Protein AF-A0A367KIV9-F1 (afdb_monomer_lite)

Sequence (724 aa):
RERSDQLKEYTTITPDWLNYALVDAVTDSFAPVILQVEMEAISIDELSLMLRKSERADMLRRISRCRKKSTQLSRLLASKLDLIKSLMKRYEDKSREFLLLEQQQTAKIIPQQKQAQASETLVIPLPTSINKLIEEKKALNDVLLYLGDIQDHVVTMLQNINHYDRILHRAHTNYLAQVNLELTQTYNMTNSVMNRLTFLATVFIPLSLVGGLWGMNVKVPGQDNKDLAFFFWILGGMALYCTGCIFFVRILHLVRPFMGILPEIATPDRKIPFNQKVMWTAVTLFIFLVMSQVPLYGIMSSDSADPLFWMRVILASNRGTLMELGITPIITSGMIMQLLSGANIIEVDYSLQEDRALFSGAQKLFAMIIAFGHATVSVLTGLYGDPNHIGAGVCLILIIQLVVASLITMLLDELLQKGYGLGSGINLFIATNICETIFWKALSPTTMDSGRGDEFEGALIALVHLLMTRNDKTRALKEAFYRANLPNVMSLLSTAAIFLVVIYLQGFRVELPVKSNRLRGQRGSYPIKLFYTSNMPIMLQSTLTSNIFMISQMLFKRFSDNFLVRVLGTWEATDGSSQLNAVGGIAYYLSAPRSLSAALLDPLHFVAYVAIMLTTCALLSKTWIEISGASPRDVARQLKDQQMVIAGYRDTSMYKELKRVIPVAASFGGACLGAVSVVADMVGAIGSGTGILLCVTIIFQYFEMFAKEQMEDGGLGLEAMMAH

Organism: Rhizopus stolonifer (NCBI:txid4846)

Secondary structure (DSSP, 8-state):
-HHHHHHTTTS---HHHHHHHHHHHHHHTTHHHHHHHHHHHHHHHHHHHH--GGGHHHHHHHHHHHHHHHHHHHHHHHHHHHHHHHHHHHHHHHHHHHHHHHHHHHHHHHHHHHHHTTS-----PPPHHHHHHHHHHHHHHHHHHHHHHHHHHHHHHHHHHHHHHHHHHHHHHHHHHHHHHHHHHHHHHHHHHHHHHHHHHHHHHHHHHHHHHHHTT---TTTT-S-THHHHHHHHHHHHHHHHHHHHHTTTGGGTTTTTTS--PPPPSSPPPHHHHHHHHHHHHHHHHHHTTSBPTT---S-S--TTHHHHTTTT--TTBTTSSTTHHHHHHHHHHHHHHHTTSS---TTSHHHHHHHHHHHHHHHHHHHHHHHHHHHHTTTTS-HHHH-HHHHHHHHHHHHHHHHHHHHHHHHIIIIISSS-HHHHHHHHHHHHHHHHHHH---EEE-SSSEEESSHHHHHHHHHHH-S-HHHHHHHHHS-SSS--HHHHHHHHHHHHHHHHHHT-EEEEEEEESSSTT-EEEEEEESSTTTTHHHHHHHHHHHHHHHHHHHHHHH-TT-HHHHHH-EEEE-TTSS-EEEEESHHHHHSPPSSHHHHHH-HHHHHHHHHHHHHHHHHHHHHHHHHTT-SHHHHHHHHHHTTEEETT--HHHHHHHHHHHHHHHHHHHHHHHHHHHHHHHHHT-TT-HHHHHHHHHHHHHHHHHHHHHHHHHSS--TTGGG--

pLDDT: mean 80.24, std 11.43, range [30.44, 94.12]

Radius of gyration: 44.18 Å; chains: 1; bounding box: 144×73×123 Å

Foldseek 3Di:
DVVVVVCVVPDDDDPLVVVLVVLVVVLVVCVVLLVVLVVLLVVLLVCLVVDDPPCQVVSVVSLVVSLVSLVVLLVVLVVVLVVLVVVLVVLVVVLVVLVVVLVVVVVVVVVVVVVVVVDPDDPDPDPPVNVVSVVVSVSSVVSSVSSVVSSVSSVVSSVSSVVSSVSSVVSVVSSVVVVVVVVVVVCVVVVVVVVVVVLVVVLVVVVVVVVVCVVPVDDDVQPVPPDCPSVVVVVVVSVVSVVVSVCLVCPLVVLVVVLVVQDADDQDPDADAQVQQAVLLVVLVVVLVVQQPAFFPQQDDPAAADLQVLVCLLQLAHPRGLCNRRCVLLVVLVVVLLVCCLVVSDPQPPVDPVSVSSSVSSSVVSSLVVQLVVLLCCLPVQVRHHCVVSDPVSSVVSSVSNSVSSSSLVNSQNCCVSNSHFDGSSLVSSLSSLVVQLCCQQDPQDWDCPVPDTAGQHLPVNLVCLCVPDPPNVVSQVCQADPDPGDHVLLNVLLVVLLVVLLVLQPDWDWFWKDFPVDPPDIDTDTQTLLNVFLVLLSVLSVVLSVLSSVLVVCCVVPVPDPVSVQSFDWDADVPGSYIDTPDHPNQLCDAQQELVSCVVCVVSVVSNLVCLLVSLLVSLLSSCSSVLVQLVSVLVVCVVSNMDGPPDDSVCSSVVSNVPNSCSRNSSSNVLSVQQNVSSHSNHRSHSSSSSSNSSSVVVSVVSSVVSCVVSDVPCPVVVVVD

Structure (mmCIF, N/CA/C/O backbone):
data_AF-A0A367KIV9-F1
#
_entry.id   AF-A0A367KIV9-F1
#
loop_
_atom_site.group_PDB
_atom_site.id
_atom_site.type_symbol
_atom_site.label_atom_id
_atom_site.label_alt_id
_atom_site.label_comp_id
_atom_site.label_asym_id
_atom_site.label_entity_id
_atom_site.label_seq_id
_atom_site.pdbx_PDB_ins_code
_atom_site.Cartn_x
_atom_site.Cartn_y
_atom_site.Cartn_z
_atom_site.occupancy
_atom_site.B_iso_or_equiv
_atom_site.auth_seq_id
_atom_site.auth_comp_id
_atom_site.auth_asym_id
_atom_site.auth_atom_id
_atom_site.pdbx_PDB_model_num
ATOM 1 N N . ARG A 1 1 ? -41.979 25.940 66.444 1.00 56.53 1 ARG A N 1
ATOM 2 C CA . ARG A 1 1 ? -42.304 26.732 67.655 1.00 56.53 1 ARG A CA 1
ATOM 3 C C . ARG A 1 1 ? -41.756 28.151 67.515 1.00 56.53 1 ARG A C 1
ATOM 5 O O . ARG A 1 1 ? -42.554 29.062 67.425 1.00 56.53 1 ARG A O 1
ATOM 12 N N . GLU A 1 2 ? -40.451 28.336 67.300 1.00 62.69 2 GLU A N 1
ATOM 13 C CA . GLU A 1 2 ? -39.885 29.668 66.990 1.00 62.69 2 GLU A CA 1
ATOM 14 C C . GLU A 1 2 ? -40.475 30.299 65.710 1.00 62.69 2 GLU A C 1
ATOM 16 O O . GLU A 1 2 ? -40.995 31.408 65.759 1.00 62.69 2 GLU A O 1
ATOM 21 N N . ARG A 1 3 ? -40.532 29.550 64.593 1.00 60.38 3 ARG A N 1
ATOM 22 C CA . ARG A 1 3 ? -41.135 30.004 63.315 1.00 60.38 3 ARG A CA 1
ATOM 23 C C . ARG A 1 3 ? -42.633 30.350 63.438 1.00 60.38 3 ARG A C 1
ATOM 25 O O . ARG A 1 3 ? -43.117 31.237 62.753 1.00 60.38 3 ARG A O 1
ATOM 32 N N . SER A 1 4 ? -43.369 29.687 64.339 1.00 60.47 4 SER A N 1
ATOM 33 C CA . SER A 1 4 ? -44.787 29.991 64.604 1.00 60.47 4 SER A CA 1
ATOM 34 C C . SER A 1 4 ? -44.973 31.203 65.512 1.00 60.47 4 SER A C 1
ATOM 36 O O . SER A 1 4 ? -45.961 31.907 65.367 1.00 60.47 4 SER A O 1
ATOM 38 N N . ASP A 1 5 ? -44.052 31.452 66.445 1.00 66.19 5 ASP A N 1
ATOM 39 C CA . ASP A 1 5 ? -44.133 32.605 67.346 1.00 66.19 5 ASP A CA 1
ATOM 40 C C . ASP A 1 5 ? -43.796 33.921 66.623 1.00 66.19 5 ASP A C 1
ATOM 42 O O . ASP A 1 5 ? -44.402 34.941 66.930 1.00 66.19 5 ASP A O 1
ATOM 46 N N . GLN A 1 6 ? -42.937 33.882 65.596 1.00 66.12 6 GLN A N 1
ATOM 47 C CA . GLN A 1 6 ? -42.614 35.034 64.736 1.00 66.12 6 GLN A CA 1
ATOM 48 C C . GLN A 1 6 ? -43.744 35.431 63.763 1.00 66.12 6 GLN A C 1
ATOM 50 O O . GLN A 1 6 ? -43.858 36.593 63.391 1.00 66.12 6 GLN A O 1
ATOM 55 N N . LEU A 1 7 ? -44.586 34.480 63.337 1.00 64.25 7 LEU A N 1
ATOM 56 C CA . LEU A 1 7 ? -45.622 34.699 62.310 1.00 64.25 7 LEU A CA 1
ATOM 57 C C . LEU A 1 7 ? -47.022 34.988 62.878 1.00 64.25 7 LEU A C 1
ATOM 59 O O . LEU A 1 7 ? -47.929 35.335 62.116 1.00 64.25 7 LEU A O 1
ATOM 63 N N . LYS A 1 8 ? -47.191 34.891 64.205 1.00 60.91 8 LYS A N 1
ATOM 64 C CA . LYS A 1 8 ? -48.446 35.195 64.920 1.00 60.91 8 LYS A CA 1
ATOM 65 C C . LYS A 1 8 ? -48.929 36.633 64.731 1.00 60.91 8 LYS A C 1
ATOM 67 O O . LYS A 1 8 ? -50.130 36.864 64.809 1.00 60.91 8 LYS A O 1
ATOM 72 N N . GLU A 1 9 ? -48.020 37.578 64.494 1.00 61.22 9 GLU A N 1
ATOM 73 C CA . GLU A 1 9 ? -48.361 38.995 64.294 1.00 61.22 9 GLU A CA 1
ATOM 74 C C . GLU A 1 9 ? -48.893 39.294 62.883 1.00 61.22 9 GLU A C 1
ATOM 76 O O . GLU A 1 9 ? -49.601 40.280 62.696 1.00 61.22 9 GLU A O 1
ATOM 81 N N . TYR A 1 10 ? -48.605 38.434 61.899 1.00 58.19 10 TYR A N 1
ATOM 82 C CA . TYR A 1 10 ? -48.863 38.706 60.478 1.00 58.19 10 TYR A CA 1
ATOM 83 C C . TYR A 1 10 ? -49.876 37.752 59.829 1.00 58.19 10 TYR A C 1
ATOM 85 O O . TYR A 1 10 ? -50.408 38.057 58.762 1.00 58.19 10 TYR A O 1
ATOM 93 N N . THR A 1 11 ? -50.178 36.611 60.458 1.00 64.44 11 THR A N 1
ATOM 94 C CA . THR A 1 11 ? -51.037 35.567 59.872 1.00 64.44 11 THR A CA 1
ATOM 95 C C . THR A 1 11 ? -51.858 34.847 60.936 1.00 64.44 11 THR A C 1
ATOM 97 O O . THR A 1 11 ? -51.361 34.526 62.015 1.00 64.44 11 THR A O 1
ATOM 100 N N . THR A 1 12 ? -53.122 34.542 60.627 1.00 67.12 12 THR A N 1
ATOM 101 C CA . THR A 1 12 ? -53.954 33.691 61.486 1.00 67.12 12 THR A CA 1
ATOM 102 C C . THR A 1 12 ? -53.524 32.233 61.324 1.00 67.12 12 THR A C 1
ATOM 104 O O . THR A 1 12 ? -53.531 31.683 60.227 1.00 67.12 12 THR A O 1
ATOM 107 N N . ILE A 1 13 ? -53.101 31.604 62.423 1.00 72.44 13 ILE A N 1
ATOM 108 C CA . ILE A 1 13 ? -52.617 30.219 62.413 1.00 72.44 13 ILE A CA 1
ATOM 109 C C . ILE A 1 13 ? -53.821 29.277 62.347 1.00 72.44 13 ILE A C 1
ATOM 111 O O . ILE A 1 13 ? -54.521 29.083 63.342 1.00 72.44 13 ILE A O 1
ATOM 115 N N . THR A 1 14 ? -54.051 28.679 61.180 1.00 76.06 14 THR A N 1
ATOM 116 C CA . THR A 1 14 ? -55.040 27.613 60.986 1.00 76.06 14 THR A CA 1
ATOM 117 C C . THR A 1 14 ? -54.407 26.229 61.210 1.00 76.06 14 THR A C 1
ATOM 119 O O . THR A 1 14 ? -53.186 26.076 61.080 1.00 76.06 14 THR A O 1
ATOM 122 N N . PRO A 1 15 ? -55.200 25.188 61.540 1.00 79.44 15 PRO A N 1
ATOM 123 C CA . PRO A 1 15 ? -54.699 23.812 61.625 1.00 79.44 15 PRO A CA 1
ATOM 124 C C . PRO A 1 15 ? -54.016 23.336 60.332 1.00 79.44 15 PRO A C 1
ATOM 126 O O . PRO A 1 15 ? -53.001 22.642 60.391 1.00 79.44 15 PRO A O 1
ATOM 129 N N . ASP A 1 16 ? -54.529 23.761 59.174 1.00 78.31 16 ASP A N 1
ATOM 130 C CA . ASP A 1 16 ? -53.975 23.436 57.856 1.00 78.31 16 ASP A CA 1
ATOM 131 C C . ASP A 1 16 ? -52.601 24.077 57.634 1.00 78.31 16 ASP A C 1
ATOM 133 O O . ASP A 1 16 ? -51.671 23.413 57.172 1.00 78.31 16 ASP A O 1
ATOM 137 N N . TRP A 1 17 ? -52.438 25.336 58.050 1.00 81.75 17 TRP A N 1
ATOM 138 C CA . TRP A 1 17 ? -51.149 26.024 58.001 1.00 81.75 17 TRP A CA 1
ATOM 139 C C . TRP A 1 17 ? -50.109 25.360 58.913 1.00 81.75 17 TRP A C 1
ATOM 141 O O . TRP A 1 17 ? -48.941 25.236 58.544 1.00 81.75 17 TRP A O 1
ATOM 151 N N . LEU A 1 18 ? -50.519 24.876 60.092 1.00 81.12 18 LEU A N 1
ATOM 152 C CA . LEU A 1 18 ? -49.620 24.150 60.993 1.00 81.12 18 LEU A CA 1
ATOM 153 C C . LEU A 1 18 ? -49.140 22.829 60.372 1.00 81.12 18 LEU A C 1
ATOM 155 O O . LEU A 1 18 ? -47.972 22.470 60.522 1.00 81.12 18 LEU A O 1
ATOM 159 N N . ASN A 1 19 ? -50.024 22.121 59.664 1.00 82.56 19 ASN A N 1
ATOM 160 C CA . ASN A 1 19 ? -49.672 20.897 58.947 1.00 82.56 19 ASN A CA 1
ATOM 161 C C . ASN A 1 19 ? -48.704 21.187 57.789 1.00 82.56 19 ASN A C 1
ATOM 163 O O . ASN A 1 19 ? -47.676 20.523 57.671 1.00 82.56 19 ASN A O 1
ATOM 167 N N . TYR A 1 20 ? -48.974 22.233 57.002 1.00 84.50 20 TYR A N 1
ATOM 168 C CA . TYR A 1 20 ? -48.042 22.735 55.990 1.00 84.50 20 TYR A CA 1
ATOM 169 C C . TYR A 1 20 ? -46.660 23.027 56.588 1.00 84.50 20 TYR A C 1
ATOM 171 O O . TYR A 1 20 ? -45.672 22.462 56.131 1.00 84.50 20 TYR A O 1
ATOM 179 N N . ALA A 1 21 ? -46.588 23.815 57.664 1.00 81.00 21 ALA A N 1
ATOM 180 C CA . ALA A 1 21 ? -45.324 24.196 58.291 1.00 81.00 21 ALA A CA 1
ATOM 181 C C . ALA A 1 21 ? -44.528 22.991 58.829 1.00 81.00 21 ALA A C 1
ATOM 183 O O . ALA A 1 21 ? -43.297 23.023 58.856 1.00 81.00 21 ALA A O 1
ATOM 184 N N . LEU A 1 22 ? -45.207 21.921 59.258 1.00 84.44 22 LEU A N 1
ATOM 185 C CA . LEU A 1 22 ? -44.555 20.669 59.648 1.00 84.44 22 LEU A CA 1
ATOM 186 C C . LEU A 1 22 ? -43.966 19.936 58.438 1.00 84.44 22 LEU A C 1
ATOM 188 O O . LEU A 1 22 ? -42.830 19.469 58.509 1.00 84.44 22 LEU A O 1
ATOM 192 N N . VAL A 1 23 ? -44.716 19.833 57.339 1.00 85.31 23 VAL A N 1
ATOM 193 C CA . VAL A 1 23 ? -44.248 19.162 56.116 1.00 85.31 23 VAL A CA 1
ATOM 194 C C . VAL A 1 23 ? -43.132 19.963 55.436 1.00 85.31 23 VAL A C 1
ATOM 196 O O . VAL A 1 23 ? -42.153 19.364 54.989 1.00 85.31 23 VAL A O 1
ATOM 199 N N . ASP A 1 24 ? -43.227 21.291 55.424 1.00 86.62 24 ASP A N 1
ATOM 200 C CA . ASP A 1 24 ? -42.178 22.193 54.939 1.00 86.62 24 ASP A CA 1
ATOM 201 C C . ASP A 1 24 ? -40.897 22.033 55.771 1.00 86.62 24 ASP A C 1
ATOM 203 O O . ASP A 1 24 ? -39.843 21.731 55.226 1.00 86.62 24 ASP A O 1
ATOM 207 N N . ALA A 1 25 ? -40.987 22.041 57.107 1.00 84.69 25 ALA A N 1
ATOM 208 C CA . ALA A 1 25 ? -39.822 21.818 57.972 1.00 84.69 25 ALA A CA 1
ATOM 209 C C . ALA A 1 25 ? -39.164 20.434 57.778 1.00 84.69 25 ALA A C 1
ATOM 211 O O . ALA A 1 25 ? -37.941 20.298 57.871 1.00 84.69 25 ALA A O 1
ATOM 212 N N . VAL A 1 26 ? -39.956 19.390 57.504 1.00 85.69 26 VAL A N 1
ATOM 213 C CA . VAL A 1 26 ? -39.422 18.064 57.142 1.00 85.69 26 VAL A CA 1
ATOM 214 C C . VAL A 1 26 ? -38.741 18.110 55.773 1.00 85.69 26 VAL A C 1
ATOM 216 O O . VAL A 1 26 ? -37.699 17.481 55.595 1.00 85.69 26 VAL A O 1
ATOM 219 N N . THR A 1 27 ? -39.284 18.863 54.820 1.00 86.81 27 THR A N 1
ATOM 220 C CA . THR A 1 27 ? -38.696 19.048 53.485 1.00 86.81 27 THR A CA 1
ATOM 221 C C . THR A 1 27 ? -37.379 19.828 53.566 1.00 86.81 27 THR A C 1
ATOM 223 O O . THR A 1 27 ? -36.365 19.380 53.028 1.00 86.81 27 THR A O 1
ATOM 226 N N . ASP A 1 28 ? -37.340 20.899 54.356 1.00 87.56 28 ASP A N 1
ATOM 227 C CA . ASP A 1 28 ? -36.148 21.706 54.640 1.00 87.56 28 ASP A CA 1
ATOM 228 C C . ASP A 1 28 ? -35.024 20.892 55.304 1.00 87.56 28 ASP A C 1
ATOM 230 O O . ASP A 1 28 ? -33.840 21.174 55.103 1.00 87.56 28 ASP A O 1
ATOM 234 N N . SER A 1 29 ? -35.353 19.823 56.040 1.00 88.69 29 SER A N 1
ATOM 235 C CA . SER A 1 29 ? -34.345 18.956 56.671 1.00 88.69 29 SER A CA 1
ATOM 236 C C . SER A 1 29 ? -33.423 18.236 55.671 1.00 88.69 29 SER A C 1
ATOM 238 O O . SER A 1 29 ? -32.327 17.806 56.044 1.00 88.69 29 SER A O 1
ATOM 240 N N . PHE A 1 30 ? -33.817 18.134 54.393 1.00 89.38 30 PHE A N 1
ATOM 241 C CA . PHE A 1 30 ? -32.986 17.554 53.333 1.00 89.38 30 PHE A CA 1
ATOM 242 C C . PHE A 1 30 ? -31.943 18.535 52.777 1.00 89.38 30 PHE A C 1
ATOM 244 O O . PHE A 1 30 ? -30.898 18.089 52.292 1.00 89.38 30 PHE A O 1
ATOM 251 N N . ALA A 1 31 ? -32.175 19.847 52.884 1.00 88.25 31 ALA A N 1
ATOM 252 C CA . ALA A 1 31 ? -31.278 20.886 52.378 1.00 88.25 31 ALA A CA 1
ATOM 253 C C . ALA A 1 31 ? -29.808 20.750 52.845 1.00 88.25 31 ALA A C 1
ATOM 255 O O . ALA A 1 31 ? -28.924 20.760 51.984 1.00 88.25 31 ALA A O 1
ATOM 256 N N . PRO A 1 32 ? -29.488 20.540 54.144 1.00 92.00 32 PRO A N 1
ATOM 257 C CA . PRO A 1 32 ? -28.093 20.413 54.584 1.00 92.00 32 PRO A CA 1
ATOM 258 C C . PRO A 1 32 ? -27.379 19.193 53.985 1.00 92.00 32 PRO A C 1
ATOM 260 O O . PRO A 1 32 ? -26.176 19.240 53.726 1.00 92.00 32 PRO A O 1
ATOM 263 N N . VAL A 1 33 ? -28.104 18.101 53.723 1.00 90.19 33 VAL A N 1
ATOM 264 C CA . VAL A 1 33 ? -27.520 16.895 53.115 1.00 90.19 33 VAL A CA 1
ATOM 265 C C . VAL A 1 33 ? -27.247 17.117 51.626 1.00 90.19 33 VAL A C 1
ATOM 267 O O . VAL A 1 33 ? -26.225 16.660 51.114 1.00 90.19 33 VAL A O 1
ATOM 270 N N . ILE A 1 34 ? -28.127 17.848 50.934 1.00 91.50 34 ILE A N 1
ATOM 271 C CA . ILE A 1 34 ? -27.933 18.230 49.528 1.00 91.50 34 ILE A CA 1
ATOM 272 C C . ILE A 1 34 ? -26.719 19.150 49.389 1.00 91.50 34 ILE A C 1
ATOM 274 O O . ILE A 1 34 ? -25.877 18.897 48.532 1.00 91.50 34 ILE A O 1
ATOM 278 N N . LEU A 1 35 ? -26.569 20.137 50.277 1.00 92.62 35 LEU A N 1
ATOM 279 C CA . LEU A 1 35 ? -25.414 21.040 50.291 1.00 92.62 35 LEU A CA 1
ATOM 280 C C . LEU A 1 35 ? -24.096 20.289 50.554 1.00 92.62 35 LEU A C 1
ATOM 282 O O . LEU A 1 35 ? -23.055 20.598 49.979 1.00 92.62 35 LEU A O 1
ATOM 286 N N . GLN A 1 36 ? -24.125 19.238 51.378 1.00 92.56 36 GLN A N 1
ATOM 287 C CA . GLN A 1 36 ? -22.956 18.376 51.553 1.00 92.56 36 GLN A CA 1
ATOM 288 C C . GLN A 1 36 ? -22.585 17.641 50.253 1.00 92.56 36 GLN A C 1
ATOM 290 O O . GLN A 1 36 ? -21.401 17.519 49.935 1.00 92.56 36 GLN A O 1
ATOM 295 N N . VAL A 1 37 ? -23.580 17.147 49.509 1.00 92.44 37 VAL A N 1
ATOM 296 C CA . VAL A 1 37 ? -23.366 16.492 48.207 1.00 92.44 37 VAL A CA 1
ATOM 297 C C . VAL A 1 37 ? -22.855 17.488 47.168 1.00 92.44 37 VAL A C 1
ATOM 299 O O . VAL A 1 37 ? -21.966 17.133 46.401 1.00 92.44 37 VAL A O 1
ATOM 302 N N . GLU A 1 38 ? -23.358 18.721 47.172 1.00 93.50 38 GLU A N 1
ATOM 303 C CA . GLU A 1 38 ? -22.879 19.818 46.327 1.00 93.50 38 GLU A CA 1
ATOM 304 C C . GLU A 1 38 ? -21.388 20.090 46.544 1.00 93.50 38 GLU A C 1
ATOM 306 O O . GLU A 1 38 ? -20.595 19.973 45.609 1.00 93.50 38 GLU A O 1
ATOM 311 N N . MET A 1 39 ? -20.995 20.378 47.788 1.00 92.94 39 MET A N 1
ATOM 312 C CA . MET A 1 39 ? -19.602 20.675 48.134 1.00 92.94 39 MET A CA 1
ATOM 313 C C . MET A 1 39 ? -18.673 19.506 47.775 1.00 92.94 39 MET A C 1
ATOM 315 O O . MET A 1 39 ? -17.585 19.704 47.231 1.00 92.94 39 MET A O 1
ATOM 319 N N . GLU A 1 40 ? -19.111 18.270 48.038 1.00 91.19 40 GLU A N 1
ATOM 320 C CA . GLU A 1 40 ? -18.348 17.065 47.705 1.00 91.19 40 GLU A CA 1
ATOM 321 C C . GLU A 1 40 ? -18.235 16.885 46.175 1.00 91.19 40 GLU A C 1
ATOM 323 O O . GLU A 1 40 ? -17.142 16.617 45.678 1.00 91.19 40 GLU A O 1
ATOM 328 N N . ALA A 1 41 ? -19.310 17.101 45.408 1.00 91.44 41 ALA A N 1
ATOM 329 C CA . ALA A 1 41 ? -19.311 16.990 43.947 1.00 91.44 41 ALA A CA 1
ATOM 330 C C . ALA A 1 41 ? -18.435 18.051 43.260 1.00 91.44 41 ALA A C 1
ATOM 332 O O . ALA A 1 41 ? -17.673 17.702 42.358 1.00 91.44 41 ALA A O 1
ATOM 333 N N . ILE A 1 42 ? -18.497 19.309 43.706 1.00 89.94 42 ILE A N 1
ATOM 334 C CA . ILE A 1 42 ? -17.670 20.402 43.168 1.00 89.94 42 ILE A CA 1
ATOM 335 C C . ILE A 1 42 ? -16.189 20.133 43.452 1.00 89.94 42 ILE A C 1
ATOM 337 O O . ILE A 1 42 ? -15.368 20.188 42.538 1.00 89.94 42 ILE A O 1
ATOM 341 N N . SER A 1 43 ? -15.848 19.737 44.685 1.00 88.44 43 SER A N 1
ATOM 342 C CA . SER A 1 43 ? -14.458 19.405 45.030 1.00 88.44 43 SER A CA 1
ATOM 343 C C . SER A 1 43 ? -13.899 18.251 44.188 1.00 88.44 43 SER A C 1
ATOM 345 O O . SER A 1 43 ? -12.729 18.255 43.813 1.00 88.44 43 SER A O 1
ATOM 347 N N . ILE A 1 44 ? -14.734 17.260 43.857 1.00 88.44 44 ILE A N 1
ATOM 348 C CA . ILE A 1 44 ? -14.359 16.141 42.990 1.00 88.44 44 ILE A CA 1
ATOM 349 C C . ILE A 1 44 ? -14.076 16.621 41.562 1.00 88.44 44 ILE A C 1
ATOM 351 O O . ILE A 1 44 ? -13.121 16.138 40.951 1.00 88.44 44 ILE A O 1
ATOM 355 N N . ASP A 1 45 ? -14.886 17.536 41.030 1.00 86.00 45 ASP A N 1
ATOM 356 C CA . ASP A 1 45 ? -14.732 18.049 39.665 1.00 86.00 45 ASP A CA 1
ATOM 357 C C . ASP A 1 45 ? -13.435 18.860 39.522 1.00 86.00 45 ASP A C 1
ATOM 359 O O . ASP A 1 45 ? -12.632 18.582 38.628 1.00 86.00 45 ASP A O 1
ATOM 363 N N . GLU A 1 46 ? -13.152 19.759 40.469 1.00 84.06 46 GLU A N 1
ATOM 364 C CA . GLU A 1 46 ? -11.904 20.535 40.495 1.00 84.06 46 GLU A CA 1
ATOM 365 C C . GLU A 1 46 ? -10.665 19.643 40.643 1.00 84.06 46 GLU A C 1
ATOM 367 O O . GLU A 1 46 ? -9.695 19.778 39.889 1.00 84.06 46 GLU A O 1
ATOM 372 N N . LEU A 1 47 ? -10.699 18.680 41.572 1.00 79.56 47 LEU A N 1
ATOM 373 C CA . LEU A 1 47 ? -9.589 17.746 41.763 1.00 79.56 47 LEU A CA 1
ATOM 374 C C . LEU A 1 47 ? -9.360 16.891 40.515 1.00 79.56 47 LEU A C 1
ATOM 376 O O . LEU A 1 47 ? -8.208 16.632 40.166 1.00 79.56 47 LEU A O 1
ATOM 380 N N . SER A 1 48 ? -10.422 16.501 39.800 1.00 72.25 48 SER A N 1
ATOM 381 C CA . SER A 1 48 ? -10.303 15.716 38.563 1.00 72.25 48 SER A CA 1
ATOM 382 C C . SER A 1 48 ? -9.432 16.394 37.494 1.00 72.25 48 SER A C 1
ATOM 384 O O . SER A 1 48 ? -8.796 15.699 36.704 1.00 72.25 48 SER A O 1
ATOM 386 N N . LEU A 1 49 ? -9.334 17.729 37.514 1.00 67.56 49 LEU A N 1
ATOM 387 C CA . LEU A 1 49 ? -8.542 18.521 36.569 1.00 67.56 49 LEU A CA 1
ATOM 388 C C . LEU A 1 49 ? -7.075 18.708 36.997 1.00 67.56 49 LEU A C 1
ATOM 390 O O . LEU A 1 49 ? -6.218 18.906 36.137 1.00 67.56 49 LEU A O 1
ATOM 394 N N . MET A 1 50 ? -6.762 18.640 38.298 1.00 65.94 50 MET A N 1
ATOM 395 C CA . MET A 1 50 ? -5.445 19.031 38.842 1.00 65.94 50 MET A CA 1
ATOM 396 C C . MET A 1 50 ? -4.605 17.883 39.437 1.00 65.94 50 MET A C 1
ATOM 398 O O . MET A 1 50 ? -3.508 18.117 39.952 1.00 65.94 50 MET A O 1
ATOM 402 N N . LEU A 1 51 ? -5.079 16.637 39.387 1.00 60.88 51 LEU A N 1
ATOM 403 C CA . LEU A 1 51 ? -4.486 15.525 40.143 1.00 60.88 51 LEU A CA 1
ATOM 404 C C . LEU A 1 51 ? -3.017 15.197 39.808 1.00 60.88 51 LEU A C 1
ATOM 406 O O . LEU A 1 51 ? -2.686 14.695 38.728 1.00 60.88 51 LEU A O 1
ATOM 410 N N . ARG A 1 52 ? -2.156 15.318 40.830 1.00 60.44 52 ARG A N 1
ATOM 411 C CA . ARG A 1 52 ? -0.849 14.639 40.917 1.00 60.44 52 ARG A CA 1
ATOM 412 C C . ARG A 1 52 ? -1.020 13.166 41.333 1.00 60.44 52 ARG A C 1
ATOM 414 O O . ARG A 1 52 ? -2.024 12.769 41.920 1.00 60.44 52 ARG A O 1
ATOM 421 N N . LYS A 1 53 ? -0.015 12.335 41.020 1.00 58.69 53 LYS A N 1
ATOM 422 C CA . LYS A 1 53 ? -0.048 10.855 41.091 1.00 58.69 53 LYS A CA 1
ATOM 423 C C . LYS A 1 53 ? -0.439 10.240 42.451 1.00 58.69 53 LYS A C 1
ATOM 425 O O . LYS A 1 53 ? -0.911 9.108 42.465 1.00 58.69 53 LYS A O 1
ATOM 430 N N . SER A 1 54 ? -0.263 10.940 43.573 1.00 58.16 54 SER A N 1
ATOM 431 C CA . SER A 1 54 ? -0.393 10.381 44.931 1.00 58.16 54 SER A CA 1
ATOM 432 C C . SER A 1 54 ? -1.827 10.261 45.471 1.00 58.16 54 SER A C 1
ATOM 434 O O . SER A 1 54 ? -2.050 9.486 46.394 1.00 58.16 54 SER A O 1
ATOM 436 N N . GLU A 1 55 ? -2.813 10.963 44.905 1.00 61.47 55 GLU A N 1
ATOM 437 C CA . GLU A 1 55 ? -4.162 11.095 45.507 1.00 61.47 55 GLU A CA 1
ATOM 438 C C . GLU A 1 55 ? -5.251 10.263 44.799 1.00 61.47 55 GLU A C 1
ATOM 440 O O . GLU A 1 55 ? -6.439 10.306 45.124 1.00 61.47 55 GLU A O 1
ATOM 445 N N . ARG A 1 56 ? -4.863 9.459 43.807 1.00 63.22 56 ARG A N 1
ATOM 446 C CA . ARG A 1 56 ? -5.804 8.890 42.833 1.00 63.22 56 ARG A CA 1
ATOM 447 C C . ARG A 1 56 ? -6.669 7.749 43.354 1.00 63.22 56 ARG A C 1
ATOM 449 O O . ARG A 1 56 ? -7.823 7.662 42.949 1.00 63.22 56 ARG A O 1
ATOM 456 N N . ALA A 1 57 ? -6.165 6.889 44.238 1.00 65.88 57 ALA A N 1
ATOM 457 C CA . ALA A 1 57 ? -6.949 5.758 44.751 1.00 65.88 57 ALA A CA 1
ATOM 458 C C . ALA A 1 57 ? -8.135 6.208 45.628 1.00 65.88 57 ALA A C 1
ATOM 460 O O . ALA A 1 57 ? -9.155 5.517 45.695 1.00 65.88 57 ALA A O 1
ATOM 461 N N . ASP A 1 58 ? -8.018 7.373 46.272 1.00 77.44 58 ASP A N 1
ATOM 462 C CA . ASP A 1 58 ? -9.085 7.920 47.109 1.00 77.44 58 ASP A CA 1
ATOM 463 C C . ASP A 1 58 ? -10.196 8.581 46.272 1.00 77.44 58 ASP A C 1
ATOM 465 O O . ASP A 1 58 ? -11.371 8.506 46.631 1.00 77.44 58 ASP A O 1
ATOM 469 N N . MET A 1 59 ? -9.868 9.114 45.088 1.00 80.38 59 MET A N 1
ATOM 470 C CA . MET A 1 59 ? -10.831 9.773 44.192 1.00 80.38 59 MET A CA 1
ATOM 471 C C . MET A 1 59 ? -11.978 8.861 43.742 1.00 80.38 59 MET A C 1
ATOM 473 O O . MET A 1 59 ? -13.141 9.241 43.864 1.00 80.38 59 MET A O 1
ATOM 477 N N . LEU A 1 60 ? -11.700 7.633 43.284 1.00 81.19 60 LEU A N 1
ATOM 478 C CA . LEU A 1 60 ? -12.765 6.694 42.889 1.00 81.19 60 LEU A CA 1
ATOM 479 C C . LEU A 1 60 ? -13.687 6.338 44.064 1.00 81.19 60 LEU A C 1
ATOM 481 O O . LEU A 1 60 ? -14.902 6.206 43.893 1.00 81.19 60 LEU A O 1
ATOM 485 N N . ARG A 1 61 ? -13.123 6.206 45.271 1.00 84.81 61 ARG A N 1
ATOM 486 C CA . ARG A 1 61 ? -13.895 5.930 46.490 1.00 84.81 61 ARG A CA 1
ATOM 487 C C . ARG A 1 61 ? -14.769 7.121 46.874 1.00 84.81 61 ARG A C 1
ATOM 489 O O . ARG A 1 61 ? -15.937 6.914 47.207 1.00 84.81 61 ARG A O 1
ATOM 496 N N . ARG A 1 62 ? -14.236 8.343 46.790 1.00 87.06 62 ARG A N 1
ATOM 497 C CA . ARG A 1 62 ? -14.972 9.598 47.010 1.00 87.06 62 ARG A CA 1
ATOM 498 C C . ARG A 1 62 ? -16.122 9.762 46.014 1.00 87.06 62 ARG A C 1
ATOM 500 O O . ARG A 1 62 ? -17.265 9.915 46.440 1.00 87.06 62 ARG A O 1
ATOM 507 N N . ILE A 1 63 ? -15.861 9.583 44.715 1.00 88.88 63 ILE A N 1
ATOM 508 C CA . ILE A 1 63 ? -16.890 9.600 43.658 1.00 88.88 63 ILE A CA 1
ATOM 509 C C . ILE A 1 63 ? -17.993 8.579 43.953 1.00 88.88 63 ILE A C 1
ATOM 511 O O . ILE A 1 63 ? -19.177 8.912 43.909 1.00 88.88 63 ILE A O 1
ATOM 515 N N . SER A 1 64 ? -17.629 7.340 44.301 1.00 88.75 64 SER A N 1
ATOM 516 C CA . SER A 1 64 ? -18.607 6.287 44.596 1.00 88.75 64 SER A CA 1
ATOM 517 C C . SER A 1 64 ? -19.468 6.608 45.825 1.00 88.75 64 SER A C 1
ATOM 519 O O . SER A 1 64 ? -20.690 6.434 45.777 1.00 88.75 64 SER A O 1
ATOM 521 N N . ARG A 1 65 ? -18.866 7.113 46.912 1.00 90.38 65 ARG A N 1
ATOM 522 C CA . ARG A 1 65 ? -19.599 7.513 48.126 1.00 90.38 65 ARG A CA 1
ATOM 523 C C . ARG A 1 65 ? -20.558 8.669 47.851 1.00 90.38 65 ARG A C 1
ATOM 525 O O . ARG A 1 65 ? -21.729 8.561 48.215 1.00 90.38 65 ARG A O 1
ATOM 532 N N . CYS A 1 66 ? -20.092 9.720 47.179 1.00 91.56 66 CYS A N 1
ATOM 533 C CA . CYS A 1 66 ? -20.912 10.882 46.843 1.00 91.56 66 CYS A CA 1
ATOM 534 C C . CYS A 1 66 ? -22.076 10.495 45.914 1.00 91.56 66 CYS A C 1
ATOM 536 O O . CYS A 1 66 ? -23.234 10.812 46.189 1.00 91.56 66 CYS A O 1
ATOM 538 N N . ARG A 1 67 ? -21.815 9.666 44.895 1.00 92.00 67 ARG A N 1
ATOM 539 C CA . ARG A 1 67 ? -22.855 9.157 43.989 1.00 92.00 67 ARG A CA 1
ATOM 540 C C . ARG A 1 67 ? -23.890 8.286 44.699 1.00 92.00 67 ARG A C 1
ATOM 542 O O . ARG A 1 67 ? -25.080 8.387 44.405 1.00 92.00 67 ARG A O 1
ATOM 549 N N . LYS A 1 68 ? -23.468 7.456 45.663 1.00 92.12 68 LYS A N 1
ATOM 550 C CA . LYS A 1 68 ? -24.390 6.658 46.487 1.00 92.12 68 LYS A CA 1
ATOM 551 C C . LYS A 1 68 ? -25.316 7.558 47.311 1.00 92.12 68 LYS A C 1
ATOM 553 O O . LYS A 1 68 ? -26.519 7.304 47.320 1.00 92.12 68 LYS A O 1
ATOM 558 N N . LYS A 1 69 ? -24.782 8.615 47.940 1.00 91.19 69 LYS A N 1
ATOM 559 C CA . LYS A 1 69 ? -25.580 9.623 48.665 1.00 91.19 69 LYS A CA 1
ATOM 560 C C . LYS A 1 69 ? -26.558 10.345 47.731 1.00 91.19 69 LYS A C 1
ATOM 562 O O . LYS A 1 69 ? -27.749 10.371 48.020 1.00 91.19 69 LYS A O 1
ATOM 567 N N . SER A 1 70 ? -26.078 10.846 46.589 1.00 92.88 70 SER A N 1
ATOM 568 C CA . SER A 1 70 ? -26.896 11.532 45.575 1.00 92.88 70 SER A CA 1
ATOM 569 C C . SER A 1 70 ? -28.044 10.648 45.065 1.00 92.88 70 SER A C 1
ATOM 571 O O . SER A 1 70 ? -29.212 11.031 45.118 1.00 92.88 70 SER A O 1
ATOM 573 N N . THR A 1 71 ? -27.744 9.400 44.688 1.00 91.31 71 THR A N 1
ATOM 574 C CA . THR A 1 71 ? -28.752 8.436 44.214 1.00 91.31 71 THR A CA 1
ATOM 575 C C . THR A 1 71 ? -29.787 8.122 45.297 1.00 91.31 71 THR A C 1
ATOM 577 O O . THR A 1 71 ? -30.975 7.982 45.004 1.00 91.31 71 THR A O 1
ATOM 580 N N . GLN A 1 72 ? -29.355 7.994 46.555 1.00 91.88 72 GLN A N 1
ATOM 581 C CA . GLN A 1 72 ? -30.256 7.735 47.675 1.00 91.88 72 GLN A CA 1
ATOM 582 C C . GLN A 1 72 ? -31.187 8.927 47.936 1.00 91.88 72 GLN A C 1
ATOM 584 O O . GLN A 1 72 ? -32.390 8.717 48.085 1.00 91.88 72 GLN A O 1
ATOM 589 N N . LEU A 1 73 ? -30.665 10.159 47.926 1.00 90.81 73 LEU A N 1
ATOM 590 C CA . LEU A 1 73 ? -31.466 11.380 48.073 1.00 90.81 73 LEU A CA 1
ATOM 591 C C . LEU A 1 73 ? -32.468 11.545 46.929 1.00 90.81 73 LEU A C 1
ATOM 593 O O . LEU A 1 73 ? -33.645 11.780 47.187 1.00 90.81 73 LEU A O 1
ATOM 597 N N . SER A 1 74 ? -32.029 11.340 45.684 1.00 92.00 74 SER A N 1
ATOM 598 C CA . SER A 1 74 ? -32.895 11.412 44.502 1.00 92.00 74 SER A CA 1
ATOM 599 C C . SER A 1 74 ? -34.071 10.433 44.604 1.00 92.00 74 SER A C 1
ATOM 601 O O . SER A 1 74 ? -35.221 10.826 44.418 1.00 92.00 74 SER A O 1
ATOM 603 N N . ARG A 1 75 ? -33.824 9.176 45.011 1.00 89.69 75 ARG A N 1
ATOM 604 C CA . ARG A 1 75 ? -34.897 8.183 45.221 1.00 89.69 75 ARG A CA 1
ATOM 605 C C . ARG A 1 75 ? -35.860 8.576 46.342 1.00 89.69 75 ARG A C 1
ATOM 607 O O . ARG A 1 75 ? -37.068 8.399 46.189 1.00 89.69 75 ARG A O 1
ATOM 614 N N . LEU A 1 76 ? -35.340 9.081 47.463 1.00 90.31 76 LEU A N 1
ATOM 615 C CA . LEU A 1 76 ? -36.168 9.499 48.597 1.00 90.31 76 LEU A CA 1
ATOM 616 C C . LEU A 1 76 ? -37.075 10.673 48.210 1.00 90.31 76 LEU A C 1
ATOM 618 O O . LEU A 1 76 ? -38.285 10.586 48.421 1.00 90.31 76 LEU A O 1
ATOM 622 N N . LEU A 1 77 ? -36.521 11.710 47.581 1.00 89.88 77 LEU A N 1
ATOM 623 C CA . LEU A 1 77 ? -37.268 12.897 47.159 1.00 89.88 77 LEU A CA 1
ATOM 624 C C . LEU A 1 77 ? -38.254 12.592 46.031 1.00 89.88 77 LEU A C 1
ATOM 626 O O . LEU A 1 77 ? -39.394 13.038 46.107 1.00 89.88 77 LEU A O 1
ATOM 630 N N . ALA A 1 78 ? -37.881 11.770 45.045 1.00 90.06 78 ALA A N 1
ATOM 631 C CA . ALA A 1 78 ? -38.791 11.361 43.972 1.00 90.06 78 ALA A CA 1
ATOM 632 C C . ALA A 1 78 ? -40.038 10.651 44.524 1.00 90.06 78 ALA A C 1
ATOM 634 O O . ALA A 1 78 ? -41.162 11.029 44.204 1.00 90.06 78 ALA A O 1
ATOM 635 N N . SER A 1 79 ? -39.853 9.695 45.445 1.00 87.81 79 SER A N 1
ATOM 636 C CA . SER A 1 79 ? -40.983 8.987 46.063 1.00 87.81 79 SER A CA 1
ATOM 637 C C . SER A 1 79 ? -41.912 9.910 46.863 1.00 87.81 79 SER A C 1
ATOM 639 O O . SER A 1 79 ? -43.116 9.675 46.932 1.00 87.81 79 SER A O 1
ATOM 641 N N . LYS A 1 80 ? -41.365 10.965 47.481 1.00 87.75 80 LYS A N 1
ATOM 642 C CA . LYS A 1 80 ? -42.134 11.953 48.249 1.00 87.75 80 LYS A CA 1
ATOM 643 C C . LYS A 1 80 ? -42.861 12.930 47.328 1.00 87.75 80 LYS A C 1
ATOM 645 O O . LYS A 1 80 ? -44.025 13.229 47.577 1.00 87.75 80 LYS A O 1
ATOM 650 N N . LEU A 1 81 ? -42.221 13.341 46.236 1.00 90.44 81 LEU A N 1
ATOM 651 C CA . LEU A 1 81 ? -42.821 14.171 45.197 1.00 90.44 81 LEU A CA 1
ATOM 652 C C . LEU A 1 81 ? -44.045 13.497 44.569 1.00 90.44 81 LEU A C 1
ATOM 654 O O . LEU A 1 81 ? -45.076 14.142 44.395 1.00 90.44 81 LEU A O 1
ATOM 658 N N . ASP A 1 82 ? -43.952 12.202 44.262 1.00 89.50 82 ASP A N 1
ATOM 659 C CA . ASP A 1 82 ? -45.067 11.446 43.681 1.00 89.50 82 ASP A CA 1
ATOM 660 C C . ASP A 1 82 ? -46.269 11.371 44.638 1.00 89.50 82 ASP A C 1
ATOM 662 O O . ASP A 1 82 ? -47.420 11.489 44.209 1.00 89.50 82 ASP A O 1
ATOM 666 N N . LEU A 1 83 ? -46.013 11.245 45.947 1.00 88.44 83 LEU A N 1
ATOM 667 C CA . LEU A 1 83 ? -47.058 11.294 46.973 1.00 88.44 83 LEU A CA 1
ATOM 668 C C . LEU A 1 83 ? -47.709 12.677 47.060 1.00 88.44 83 LEU A C 1
ATOM 670 O O . LEU A 1 83 ? -48.936 12.753 47.096 1.00 88.44 83 LEU A O 1
ATOM 674 N N . ILE A 1 84 ? -46.918 13.754 47.053 1.00 88.62 84 ILE A N 1
ATOM 675 C CA . ILE A 1 84 ? -47.430 15.134 47.079 1.00 88.62 84 ILE A CA 1
ATOM 676 C C . ILE A 1 84 ? -48.289 15.399 45.841 1.00 88.62 84 ILE A C 1
ATOM 678 O O . ILE A 1 84 ? -49.430 15.830 45.980 1.00 88.62 84 ILE A O 1
ATOM 682 N N . LYS A 1 85 ? -47.814 15.029 44.645 1.00 89.25 85 LYS A N 1
ATOM 683 C CA . LYS A 1 85 ? -48.589 15.137 43.398 1.00 89.25 85 LYS A CA 1
ATOM 684 C C . LYS A 1 85 ? -49.890 14.341 43.456 1.00 89.25 85 LYS A C 1
ATOM 686 O O . LYS A 1 85 ? -50.935 14.823 43.023 1.00 89.25 85 LYS A O 1
ATOM 691 N N . SER A 1 86 ? -49.850 13.122 44.001 1.00 89.38 86 SER A N 1
ATOM 692 C CA . SER A 1 86 ? -51.060 12.315 44.164 1.00 89.38 86 SER A CA 1
ATOM 693 C C . SER A 1 86 ? -52.034 12.922 45.175 1.00 89.38 86 SER A C 1
ATOM 695 O O . SER A 1 86 ? -53.241 12.771 44.983 1.00 89.38 86 SER A O 1
ATOM 697 N N . LEU A 1 87 ? -51.546 13.549 46.248 1.00 87.31 87 LEU A N 1
ATOM 698 C CA . LEU A 1 87 ? -52.382 14.244 47.226 1.00 87.31 87 LEU A CA 1
ATOM 699 C C . LEU A 1 87 ? -52.997 15.493 46.604 1.00 87.31 87 LEU A C 1
ATOM 701 O O . LEU A 1 87 ? -54.218 15.615 46.626 1.00 87.31 87 LEU A O 1
ATOM 705 N N . MET A 1 88 ? -52.192 16.350 45.974 1.00 87.75 88 MET A N 1
ATOM 706 C CA . MET A 1 88 ? -52.668 17.536 45.257 1.00 87.75 88 MET A CA 1
ATOM 707 C C . MET A 1 88 ? -53.767 17.182 44.267 1.00 87.75 88 MET A C 1
ATOM 709 O O . MET A 1 88 ? -54.837 17.769 44.336 1.00 87.75 88 MET A O 1
ATOM 713 N N . LYS A 1 89 ? -53.576 16.141 43.449 1.00 90.25 89 LYS A N 1
ATOM 714 C CA . LYS A 1 89 ? -54.606 15.678 42.511 1.00 90.25 89 LYS A CA 1
ATOM 715 C C . LYS A 1 89 ? -55.924 15.304 43.205 1.00 90.25 89 LYS A C 1
ATOM 717 O O . LYS A 1 89 ? -56.988 15.671 42.725 1.00 90.25 89 LYS A O 1
ATOM 722 N N . ARG A 1 90 ? -55.875 14.615 44.353 1.00 88.38 90 ARG A N 1
ATOM 723 C CA . ARG A 1 90 ? -57.087 14.277 45.128 1.00 88.38 90 ARG A CA 1
ATOM 724 C C . ARG A 1 90 ? -57.784 15.522 45.677 1.00 88.38 90 ARG A C 1
ATOM 726 O O . ARG A 1 90 ? -59.012 15.563 45.695 1.00 88.38 90 ARG A O 1
ATOM 733 N N . TYR A 1 91 ? -57.021 16.514 46.135 1.00 85.81 91 TYR A N 1
ATOM 734 C CA . TYR A 1 91 ? -57.573 17.791 46.588 1.00 85.81 91 TYR A CA 1
ATOM 735 C C . TYR A 1 91 ? -58.137 18.605 45.411 1.00 85.81 91 TYR A C 1
ATOM 737 O O . TYR A 1 91 ? -59.233 19.138 45.528 1.00 85.81 91 TYR A O 1
ATOM 745 N N . GLU A 1 92 ? -57.482 18.628 44.250 1.00 85.56 92 GLU A N 1
ATOM 746 C CA . GLU A 1 92 ? -58.015 19.251 43.029 1.00 85.56 92 GLU A CA 1
ATOM 747 C C . GLU A 1 92 ? -59.336 18.615 42.590 1.00 85.56 92 GLU A C 1
ATOM 749 O O . GLU A 1 92 ? -60.297 19.334 42.313 1.00 85.56 92 GLU A O 1
ATOM 754 N N . ASP A 1 93 ? -59.407 17.282 42.561 1.00 87.25 93 ASP A N 1
ATOM 755 C CA . ASP A 1 93 ? -60.619 16.547 42.191 1.00 87.25 93 ASP A CA 1
ATOM 756 C C . ASP A 1 93 ? -61.765 16.864 43.166 1.00 87.25 93 ASP A C 1
ATOM 758 O O . ASP A 1 93 ? -62.876 17.185 42.739 1.00 87.25 93 ASP A O 1
ATOM 762 N N . LYS A 1 94 ? -61.479 16.900 44.475 1.00 85.19 94 LYS A N 1
ATOM 763 C CA . LYS A 1 94 ? -62.464 17.278 45.500 1.00 85.19 94 LYS A CA 1
ATOM 764 C C . LYS A 1 94 ? -62.887 18.750 45.389 1.00 85.19 94 LYS A C 1
ATOM 766 O O . LYS A 1 94 ? -64.070 19.054 45.513 1.00 85.19 94 LYS A O 1
ATOM 771 N N . SER A 1 95 ? -61.956 19.667 45.104 1.00 80.94 95 SER A N 1
ATOM 772 C CA . SER A 1 95 ? -62.254 21.089 44.848 1.00 80.94 95 SER A CA 1
ATOM 773 C C . SER A 1 95 ? -63.203 21.250 43.655 1.00 80.94 95 SER A C 1
ATOM 775 O O . SER A 1 95 ? -64.170 22.015 43.713 1.00 80.94 95 SER A O 1
ATOM 777 N N . ARG A 1 96 ? -62.979 20.473 42.585 1.00 82.50 96 ARG A N 1
ATOM 778 C CA . ARG A 1 96 ? -63.849 20.442 41.399 1.00 82.50 96 ARG A CA 1
ATOM 779 C C . ARG A 1 96 ? -65.242 19.910 41.721 1.00 82.50 96 ARG A C 1
ATOM 781 O O . ARG A 1 96 ? -66.214 20.506 41.267 1.00 82.50 96 ARG A O 1
ATOM 788 N N . GLU A 1 97 ? -65.358 18.846 42.516 1.00 83.88 97 GLU A N 1
ATOM 789 C CA . GLU A 1 97 ? -66.660 18.340 42.978 1.00 83.88 97 GLU A CA 1
ATOM 790 C C . GLU A 1 97 ? -67.443 19.412 43.747 1.00 83.88 97 GLU A C 1
ATOM 792 O O . GLU A 1 97 ? -68.615 19.650 43.450 1.00 83.88 97 GLU A O 1
ATOM 797 N N . PHE A 1 98 ? -66.792 20.122 44.673 1.00 78.56 98 PHE A N 1
ATOM 798 C CA . PHE A 1 98 ? -67.421 21.228 45.400 1.00 78.56 98 PHE A CA 1
ATOM 799 C C . PHE A 1 98 ? -67.845 22.376 44.482 1.00 78.56 98 PHE A C 1
ATOM 801 O O . PHE A 1 98 ? -68.926 22.930 44.665 1.00 78.56 98 PHE A O 1
ATOM 808 N N . LEU A 1 99 ? -67.043 22.704 43.466 1.00 77.50 99 LEU A N 1
ATOM 809 C CA . LEU A 1 99 ? -67.382 23.729 42.478 1.00 77.50 99 LEU A CA 1
ATOM 810 C C . LEU A 1 99 ? -68.616 23.341 41.646 1.00 77.50 99 LEU A C 1
ATOM 812 O O . LEU A 1 99 ? -69.470 24.187 41.381 1.00 77.50 99 LEU A O 1
ATOM 816 N N . LEU A 1 100 ? -68.752 22.062 41.284 1.00 81.06 100 LEU A N 1
ATOM 817 C CA . LEU A 1 100 ? -69.943 21.540 40.605 1.00 81.06 100 LEU A CA 1
ATOM 818 C C . LEU A 1 100 ? -71.178 21.564 41.521 1.00 81.06 100 LEU A C 1
ATOM 820 O O . LEU A 1 100 ? -72.265 21.940 41.076 1.00 81.06 100 LEU A O 1
ATOM 824 N N . LEU A 1 101 ? -71.025 21.207 42.801 1.00 78.25 101 LEU A N 1
ATOM 825 C CA . LEU A 1 101 ? -72.103 21.266 43.797 1.00 78.25 101 LEU A CA 1
ATOM 826 C C . LEU A 1 101 ? -72.563 22.708 44.060 1.00 78.25 101 LEU A C 1
ATOM 828 O O . LEU A 1 101 ? -73.767 22.965 44.124 1.00 78.25 101 LEU A O 1
ATOM 832 N N . GLU A 1 102 ? -71.626 23.651 44.154 1.00 71.00 102 GLU A N 1
ATOM 833 C CA . GLU A 1 102 ? -71.898 25.085 44.281 1.00 71.00 102 GLU A CA 1
ATOM 834 C C . GLU A 1 102 ? -72.688 25.605 43.071 1.00 71.00 102 GLU A C 1
ATOM 836 O O . GLU A 1 102 ? -73.719 26.258 43.248 1.00 71.00 102 GLU A O 1
ATOM 841 N N . GLN A 1 103 ? -72.276 25.251 41.845 1.00 74.12 103 GLN A N 1
ATOM 842 C CA . GLN A 1 103 ? -72.986 25.602 40.606 1.00 74.12 103 GLN A CA 1
ATOM 843 C C . GLN A 1 103 ? -74.399 25.001 40.545 1.00 74.12 103 GLN A C 1
ATOM 845 O O . GLN A 1 103 ? -75.345 25.677 40.143 1.00 74.12 103 GLN A O 1
ATOM 850 N N . GLN A 1 104 ? -74.580 23.750 40.976 1.00 73.44 104 GLN A N 1
ATOM 851 C CA . GLN A 1 104 ? -75.899 23.110 41.016 1.00 73.44 104 GLN A CA 1
ATOM 852 C C . GLN A 1 104 ? -76.833 23.741 42.058 1.00 73.44 104 GLN A C 1
ATOM 854 O O . GLN A 1 104 ? -78.026 23.906 41.792 1.00 73.44 104 GLN A O 1
ATOM 859 N N . GLN A 1 105 ? -76.327 24.083 43.245 1.00 68.56 105 GLN A N 1
ATOM 860 C CA . GLN A 1 105 ? -77.134 24.711 44.295 1.00 68.56 105 GLN A CA 1
ATOM 861 C C . GLN A 1 105 ? -77.497 26.157 43.947 1.00 68.56 105 GLN A C 1
ATOM 863 O O . GLN A 1 105 ? -78.657 26.541 44.096 1.00 68.56 105 GLN A O 1
ATOM 868 N N . THR A 1 106 ? -76.558 26.934 43.404 1.00 64.88 106 THR A N 1
ATOM 869 C CA . THR A 1 106 ? -76.845 28.286 42.896 1.00 64.88 106 THR A CA 1
ATOM 870 C C . THR A 1 106 ? -77.838 28.250 41.730 1.00 64.88 106 THR A C 1
ATOM 872 O O . THR A 1 106 ? -78.807 29.009 41.744 1.00 64.88 106 THR A O 1
ATOM 875 N N . ALA A 1 107 ? -77.712 27.303 40.792 1.00 65.50 107 ALA A N 1
ATOM 876 C CA . ALA A 1 107 ? -78.676 27.118 39.700 1.00 65.50 107 ALA A CA 1
ATOM 877 C C . ALA A 1 107 ? -80.098 26.753 40.174 1.00 65.50 107 ALA A C 1
ATOM 879 O O . ALA A 1 107 ? -81.068 27.155 39.532 1.00 65.50 107 ALA A O 1
ATOM 880 N N . LYS A 1 108 ? -80.250 26.035 41.299 1.00 63.66 108 LYS A N 1
ATOM 881 C CA . LYS A 1 108 ? -81.563 25.719 41.904 1.00 63.66 108 LYS A CA 1
ATOM 882 C C . LYS A 1 108 ? -82.219 26.918 42.600 1.00 63.66 108 LYS A C 1
ATOM 884 O O . LYS A 1 108 ? -83.444 26.988 42.651 1.00 63.66 108 LYS A O 1
ATOM 889 N N . ILE A 1 109 ? -81.427 27.859 43.114 1.00 60.44 109 ILE A N 1
ATOM 890 C CA . ILE A 1 109 ? -81.918 29.024 43.872 1.00 60.44 109 ILE A CA 1
ATOM 891 C C . ILE A 1 109 ? -82.356 30.166 42.949 1.00 60.44 109 ILE A C 1
ATOM 893 O O . ILE A 1 109 ? -83.335 30.849 43.243 1.00 60.44 109 ILE A O 1
ATOM 897 N N . ILE A 1 110 ? -81.700 30.339 41.799 1.00 59.69 110 ILE A N 1
ATOM 898 C CA . ILE A 1 110 ? -82.014 31.396 40.821 1.00 59.69 110 ILE A CA 1
ATOM 899 C C . ILE A 1 110 ? -83.491 31.382 40.344 1.00 59.69 110 ILE A C 1
ATOM 901 O O . ILE A 1 110 ? -84.096 32.457 40.292 1.00 59.69 110 ILE A O 1
ATOM 905 N N . PRO A 1 111 ? -84.137 30.236 40.032 1.00 54.78 111 PRO A N 1
ATOM 906 C CA . PRO A 1 111 ? -85.564 30.219 39.696 1.00 54.78 111 PRO A CA 1
ATOM 907 C C . PRO A 1 111 ? -86.495 30.462 40.901 1.00 54.78 111 PRO A C 1
ATOM 909 O O . PRO A 1 111 ? -87.536 31.092 40.721 1.00 54.78 111 PRO A O 1
ATOM 912 N N . GLN A 1 112 ? -86.125 30.053 42.125 1.00 51.84 112 GLN A N 1
ATOM 913 C CA . GLN A 1 112 ? -86.911 30.331 43.344 1.00 51.84 112 GLN A CA 1
ATOM 914 C C . GLN A 1 112 ? -86.839 31.809 43.767 1.00 51.84 112 GLN A C 1
ATOM 916 O O . GLN A 1 112 ? -87.843 32.381 44.188 1.00 51.84 112 GLN A O 1
ATOM 921 N N . GLN A 1 113 ? -85.688 32.466 43.589 1.00 51.88 113 GLN A N 1
ATOM 922 C CA . GLN A 1 113 ? -85.542 33.904 43.844 1.00 51.88 113 GLN A CA 1
ATOM 923 C C . GLN A 1 113 ? -86.283 34.766 42.810 1.00 51.88 113 GLN A C 1
ATOM 925 O O . GLN A 1 113 ? -86.841 35.795 43.184 1.00 51.88 113 GLN A O 1
ATOM 930 N N . LYS A 1 114 ? -86.387 34.330 41.544 1.00 51.72 114 LYS A N 1
ATOM 931 C CA . LYS A 1 114 ? -87.213 35.021 40.531 1.00 51.72 114 LYS A CA 1
ATOM 932 C C . LYS A 1 114 ? -88.716 35.002 40.847 1.00 51.72 114 LYS A C 1
ATOM 934 O O . LYS A 1 114 ? -89.405 35.941 40.469 1.00 51.72 114 LYS A O 1
ATOM 939 N N . GLN A 1 115 ? -89.226 33.988 41.555 1.00 49.06 115 GLN A N 1
ATOM 940 C CA . GLN A 1 115 ? -90.608 33.987 42.068 1.00 49.06 115 GLN A CA 1
ATOM 941 C C . GLN A 1 115 ? -90.780 34.850 43.333 1.00 49.06 115 GLN A C 1
ATOM 943 O O . GLN A 1 115 ? -91.867 35.372 43.559 1.00 49.06 115 GLN A O 1
ATOM 948 N N . ALA A 1 116 ? -89.719 35.057 44.123 1.00 49.72 116 ALA A N 1
ATOM 949 C CA . ALA A 1 116 ? -89.734 35.899 45.325 1.00 49.72 116 ALA A CA 1
ATOM 950 C C . ALA A 1 116 ? -89.500 37.405 45.051 1.00 49.72 116 ALA A C 1
ATOM 952 O O . ALA A 1 116 ? -89.820 38.235 45.894 1.00 49.72 116 ALA A O 1
ATOM 953 N N . GLN A 1 117 ? -88.993 37.783 43.871 1.00 48.03 117 GLN A N 1
ATOM 954 C CA . GLN A 1 117 ? -88.742 39.183 43.482 1.00 48.03 117 GLN A CA 1
ATOM 955 C C . GLN A 1 117 ? -90.004 40.003 43.141 1.00 48.03 117 GLN A C 1
ATOM 957 O O . GLN A 1 117 ? -89.890 41.194 42.870 1.00 48.03 117 GLN A O 1
ATOM 962 N N . ALA A 1 118 ? -91.205 39.416 43.196 1.00 47.22 118 ALA A N 1
ATOM 963 C CA . ALA A 1 118 ? -92.470 40.156 43.089 1.00 47.22 118 ALA A CA 1
ATOM 964 C C . ALA A 1 118 ? -92.894 40.841 44.409 1.00 47.22 118 ALA A C 1
ATOM 966 O O . ALA A 1 118 ? -93.961 41.447 44.484 1.00 47.22 118 ALA A O 1
ATOM 967 N N . SER A 1 119 ? -92.088 40.749 45.467 1.00 43.31 119 SER A N 1
ATOM 968 C CA . SER A 1 119 ? -92.309 41.452 46.731 1.00 43.31 119 SER A CA 1
ATOM 969 C C . SER A 1 119 ? -91.005 42.126 47.146 1.00 43.31 119 SER A C 1
ATOM 971 O O . SER A 1 119 ? -90.041 41.468 47.530 1.00 43.31 119 SER A O 1
ATOM 973 N N . GLU A 1 120 ? -90.948 43.448 46.987 1.00 48.75 120 GLU A N 1
ATOM 974 C CA . GLU A 1 120 ? -89.796 44.255 47.379 1.00 48.75 120 GLU A CA 1
ATOM 975 C C . GLU A 1 120 ? -89.541 44.169 48.891 1.00 48.75 120 GLU A C 1
ATOM 977 O O . GLU A 1 120 ? -90.460 44.063 49.703 1.00 48.75 120 GLU A O 1
ATOM 982 N N . THR A 1 121 ? -88.261 44.289 49.255 1.00 45.12 121 THR A N 1
ATOM 983 C CA . THR A 1 121 ? -87.698 44.287 50.619 1.00 45.12 121 THR A CA 1
ATOM 984 C C . THR A 1 121 ? -87.654 42.944 51.356 1.00 45.12 121 THR A C 1
ATOM 986 O O . THR A 1 121 ? -88.291 42.746 52.384 1.00 45.12 121 THR A O 1
ATOM 989 N N . LEU A 1 122 ? -86.743 42.065 50.927 1.00 41.66 122 LEU A N 1
ATOM 990 C CA . LEU A 1 122 ? -85.981 41.232 51.864 1.00 41.66 122 LEU A CA 1
ATOM 991 C C . LEU A 1 122 ? -84.642 40.826 51.227 1.00 41.66 122 LEU A C 1
ATOM 993 O O . LEU A 1 122 ? -84.609 40.087 50.246 1.00 41.66 122 LEU A O 1
ATOM 997 N N . VAL A 1 123 ? -83.520 41.304 51.776 1.00 47.03 123 VAL A N 1
ATOM 998 C CA . VAL A 1 123 ? -82.204 40.708 51.496 1.00 47.03 123 VAL A CA 1
ATOM 999 C C . VAL A 1 123 ? -82.215 39.347 52.179 1.00 47.03 123 VAL A C 1
ATOM 1001 O O . VAL A 1 123 ? -82.007 39.252 53.384 1.00 47.03 123 VAL A O 1
ATOM 1004 N N . ILE A 1 124 ? -82.550 38.300 51.429 1.00 51.38 124 ILE A N 1
ATOM 1005 C CA . ILE A 1 124 ? -82.521 36.927 51.932 1.00 51.38 124 ILE A CA 1
ATOM 1006 C C . ILE A 1 124 ? -81.035 36.553 52.078 1.00 51.38 124 ILE A C 1
ATOM 1008 O O . ILE A 1 124 ? -80.334 36.520 51.061 1.00 51.38 124 ILE A O 1
ATOM 1012 N N . PRO A 1 125 ? -80.520 36.302 53.298 1.00 52.62 125 PRO A N 1
ATOM 1013 C CA . PRO A 1 125 ? -79.152 35.835 53.463 1.00 52.62 125 PRO A CA 1
ATOM 1014 C C . PRO A 1 125 ? -78.983 34.511 52.713 1.00 52.62 125 PRO A C 1
ATOM 1016 O O . PRO A 1 125 ? -79.895 33.680 52.716 1.00 52.62 125 PRO A O 1
ATOM 1019 N N . LEU A 1 126 ? -77.826 34.316 52.065 1.00 54.94 126 LEU A N 1
ATOM 1020 C CA . LEU A 1 126 ? -77.484 33.030 51.453 1.00 54.94 126 LEU A CA 1
ATOM 1021 C C . LEU A 1 126 ? -77.768 31.916 52.475 1.00 54.94 126 LEU A C 1
ATOM 1023 O O . LEU A 1 126 ? -77.365 32.060 53.635 1.00 54.94 126 LEU A O 1
ATOM 1027 N N . PRO A 1 127 ? -78.462 30.827 52.093 1.00 59.94 127 PRO A N 1
ATOM 1028 C CA . PRO A 1 127 ? -78.772 29.764 53.034 1.00 59.94 127 PRO A CA 1
ATOM 1029 C C . PRO A 1 127 ? -77.479 29.278 53.693 1.00 59.94 127 PRO A C 1
ATOM 1031 O O . PRO A 1 127 ? -76.452 29.123 53.030 1.00 59.94 127 PRO A O 1
ATOM 1034 N N . THR A 1 128 ? -77.525 29.050 55.006 1.00 60.47 128 THR A N 1
ATOM 1035 C CA . THR A 1 128 ? -76.375 28.714 55.867 1.00 60.47 128 THR A CA 1
ATOM 1036 C C . THR A 1 128 ? -75.547 27.535 55.342 1.00 60.47 128 THR A C 1
ATOM 1038 O O . THR A 1 128 ? -74.374 27.401 55.677 1.00 60.47 128 THR A O 1
ATOM 1041 N N . SER A 1 129 ? -76.142 26.690 54.499 1.00 62.47 129 SER A N 1
ATOM 1042 C CA . SER A 1 129 ? -75.495 25.600 53.770 1.00 62.47 129 SER A CA 1
ATOM 1043 C C . SER A 1 129 ? -74.483 26.057 52.709 1.00 62.47 129 SER A C 1
ATOM 1045 O O . SER A 1 129 ? -73.464 25.396 52.548 1.00 62.47 129 SER A O 1
ATOM 1047 N N . ILE A 1 130 ? -74.710 27.176 52.012 1.00 66.94 130 ILE A N 1
ATOM 1048 C CA . ILE A 1 130 ? -73.807 27.669 50.954 1.00 66.94 130 ILE A CA 1
ATOM 1049 C C . ILE A 1 130 ? -72.589 28.367 51.551 1.00 66.94 130 ILE A C 1
ATOM 1051 O O . ILE A 1 130 ? -71.479 28.147 51.081 1.00 66.94 130 ILE A O 1
ATOM 1055 N N . ASN A 1 131 ? -72.762 29.141 52.626 1.00 69.50 131 ASN A N 1
ATOM 1056 C CA . ASN A 1 131 ? -71.624 29.773 53.306 1.00 69.50 131 ASN A CA 1
ATOM 1057 C C . ASN A 1 131 ? -70.636 28.726 53.843 1.00 69.50 131 ASN A C 1
ATOM 1059 O O . ASN A 1 131 ? -69.433 28.895 53.680 1.00 69.50 131 ASN A O 1
ATOM 1063 N N . LYS A 1 132 ? -71.137 27.601 54.376 1.00 73.19 132 LYS A N 1
ATOM 1064 C CA . LYS A 1 132 ? -70.291 26.463 54.770 1.00 73.19 132 LYS A CA 1
ATOM 1065 C C . LYS A 1 132 ? -69.534 25.854 53.588 1.00 73.19 132 LYS A C 1
ATOM 1067 O O . LYS A 1 132 ? -68.349 25.579 53.713 1.00 73.19 132 LYS A O 1
ATOM 1072 N N . LEU A 1 133 ? -70.188 25.688 52.435 1.00 71.62 133 LEU A N 1
ATOM 1073 C CA . LEU A 1 133 ? -69.546 25.174 51.217 1.00 71.62 133 LEU A CA 1
ATOM 1074 C C . LEU A 1 133 ? -68.452 26.118 50.691 1.00 71.62 133 LEU A C 1
ATOM 1076 O O . LEU A 1 133 ? -67.406 25.653 50.244 1.00 71.62 133 LEU A O 1
ATOM 1080 N N . ILE A 1 134 ? -68.669 27.435 50.763 1.00 73.75 134 ILE A N 1
ATOM 1081 C CA . ILE A 1 134 ? -67.682 28.448 50.360 1.00 73.75 134 ILE A CA 1
ATOM 1082 C C . ILE A 1 134 ? -66.476 28.446 51.312 1.00 73.75 134 ILE A C 1
ATOM 1084 O O . ILE A 1 134 ? -65.336 28.508 50.848 1.00 73.75 134 ILE A O 1
ATOM 1088 N N . GLU A 1 135 ? -66.703 28.342 52.625 1.00 74.94 135 GLU A N 1
ATOM 1089 C CA . GLU A 1 135 ? -65.629 28.234 53.623 1.00 74.94 135 GLU A CA 1
ATOM 1090 C C . GLU A 1 135 ? -64.817 26.941 53.461 1.00 74.94 135 GLU A C 1
ATOM 1092 O O . GLU A 1 135 ? -63.586 26.996 53.437 1.00 74.94 135 GLU A O 1
ATOM 1097 N N . GLU A 1 136 ? -65.479 25.795 53.262 1.00 75.81 136 GLU A N 1
ATOM 1098 C CA . GLU A 1 136 ? -64.809 24.513 52.998 1.00 75.81 136 GLU A CA 1
ATOM 1099 C C . GLU A 1 136 ? -63.984 24.557 51.706 1.00 75.81 136 GLU A C 1
ATOM 1101 O O . GLU A 1 136 ? -62.839 24.105 51.686 1.00 75.81 136 GLU A O 1
ATOM 1106 N N . LYS A 1 137 ? -64.520 25.157 50.635 1.00 78.25 137 LYS A N 1
ATOM 1107 C CA . LYS A 1 137 ? -63.802 25.349 49.367 1.00 78.25 137 LYS A CA 1
ATOM 1108 C C . LYS A 1 137 ? -62.577 26.249 49.529 1.00 78.25 137 LYS A C 1
ATOM 1110 O O . LYS A 1 137 ? -61.532 25.963 48.946 1.00 78.25 137 LYS A O 1
ATOM 1115 N N . LYS A 1 138 ? -62.692 27.328 50.309 1.00 79.00 138 LYS A N 1
ATOM 1116 C CA . LYS A 1 138 ? -61.576 28.241 50.586 1.00 79.00 138 LYS A CA 1
ATOM 1117 C C . LYS A 1 138 ? -60.443 27.517 51.317 1.00 79.00 138 LYS A C 1
ATOM 1119 O O . LYS A 1 138 ? -59.316 27.558 50.837 1.00 79.00 138 LYS A O 1
ATOM 1124 N N . ALA A 1 139 ? -60.756 26.775 52.381 1.00 77.44 139 ALA A N 1
ATOM 1125 C CA . ALA A 1 139 ? -59.770 25.967 53.103 1.00 77.44 139 ALA A CA 1
ATOM 1126 C C . ALA A 1 139 ? -59.086 24.931 52.190 1.00 77.44 139 ALA A C 1
ATOM 1128 O O . ALA A 1 139 ? -57.879 24.714 52.263 1.00 77.44 139 ALA A O 1
ATOM 1129 N N . LEU A 1 140 ? -59.844 24.326 51.271 1.00 81.69 140 LEU A N 1
ATOM 1130 C CA . LEU A 1 140 ? -59.328 23.331 50.333 1.00 81.69 140 LEU A CA 1
ATOM 1131 C C . LEU A 1 140 ? -58.365 23.935 49.295 1.00 81.69 140 LEU A C 1
ATOM 1133 O O . LEU A 1 140 ? -57.355 23.315 48.960 1.00 81.69 140 LEU A O 1
ATOM 1137 N N . ASN A 1 141 ? -58.643 25.154 48.826 1.00 82.62 141 ASN A N 1
ATOM 1138 C CA . ASN A 1 141 ? -57.742 25.902 47.948 1.00 82.62 141 ASN A CA 1
ATOM 1139 C C . ASN A 1 141 ? -56.473 26.374 48.678 1.00 82.62 141 ASN A C 1
ATOM 1141 O O . ASN A 1 141 ? -55.395 26.320 48.088 1.00 82.62 141 ASN A O 1
ATOM 1145 N N . ASP A 1 142 ? -56.577 26.774 49.948 1.00 83.44 142 ASP A N 1
ATOM 1146 C CA . ASP A 1 142 ? -55.416 27.154 50.765 1.00 83.44 142 ASP A CA 1
ATOM 1147 C C . ASP A 1 142 ? -54.474 25.950 50.973 1.00 83.44 142 ASP A C 1
ATOM 1149 O O . ASP A 1 142 ? -53.262 26.063 50.788 1.00 83.44 142 ASP A O 1
ATOM 1153 N N . VAL A 1 143 ? -55.025 24.758 51.242 1.00 84.56 143 VAL A N 1
ATOM 1154 C CA . VAL A 1 143 ? -54.248 23.503 51.311 1.00 84.56 143 VAL A CA 1
ATOM 1155 C C . VAL A 1 143 ? -53.579 23.172 49.973 1.00 84.56 143 VAL A C 1
ATOM 1157 O O . VAL A 1 143 ? -52.439 22.705 49.957 1.00 84.56 143 VAL A O 1
ATOM 1160 N N . LEU A 1 144 ? -54.256 23.417 48.847 1.00 85.56 144 LEU A N 1
ATOM 1161 C CA . LEU A 1 144 ? -53.680 23.190 47.521 1.00 85.56 144 LEU A CA 1
ATOM 1162 C C . LEU A 1 144 ? -52.483 24.114 47.253 1.00 85.56 144 LEU A C 1
ATOM 1164 O O . LEU A 1 144 ? -51.470 23.656 46.726 1.00 85.56 144 LEU A O 1
ATOM 1168 N N . LEU A 1 145 ? -52.584 25.384 47.656 1.00 86.50 145 LEU A N 1
ATOM 1169 C CA . LEU A 1 145 ? -51.497 26.359 47.555 1.00 86.50 145 LEU A CA 1
ATOM 1170 C C . LEU A 1 145 ? -50.275 25.910 48.372 1.00 86.50 145 LEU A C 1
ATOM 1172 O O . LEU A 1 145 ? -49.161 25.898 47.856 1.00 86.50 145 LEU A O 1
ATOM 1176 N N . TYR A 1 146 ? -50.495 25.471 49.614 1.00 87.38 146 TYR A N 1
ATOM 1177 C CA . TYR A 1 146 ? -49.445 24.954 50.495 1.00 87.38 146 TYR A CA 1
ATOM 1178 C C . TYR A 1 146 ? -48.754 23.699 49.946 1.00 87.38 146 TYR A C 1
ATOM 1180 O O . TYR A 1 146 ? -47.532 23.580 50.010 1.00 87.38 146 TYR A O 1
ATOM 1188 N N . LEU A 1 147 ? -49.518 22.753 49.390 1.00 86.69 147 LEU A N 1
ATOM 1189 C CA . LEU A 1 147 ? -48.944 21.560 48.763 1.00 86.69 147 LEU A CA 1
ATOM 1190 C C . LEU A 1 147 ? -48.167 21.893 47.482 1.00 86.69 147 LEU A C 1
ATOM 1192 O O . LEU A 1 147 ? -47.167 21.230 47.207 1.00 86.69 147 LEU A O 1
ATOM 1196 N N . GLY A 1 148 ? -48.605 22.909 46.731 1.00 88.19 148 GLY A N 1
ATOM 1197 C CA . GLY A 1 148 ? -47.899 23.418 45.554 1.00 88.19 148 GLY A CA 1
ATOM 1198 C C . GLY A 1 148 ? -46.519 23.978 45.895 1.00 88.19 148 GLY A C 1
ATOM 1199 O O . GLY A 1 148 ? -45.545 23.621 45.240 1.00 88.19 148 GLY A O 1
ATOM 1200 N N . ASP A 1 149 ? -46.408 24.754 46.973 1.00 89.00 149 ASP A N 1
ATOM 1201 C CA . ASP A 1 149 ? -45.119 25.295 47.429 1.00 89.00 149 ASP A CA 1
ATOM 1202 C C . ASP A 1 149 ? -44.138 24.178 47.835 1.00 89.00 149 ASP A C 1
ATOM 1204 O O . ASP A 1 149 ? -43.004 24.110 47.355 1.00 89.00 149 ASP A O 1
ATOM 1208 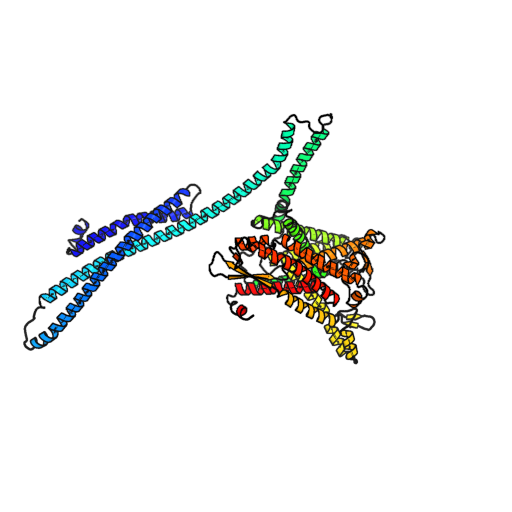N N . ILE A 1 150 ? -44.616 23.195 48.613 1.00 89.12 150 ILE A N 1
ATOM 1209 C CA . ILE A 1 150 ? -43.818 22.011 48.979 1.00 89.12 150 ILE A CA 1
ATOM 1210 C C . ILE A 1 150 ? -43.415 21.221 47.724 1.00 89.12 150 ILE A C 1
ATOM 1212 O O . ILE A 1 150 ? -42.286 20.726 47.631 1.00 89.12 150 ILE A O 1
ATOM 1216 N N . GLN A 1 151 ? -44.319 21.079 46.748 1.00 91.81 151 GLN A N 1
ATOM 1217 C CA . GLN A 1 151 ? -44.008 20.423 45.480 1.00 91.81 151 GLN A CA 1
ATOM 1218 C C . GLN A 1 151 ? -42.843 21.133 44.783 1.00 91.81 151 GLN A C 1
ATOM 1220 O O . GLN A 1 151 ? -41.891 20.461 44.378 1.00 91.81 151 GLN A O 1
ATOM 1225 N N . ASP A 1 152 ? -42.899 22.455 44.654 1.00 91.31 152 ASP A N 1
ATOM 1226 C CA . ASP A 1 152 ? -41.876 23.245 43.969 1.00 91.31 152 ASP A CA 1
ATOM 1227 C C . ASP A 1 152 ? -40.529 23.198 44.705 1.00 91.31 152 ASP A C 1
ATOM 1229 O O . ASP A 1 152 ? -39.479 23.022 44.069 1.00 91.31 152 ASP A O 1
ATOM 1233 N N . HIS A 1 153 ? -40.544 23.213 46.041 1.00 89.75 153 HIS A N 1
ATOM 1234 C CA . HIS A 1 153 ? -39.358 22.995 46.875 1.00 89.75 153 HIS A CA 1
ATOM 1235 C C . HIS A 1 153 ? -38.712 21.627 46.596 1.00 89.75 153 HIS A C 1
ATOM 1237 O O . HIS A 1 153 ? -37.516 21.541 46.293 1.00 89.75 153 HIS A O 1
ATOM 1243 N N . VAL A 1 154 ? -39.497 20.542 46.616 1.00 90.12 154 VAL A N 1
ATOM 1244 C CA . VAL A 1 154 ? -38.994 19.181 46.352 1.00 90.12 154 VAL A CA 1
ATOM 1245 C C . VAL A 1 154 ? -38.508 19.029 44.907 1.00 90.12 154 VAL A C 1
ATOM 1247 O O . VAL A 1 154 ? -37.480 18.387 44.671 1.00 90.12 154 VAL A O 1
ATOM 1250 N N . VAL A 1 155 ? -39.207 19.617 43.930 1.00 93.31 155 VAL A N 1
ATOM 1251 C CA . VAL A 1 155 ? -38.791 19.610 42.516 1.00 93.31 155 VAL A CA 1
ATOM 1252 C C . VAL A 1 155 ? -37.444 20.306 42.352 1.00 93.31 155 VAL A C 1
ATOM 1254 O O . VAL A 1 155 ? -36.559 19.754 41.694 1.00 93.31 155 VAL A O 1
ATOM 1257 N N . THR A 1 156 ? -37.261 21.466 42.980 1.00 92.50 156 THR A N 1
ATOM 1258 C CA . THR A 1 156 ? -36.003 22.224 42.932 1.00 92.50 156 THR A CA 1
ATOM 1259 C C . THR A 1 156 ? -34.858 21.430 43.567 1.00 92.50 156 THR A C 1
ATOM 1261 O O . THR A 1 156 ? -33.798 21.265 42.959 1.00 92.50 156 THR A O 1
ATOM 1264 N N . MET A 1 157 ? -35.083 20.827 44.739 1.00 91.94 157 MET A N 1
ATOM 1265 C CA . MET A 1 157 ? -34.101 19.943 45.383 1.00 91.94 157 MET A CA 1
ATOM 1266 C C . MET A 1 157 ? -33.721 18.748 44.495 1.00 91.94 157 MET A C 1
ATOM 1268 O O . MET A 1 157 ? -32.544 18.396 44.382 1.00 91.94 157 MET A O 1
ATOM 1272 N N . LEU A 1 158 ? -34.701 18.141 43.819 1.00 93.44 158 LEU A N 1
ATOM 1273 C CA . LEU A 1 158 ? -34.471 17.027 42.901 1.00 93.44 158 LEU A CA 1
ATOM 1274 C C . LEU A 1 158 ? -33.669 17.461 41.663 1.00 93.44 158 LEU A C 1
ATOM 1276 O O . LEU A 1 158 ? -32.783 16.729 41.216 1.00 93.44 158 LEU A O 1
ATOM 1280 N N . GLN A 1 159 ? -33.949 18.646 41.114 1.00 93.56 159 GLN A N 1
ATOM 1281 C CA . GLN A 1 159 ? -33.186 19.222 40.004 1.00 93.56 159 GLN A CA 1
ATOM 1282 C C . GLN A 1 159 ? -31.722 19.465 40.393 1.00 93.56 159 GLN A C 1
ATOM 1284 O O . GLN A 1 159 ? -30.834 19.066 39.635 1.00 93.56 159 GLN A O 1
ATOM 1289 N N . ASN A 1 160 ? -31.466 20.009 41.586 1.00 92.12 160 ASN A N 1
ATOM 1290 C CA . ASN A 1 160 ? -30.109 20.228 42.096 1.00 92.12 160 ASN A CA 1
ATOM 1291 C C . ASN A 1 160 ? -29.344 18.905 42.251 1.00 92.12 160 ASN A C 1
ATOM 1293 O O . ASN A 1 160 ? -28.232 18.763 41.746 1.00 92.12 160 ASN A O 1
ATOM 1297 N N . ILE A 1 161 ? -29.959 17.879 42.846 1.00 93.75 161 ILE A N 1
ATOM 1298 C CA . ILE A 1 161 ? -29.326 16.553 42.973 1.00 93.75 161 ILE A CA 1
ATOM 1299 C C . ILE A 1 161 ? -29.010 15.947 41.602 1.00 93.75 161 ILE A C 1
ATOM 1301 O O . ILE A 1 161 ? -27.918 15.414 41.396 1.00 93.75 161 ILE A O 1
ATOM 1305 N N . ASN A 1 162 ? -29.938 16.051 40.646 1.00 92.56 162 ASN A N 1
ATOM 1306 C CA . ASN A 1 162 ? -29.715 15.572 39.283 1.00 92.56 162 ASN A CA 1
ATOM 1307 C C . ASN A 1 162 ? -28.578 16.337 38.586 1.00 92.56 162 ASN A C 1
ATOM 1309 O O . ASN A 1 162 ? -27.837 15.748 37.797 1.00 92.56 162 ASN A O 1
ATOM 1313 N N . HIS A 1 163 ? -28.417 17.630 38.872 1.00 93.25 163 HIS A N 1
ATOM 1314 C CA . HIS A 1 163 ? -27.288 18.420 38.389 1.00 93.25 163 HIS A CA 1
ATOM 1315 C C . HIS A 1 163 ? -25.957 17.903 38.959 1.00 93.25 163 HIS A C 1
ATOM 1317 O O . HIS A 1 163 ? -25.039 17.610 38.186 1.00 93.25 163 HIS A O 1
ATOM 1323 N N . TYR A 1 164 ? -25.869 17.682 40.275 1.00 92.00 164 TYR A N 1
ATOM 1324 C CA . TYR A 1 164 ? -24.655 17.146 40.902 1.00 92.00 164 TYR A CA 1
ATOM 1325 C C . TYR A 1 164 ? -24.337 15.710 40.456 1.00 92.00 164 TYR A C 1
ATOM 1327 O O . TYR A 1 164 ? -23.167 15.373 40.276 1.00 92.00 164 TYR A O 1
ATOM 1335 N N . ASP A 1 165 ? -25.341 14.865 40.189 1.00 90.88 165 ASP A N 1
ATOM 1336 C CA . ASP A 1 165 ? -25.112 13.521 39.631 1.00 90.88 165 ASP A CA 1
ATOM 1337 C C . ASP A 1 165 ? -24.510 13.576 38.214 1.00 90.88 165 ASP A C 1
ATOM 1339 O O . ASP A 1 165 ? -23.617 12.792 37.882 1.00 90.88 165 ASP A O 1
ATOM 1343 N N . ARG A 1 166 ? -24.915 14.555 37.389 1.00 90.31 166 ARG A N 1
ATOM 1344 C CA . ARG A 1 166 ? -24.292 14.787 36.072 1.00 90.31 166 ARG A CA 1
ATOM 1345 C C . ARG A 1 166 ? -22.836 15.236 36.195 1.00 90.31 166 ARG A C 1
ATOM 1347 O O . ARG A 1 166 ? -22.005 14.758 35.419 1.00 90.31 166 ARG A O 1
ATOM 1354 N N . ILE A 1 167 ? -22.521 16.112 37.154 1.00 89.81 167 ILE A N 1
ATOM 1355 C CA . ILE A 1 167 ? -21.137 16.531 37.442 1.00 89.81 167 ILE A CA 1
ATOM 1356 C C . ILE A 1 167 ? -20.303 15.317 37.864 1.00 89.81 167 ILE A C 1
ATOM 1358 O O . ILE A 1 167 ? -19.275 15.033 37.252 1.00 89.81 167 ILE A O 1
ATOM 1362 N N . LEU A 1 168 ? -20.791 14.525 38.824 1.00 89.88 168 LEU A N 1
ATOM 1363 C CA . LEU A 1 168 ? -20.123 13.302 39.283 1.00 89.88 168 LEU A CA 1
ATOM 1364 C C . LEU A 1 168 ? -19.900 12.295 38.147 1.00 89.88 168 LEU A C 1
ATOM 1366 O O . LEU A 1 168 ? -18.854 11.642 38.097 1.00 89.88 168 LEU A O 1
ATOM 1370 N N . HIS A 1 169 ? -20.854 12.162 37.221 1.00 88.19 169 HIS A N 1
ATOM 1371 C CA . HIS A 1 169 ? -20.704 11.291 36.057 1.00 88.19 169 HIS A CA 1
ATOM 1372 C C . HIS A 1 169 ? -19.587 11.768 35.121 1.00 88.19 169 HIS A C 1
ATOM 1374 O O . HIS A 1 169 ? -18.746 10.959 34.722 1.00 88.19 169 HIS A O 1
ATOM 1380 N N . ARG A 1 170 ? -19.544 13.071 34.820 1.00 87.56 170 ARG A N 1
ATOM 1381 C CA . ARG A 1 170 ? -18.495 13.677 33.988 1.00 87.56 170 ARG A CA 1
ATOM 1382 C C . ARG A 1 170 ? -17.115 13.545 34.636 1.00 87.56 170 ARG A C 1
ATOM 1384 O O . ARG A 1 170 ? -16.169 13.121 33.973 1.00 87.56 170 ARG A O 1
ATOM 1391 N N . ALA A 1 171 ? -17.009 13.832 35.932 1.00 85.62 171 ALA A N 1
ATOM 1392 C CA . ALA A 1 171 ? -15.767 13.676 36.684 1.00 85.62 171 ALA A CA 1
ATOM 1393 C C . ALA A 1 171 ? -15.282 12.214 36.674 1.00 85.62 171 ALA A C 1
ATOM 1395 O O . ALA A 1 171 ? -14.102 11.946 36.453 1.00 85.62 171 ALA A O 1
ATOM 1396 N N . HIS A 1 172 ? -16.197 11.248 36.820 1.00 86.19 172 HIS A N 1
ATOM 1397 C CA . HIS A 1 172 ? -15.882 9.820 36.728 1.00 86.19 172 HIS A CA 1
ATOM 1398 C C . HIS A 1 172 ? -15.338 9.419 35.347 1.00 86.19 172 HIS A C 1
ATOM 1400 O O . HIS A 1 172 ? -14.329 8.716 35.266 1.00 86.19 172 HIS A O 1
ATOM 1406 N N . THR A 1 173 ? -15.979 9.854 34.256 1.00 85.62 173 THR A N 1
ATOM 1407 C CA . THR A 1 173 ? -15.511 9.539 32.894 1.00 85.62 173 THR A CA 1
ATOM 1408 C C . THR A 1 173 ? -14.162 10.183 32.586 1.00 85.62 173 THR A C 1
ATOM 1410 O O . THR A 1 173 ? -13.287 9.513 32.037 1.00 85.62 173 THR A O 1
ATOM 1413 N N . ASN A 1 174 ? -13.966 11.442 32.988 1.00 83.00 174 ASN A N 1
ATOM 1414 C CA . ASN A 1 174 ? -12.710 12.166 32.784 1.00 83.00 174 ASN A CA 1
ATOM 1415 C C . ASN A 1 174 ? -11.558 11.508 33.550 1.00 83.00 174 ASN A C 1
ATOM 1417 O O . ASN A 1 174 ? -10.494 11.258 32.982 1.00 83.00 174 ASN A O 1
ATOM 1421 N N . TYR A 1 175 ? -11.799 11.143 34.810 1.00 82.56 175 TYR A N 1
ATOM 1422 C CA . TYR A 1 175 ? -10.816 10.458 35.640 1.00 82.56 175 TYR A CA 1
ATOM 1423 C C . TYR A 1 175 ? -10.391 9.108 35.034 1.00 82.56 175 TYR A C 1
ATOM 1425 O O . TYR A 1 175 ? -9.197 8.828 34.925 1.00 82.56 175 TYR A O 1
ATOM 1433 N N . LEU A 1 176 ? -11.342 8.275 34.586 1.00 83.25 176 LEU A N 1
ATOM 1434 C CA . LEU A 1 176 ? -11.014 6.990 33.952 1.00 83.25 176 LEU A CA 1
ATOM 1435 C C . LEU A 1 176 ? -10.211 7.163 32.656 1.00 83.25 176 LEU A C 1
ATOM 1437 O O . LEU A 1 176 ? -9.277 6.399 32.411 1.00 83.25 176 LEU A O 1
ATOM 1441 N N . ALA A 1 177 ? -10.545 8.164 31.838 1.00 79.75 177 ALA A N 1
ATOM 1442 C CA . ALA A 1 177 ? -9.796 8.468 30.622 1.00 79.75 177 ALA A CA 1
ATOM 1443 C C . ALA A 1 177 ? -8.343 8.859 30.939 1.00 79.75 177 ALA A C 1
ATOM 1445 O O . ALA A 1 177 ? -7.416 8.335 30.320 1.00 79.75 177 ALA A O 1
ATOM 1446 N N . GLN A 1 178 ? -8.134 9.709 31.947 1.00 80.00 178 GLN A N 1
ATOM 1447 C CA . GLN A 1 178 ? -6.798 10.122 32.378 1.00 80.00 178 GLN A CA 1
ATOM 1448 C C . GLN A 1 178 ? -5.977 8.947 32.928 1.00 80.00 178 GLN A C 1
ATOM 1450 O O . GLN A 1 178 ? -4.806 8.798 32.578 1.00 80.00 178 GLN A O 1
ATOM 1455 N N . VAL A 1 179 ? -6.591 8.076 33.738 1.00 79.56 179 VAL A N 1
ATOM 1456 C CA . VAL A 1 179 ? -5.934 6.862 34.250 1.00 79.56 179 VAL A CA 1
ATOM 1457 C C . VAL A 1 179 ? -5.531 5.932 33.107 1.00 79.56 179 VAL A C 1
ATOM 1459 O O . VAL A 1 179 ? -4.398 5.463 33.091 1.00 79.56 179 VAL A O 1
ATOM 1462 N N . ASN A 1 180 ? -6.407 5.696 32.128 1.00 76.62 180 ASN A N 1
ATOM 1463 C CA . ASN A 1 180 ? -6.079 4.858 30.971 1.00 76.62 180 ASN A CA 1
ATOM 1464 C C . ASN A 1 180 ? -4.937 5.443 30.129 1.00 76.62 180 ASN A C 1
ATOM 1466 O O . ASN A 1 180 ? -4.054 4.696 29.701 1.00 76.62 180 ASN A O 1
ATOM 1470 N N . LEU A 1 181 ? -4.921 6.763 29.912 1.00 78.50 181 LEU A N 1
ATOM 1471 C CA . LEU A 1 181 ? -3.834 7.438 29.197 1.00 78.50 181 LEU A CA 1
ATOM 1472 C C . LEU A 1 181 ? -2.498 7.285 29.928 1.00 78.50 181 LEU A C 1
ATOM 1474 O O . LEU A 1 181 ? -1.498 6.926 29.308 1.00 78.50 181 LEU A O 1
ATOM 1478 N N . GLU A 1 182 ? -2.473 7.491 31.244 1.00 79.31 182 GLU A N 1
ATOM 1479 C CA . GLU A 1 182 ? -1.240 7.350 32.018 1.00 79.31 182 GLU A CA 1
ATOM 1480 C C . GLU A 1 182 ? -0.786 5.898 32.159 1.00 79.31 182 GLU A C 1
ATOM 1482 O O . GLU A 1 182 ? 0.415 5.632 32.087 1.00 79.31 182 GLU A O 1
ATOM 1487 N N . LEU A 1 183 ? -1.715 4.953 32.334 1.00 78.06 183 LEU A N 1
ATOM 1488 C CA . LEU A 1 183 ? -1.396 3.529 32.286 1.00 78.06 183 LEU A CA 1
ATOM 1489 C C . LEU A 1 183 ? -0.749 3.206 30.946 1.00 78.06 183 LEU A C 1
ATOM 1491 O O . LEU A 1 183 ? 0.331 2.636 30.939 1.00 78.06 183 LEU A O 1
ATOM 1495 N N . THR A 1 184 ? -1.333 3.641 29.829 1.00 72.81 184 THR A N 1
ATOM 1496 C CA . THR A 1 184 ? -0.774 3.414 28.486 1.00 72.81 184 THR A CA 1
ATOM 1497 C C . THR A 1 184 ? 0.624 4.021 28.343 1.00 72.81 184 THR A C 1
ATOM 1499 O O . THR A 1 184 ? 1.541 3.348 27.879 1.00 72.81 184 THR A O 1
ATOM 1502 N N . GLN A 1 185 ? 0.836 5.259 28.801 1.00 78.94 185 GLN A N 1
ATOM 1503 C CA . GLN A 1 185 ? 2.162 5.889 28.795 1.00 78.94 185 GLN A CA 1
ATOM 1504 C C . GLN A 1 185 ? 3.171 5.137 29.675 1.00 78.94 185 GLN A C 1
ATOM 1506 O O . GLN A 1 185 ? 4.313 4.933 29.265 1.00 78.94 185 GLN A O 1
ATOM 1511 N N . THR A 1 186 ? 2.753 4.698 30.866 1.00 76.12 186 THR A N 1
ATOM 1512 C CA . THR A 1 186 ? 3.598 3.936 31.794 1.00 76.12 186 THR A CA 1
ATOM 1513 C C . THR A 1 186 ? 3.922 2.564 31.218 1.00 76.12 186 THR A C 1
ATOM 1515 O O . THR A 1 186 ? 5.085 2.189 31.214 1.00 76.12 186 THR A O 1
ATOM 1518 N N . TYR A 1 187 ? 2.944 1.851 30.658 1.00 73.12 187 TYR A N 1
ATOM 1519 C CA . TYR A 1 187 ? 3.151 0.587 29.955 1.00 73.12 187 TYR A CA 1
ATOM 1520 C C . TYR A 1 187 ? 4.135 0.760 28.805 1.00 73.12 187 TYR A C 1
ATOM 1522 O O . TYR A 1 187 ? 5.074 -0.019 28.718 1.00 73.12 187 TYR A O 1
ATOM 1530 N N . ASN A 1 188 ? 3.997 1.798 27.979 1.00 71.81 188 ASN A N 1
ATOM 1531 C CA . ASN A 1 188 ? 4.920 2.053 26.872 1.00 71.81 188 ASN A CA 1
ATOM 1532 C C . ASN A 1 188 ? 6.346 2.338 27.366 1.00 71.81 188 ASN A C 1
ATOM 1534 O O . ASN A 1 188 ? 7.310 1.785 26.832 1.00 71.81 188 ASN A O 1
ATOM 1538 N N . MET A 1 189 ? 6.492 3.146 28.421 1.00 76.19 189 MET A N 1
ATOM 1539 C CA . MET A 1 189 ? 7.796 3.430 29.025 1.00 76.19 189 MET A CA 1
ATOM 1540 C C . MET A 1 189 ? 8.408 2.176 29.665 1.00 76.19 189 MET A C 1
ATOM 1542 O O . MET A 1 189 ? 9.571 1.861 29.421 1.00 76.19 189 MET A O 1
ATOM 1546 N N . THR A 1 190 ? 7.629 1.422 30.442 1.00 73.75 190 THR A N 1
ATOM 1547 C CA . THR A 1 190 ? 8.058 0.161 31.057 1.00 73.75 190 THR A CA 1
ATOM 1548 C C . THR A 1 190 ? 8.405 -0.879 30.001 1.00 73.75 190 THR A C 1
ATOM 1550 O O . THR A 1 190 ? 9.405 -1.568 30.161 1.00 73.75 190 THR A O 1
ATOM 1553 N N . ASN A 1 191 ? 7.650 -0.967 28.908 1.00 70.88 191 ASN A N 1
ATOM 1554 C CA . ASN A 1 191 ? 7.929 -1.884 27.807 1.00 70.88 191 ASN A CA 1
ATOM 1555 C C . ASN A 1 191 ? 9.238 -1.506 27.096 1.00 70.88 191 ASN A C 1
ATOM 1557 O O . ASN A 1 191 ? 10.073 -2.365 26.836 1.00 70.88 191 ASN A O 1
ATOM 1561 N N . SER A 1 192 ? 9.484 -0.208 26.886 1.00 66.94 192 SER A N 1
ATOM 1562 C CA . SER A 1 192 ? 10.761 0.295 26.357 1.00 66.94 192 SER A CA 1
ATOM 1563 C C . SER A 1 192 ? 11.946 -0.048 27.271 1.00 66.94 192 SER A C 1
ATOM 1565 O O . SER A 1 192 ? 13.002 -0.471 26.796 1.00 66.94 192 SER A O 1
ATOM 1567 N N . VAL A 1 193 ? 11.776 0.070 28.592 1.00 71.56 193 VAL A N 1
ATOM 1568 C CA . VAL A 1 193 ? 12.803 -0.321 29.573 1.00 71.56 193 VAL A CA 1
ATOM 1569 C C . VAL A 1 193 ? 12.994 -1.840 29.614 1.00 71.56 193 VAL A C 1
ATOM 1571 O O . VAL A 1 193 ? 14.135 -2.301 29.619 1.00 71.56 193 VAL A O 1
ATOM 1574 N N . MET A 1 194 ? 11.908 -2.618 29.593 1.00 60.34 194 MET A N 1
ATOM 1575 C CA . MET A 1 194 ? 11.946 -4.081 29.588 1.00 60.34 194 MET A CA 1
ATOM 1576 C C . MET A 1 194 ? 12.678 -4.594 28.351 1.00 60.34 194 MET A C 1
ATOM 1578 O O . MET A 1 194 ? 13.610 -5.373 28.492 1.00 60.34 194 MET A O 1
ATOM 1582 N N . ASN A 1 195 ? 12.364 -4.072 27.163 1.00 60.16 195 ASN A N 1
ATOM 1583 C CA . ASN A 1 195 ? 13.043 -4.448 25.922 1.00 60.16 195 ASN A CA 1
ATOM 1584 C C . ASN A 1 195 ? 14.554 -4.172 25.979 1.00 60.16 195 ASN A C 1
ATOM 1586 O O . ASN A 1 195 ? 15.349 -5.003 25.541 1.00 60.16 195 ASN A O 1
ATOM 1590 N N . ARG A 1 196 ? 14.982 -3.050 26.581 1.00 62.72 196 ARG A N 1
ATOM 1591 C CA . ARG A 1 196 ? 16.415 -2.759 26.794 1.00 62.72 196 ARG A CA 1
ATOM 1592 C C . ARG A 1 196 ? 17.069 -3.737 27.771 1.00 62.72 196 ARG A C 1
ATOM 1594 O O . ARG A 1 196 ? 18.218 -4.123 27.564 1.00 62.72 196 ARG A O 1
ATOM 1601 N N . LEU A 1 197 ? 16.363 -4.132 28.829 1.00 68.12 197 LEU A N 1
ATOM 1602 C CA . LEU A 1 197 ? 16.885 -5.057 29.835 1.00 68.12 197 LEU A CA 1
ATOM 1603 C C . LEU A 1 197 ? 16.944 -6.498 29.311 1.00 68.12 197 LEU A C 1
ATOM 1605 O O . LEU A 1 197 ? 17.957 -7.172 29.489 1.00 68.12 197 LEU A O 1
ATOM 1609 N N . THR A 1 198 ? 15.902 -6.950 28.612 1.00 72.25 198 THR A N 1
ATOM 1610 C CA . THR A 1 198 ? 15.854 -8.254 27.942 1.00 72.25 198 THR A CA 1
ATOM 1611 C C . THR A 1 198 ? 16.953 -8.362 26.893 1.00 72.25 198 THR A C 1
ATOM 1613 O O . THR A 1 198 ? 17.625 -9.387 26.853 1.00 72.25 198 THR A O 1
ATOM 1616 N N . PHE A 1 199 ? 17.220 -7.289 26.135 1.00 65.56 199 PHE A N 1
ATOM 1617 C CA . PHE A 1 199 ? 18.352 -7.225 25.208 1.00 65.56 199 PHE A CA 1
ATOM 1618 C C . PHE A 1 199 ? 19.692 -7.481 25.913 1.00 65.56 199 PHE A C 1
ATOM 1620 O O . PHE A 1 199 ? 20.458 -8.348 25.482 1.00 65.56 199 PHE A O 1
ATOM 1627 N N . LEU A 1 200 ? 19.958 -6.777 27.022 1.00 70.50 200 LEU A N 1
ATOM 1628 C CA . LEU A 1 200 ? 21.168 -7.006 27.816 1.00 70.50 200 LEU A CA 1
ATOM 1629 C C . LEU A 1 200 ? 21.234 -8.462 28.296 1.00 70.50 200 LEU A C 1
ATOM 1631 O O . LEU A 1 200 ? 22.276 -9.096 28.156 1.00 70.50 200 LEU A O 1
ATOM 1635 N N . ALA A 1 201 ? 20.125 -9.027 28.778 1.00 71.19 201 ALA A N 1
ATOM 1636 C CA . ALA A 1 201 ? 20.072 -10.420 29.218 1.00 71.19 201 ALA A CA 1
ATOM 1637 C C . ALA A 1 201 ? 20.400 -11.415 28.086 1.00 71.19 201 ALA A C 1
ATOM 1639 O O . ALA A 1 201 ? 21.221 -12.307 28.290 1.00 71.19 201 ALA A O 1
ATOM 1640 N N . THR A 1 202 ? 19.847 -11.247 26.881 1.00 74.00 202 THR A N 1
ATOM 1641 C CA . THR A 1 202 ? 20.163 -12.105 25.719 1.00 74.00 202 THR A CA 1
ATOM 1642 C C . THR A 1 202 ? 21.623 -12.028 25.275 1.00 74.00 202 THR A C 1
ATOM 1644 O O . THR A 1 202 ? 22.164 -13.029 24.808 1.00 74.00 202 THR A O 1
ATOM 1647 N N . VAL A 1 203 ? 22.285 -10.878 25.448 1.00 75.88 203 VAL A N 1
ATOM 1648 C CA . VAL A 1 203 ? 23.726 -10.746 25.175 1.00 75.88 203 VAL A CA 1
ATOM 1649 C C . VAL A 1 203 ? 24.545 -11.414 26.283 1.00 75.88 203 VAL A C 1
ATOM 1651 O O . VAL A 1 203 ? 25.478 -12.161 25.994 1.00 75.88 203 VAL A O 1
ATOM 1654 N N . PHE A 1 204 ? 24.181 -11.198 27.551 1.00 77.88 204 PHE A N 1
ATOM 1655 C CA . PHE A 1 204 ? 24.941 -11.697 28.698 1.00 77.88 204 PHE A CA 1
ATOM 1656 C C . PHE A 1 204 ? 24.795 -13.200 28.959 1.00 77.88 204 PHE A C 1
ATOM 1658 O O . PHE A 1 204 ? 25.751 -13.786 29.454 1.00 77.88 204 PHE A O 1
ATOM 1665 N N . ILE A 1 205 ? 23.664 -13.841 28.642 1.00 82.38 205 ILE A N 1
ATOM 1666 C CA . ILE A 1 205 ? 23.441 -15.270 28.950 1.00 82.38 205 ILE A CA 1
ATOM 1667 C C . ILE A 1 205 ? 24.461 -16.195 28.244 1.00 82.38 205 ILE A C 1
ATOM 1669 O O . ILE A 1 205 ? 25.059 -17.037 28.912 1.00 82.38 205 ILE A O 1
ATOM 1673 N N . PRO A 1 206 ? 24.743 -16.055 26.935 1.00 77.88 206 PRO A N 1
ATOM 1674 C CA . PRO A 1 206 ? 25.785 -16.856 26.287 1.00 77.88 206 PRO A CA 1
ATOM 1675 C C . PRO A 1 206 ? 27.203 -16.473 26.736 1.00 77.88 206 PRO A C 1
ATOM 1677 O O . PRO A 1 206 ? 28.053 -17.348 26.896 1.00 77.88 206 PRO A O 1
ATOM 1680 N N . LEU A 1 207 ? 27.462 -15.184 26.996 1.00 78.94 207 LEU A N 1
ATOM 1681 C CA . LEU A 1 207 ? 28.763 -14.709 27.495 1.00 78.94 207 LEU A CA 1
ATOM 1682 C C . LEU A 1 207 ? 29.074 -15.268 28.891 1.00 78.94 207 LEU A C 1
ATOM 1684 O O . LEU A 1 207 ? 30.208 -15.666 29.161 1.00 78.94 207 LEU A O 1
ATOM 1688 N N . SER A 1 208 ? 28.069 -15.323 29.767 1.00 77.50 208 SER A N 1
ATOM 1689 C CA . SER A 1 208 ? 28.199 -15.874 31.115 1.00 77.50 208 SER A CA 1
ATOM 1690 C C . SER A 1 208 ? 28.342 -17.391 31.099 1.00 77.50 208 SER A C 1
ATOM 1692 O O . SER A 1 208 ? 29.054 -17.924 31.943 1.00 77.50 208 SER A O 1
ATOM 1694 N N . LEU A 1 209 ? 27.757 -18.088 30.119 1.00 79.69 209 LEU A N 1
ATOM 1695 C CA . LEU A 1 209 ? 27.978 -19.519 29.915 1.00 79.69 209 LEU A CA 1
ATOM 1696 C C . LEU A 1 209 ? 29.436 -19.818 29.535 1.00 79.69 209 LEU A C 1
ATOM 1698 O O . LEU A 1 209 ? 30.040 -20.715 30.119 1.00 79.69 209 LEU A O 1
ATOM 1702 N N . VAL A 1 210 ? 30.034 -19.038 28.626 1.00 74.75 210 VAL A N 1
ATOM 1703 C CA . VAL A 1 210 ? 31.456 -19.195 28.259 1.00 74.75 210 VAL A CA 1
ATOM 1704 C C . VAL A 1 210 ? 32.370 -18.891 29.451 1.00 74.75 210 VAL A C 1
ATOM 1706 O O . VAL A 1 210 ? 33.259 -19.687 29.753 1.00 74.75 210 VAL A O 1
ATOM 1709 N N . GLY A 1 211 ? 32.117 -17.797 30.178 1.00 72.75 211 GLY A N 1
ATOM 1710 C CA . GLY A 1 211 ? 32.862 -17.471 31.402 1.00 72.75 211 GLY A CA 1
ATOM 1711 C C . GLY A 1 211 ? 32.656 -18.490 32.533 1.00 72.75 211 GLY A C 1
ATOM 1712 O O . GLY A 1 211 ? 33.590 -18.800 33.269 1.00 72.75 211 GLY A O 1
ATOM 1713 N N . GLY A 1 212 ? 31.458 -19.067 32.645 1.00 75.75 212 GLY A N 1
ATOM 1714 C CA . GLY A 1 212 ? 31.114 -20.093 33.630 1.00 75.75 212 GLY A CA 1
ATOM 1715 C C . GLY A 1 212 ? 31.800 -21.431 33.360 1.00 75.75 212 GLY A C 1
ATOM 1716 O O . GLY A 1 212 ? 32.320 -22.045 34.289 1.00 75.75 212 GLY A O 1
ATOM 1717 N N . LEU A 1 213 ? 31.890 -21.846 32.092 1.00 71.06 213 LEU A N 1
ATOM 1718 C CA . LEU A 1 213 ? 32.639 -23.040 31.677 1.00 71.06 213 LEU A CA 1
ATOM 1719 C C . LEU A 1 213 ? 34.149 -22.924 31.930 1.00 71.06 213 LEU A C 1
ATOM 1721 O O . LEU A 1 213 ? 34.803 -23.950 32.050 1.00 71.06 213 LEU A O 1
ATOM 1725 N N . TRP A 1 214 ? 34.695 -21.707 32.021 1.00 68.00 214 TRP A N 1
ATOM 1726 C CA . TRP A 1 214 ? 36.089 -21.463 32.421 1.00 68.00 214 TRP A CA 1
ATOM 1727 C C . TRP A 1 214 ? 36.285 -21.466 33.943 1.00 68.00 214 TRP A C 1
ATOM 1729 O O . TRP A 1 214 ? 37.376 -21.766 34.421 1.00 68.00 214 TRP A O 1
ATOM 1739 N N . GLY A 1 215 ? 35.245 -21.119 34.708 1.00 64.62 215 GLY A N 1
ATOM 1740 C CA . GLY A 1 215 ? 35.258 -21.166 36.175 1.00 64.62 215 GLY A CA 1
ATOM 1741 C C . GLY A 1 215 ? 35.029 -22.571 36.737 1.00 64.62 215 GLY A C 1
ATOM 1742 O O . GLY A 1 215 ? 35.512 -22.904 37.818 1.00 64.62 215 GLY A O 1
ATOM 1743 N N . MET A 1 216 ? 34.319 -23.419 35.995 1.00 69.00 216 MET A N 1
ATOM 1744 C CA . MET A 1 216 ? 34.287 -24.858 36.229 1.00 69.00 216 MET A CA 1
ATOM 1745 C C . MET A 1 216 ? 35.556 -25.433 35.605 1.00 69.00 216 MET A C 1
ATOM 1747 O O . MET A 1 216 ? 35.801 -25.172 34.441 1.00 69.00 216 MET A O 1
ATOM 1751 N N . ASN A 1 217 ? 36.369 -26.175 36.358 1.00 61.53 217 ASN A N 1
ATOM 1752 C CA . ASN A 1 217 ? 37.687 -26.696 35.954 1.00 61.53 217 ASN A CA 1
ATOM 1753 C C . ASN A 1 217 ? 37.602 -27.757 34.821 1.00 61.53 217 ASN A C 1
ATOM 1755 O O . ASN A 1 217 ? 37.993 -28.911 34.986 1.00 61.53 217 ASN A O 1
ATOM 1759 N N . VAL A 1 218 ? 37.001 -27.381 33.693 1.00 67.31 218 VAL A N 1
ATOM 1760 C CA . VAL A 1 218 ? 36.731 -28.153 32.484 1.00 67.31 218 VAL A CA 1
ATOM 1761 C C . VAL A 1 218 ? 37.853 -27.863 31.493 1.00 67.31 218 VAL A C 1
ATOM 1763 O O . VAL A 1 218 ? 38.334 -26.736 31.387 1.00 67.31 218 VAL A O 1
ATOM 1766 N N . LYS A 1 219 ? 38.281 -28.890 30.753 1.00 62.47 219 LYS A N 1
ATOM 1767 C CA . LYS A 1 219 ? 39.368 -28.778 29.778 1.00 62.47 219 LYS A CA 1
ATOM 1768 C C . LYS A 1 219 ? 38.996 -27.791 28.667 1.00 62.47 219 LYS A C 1
ATOM 1770 O O . LYS A 1 219 ? 38.161 -28.094 27.816 1.00 62.47 219 LYS A O 1
ATOM 1775 N N . VAL A 1 220 ? 39.619 -26.613 28.686 1.00 64.94 220 VAL A N 1
ATOM 1776 C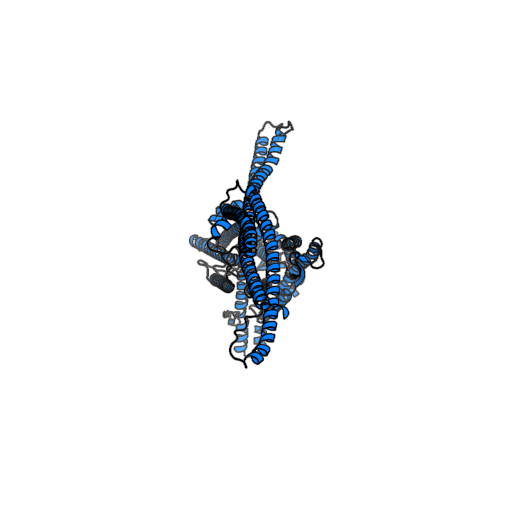 CA . VAL A 1 220 ? 39.430 -25.581 27.661 1.00 64.94 220 VAL A CA 1
ATOM 1777 C C . VAL A 1 220 ? 40.186 -25.945 26.374 1.00 64.94 220 VAL A C 1
ATOM 1779 O O . VAL A 1 220 ? 41.282 -26.514 26.438 1.00 64.94 220 VAL A O 1
ATOM 1782 N N . PRO A 1 221 ? 39.647 -25.613 25.187 1.00 60.56 221 PRO A N 1
ATOM 1783 C CA . PRO A 1 221 ? 40.368 -25.772 23.927 1.00 60.56 221 PRO A CA 1
ATOM 1784 C C . PRO A 1 221 ? 41.697 -25.000 23.962 1.00 60.56 221 PRO A C 1
ATOM 1786 O O . PRO A 1 221 ? 41.701 -23.787 24.156 1.00 60.56 221 PRO A O 1
ATOM 1789 N N . GLY A 1 222 ? 42.823 -25.701 23.792 1.00 62.72 222 GLY A N 1
ATOM 1790 C CA . GLY A 1 222 ? 44.168 -25.107 23.820 1.00 62.72 222 GLY A CA 1
ATOM 1791 C C . GLY A 1 222 ? 44.928 -25.213 25.151 1.00 62.72 222 GLY A C 1
ATOM 1792 O O . GLY A 1 222 ? 46.039 -24.702 25.219 1.00 62.72 222 GLY A O 1
ATOM 1793 N N . GLN A 1 223 ? 44.396 -25.901 26.173 1.00 62.56 223 GLN A N 1
ATOM 1794 C CA . GLN A 1 223 ? 45.036 -26.038 27.500 1.00 62.56 223 GLN A CA 1
ATOM 1795 C C . GLN A 1 223 ? 46.466 -26.624 27.474 1.00 62.56 223 GLN A C 1
ATOM 1797 O O . GLN A 1 223 ? 47.269 -26.310 28.347 1.00 62.56 223 GLN A O 1
ATOM 1802 N N . ASP A 1 224 ? 46.788 -27.457 26.480 1.00 64.31 224 ASP A N 1
ATOM 1803 C CA . ASP A 1 224 ? 48.084 -28.146 26.374 1.00 64.31 224 ASP A CA 1
ATOM 1804 C C . ASP A 1 224 ? 49.136 -27.345 25.566 1.00 64.31 224 ASP A C 1
ATOM 1806 O O . ASP A 1 224 ? 50.305 -27.730 25.511 1.00 64.31 224 ASP A O 1
ATOM 1810 N N . ASN A 1 225 ? 48.747 -26.213 24.962 1.00 62.00 225 ASN A N 1
ATOM 1811 C CA . ASN A 1 225 ? 49.635 -25.346 24.184 1.00 62.00 225 ASN A CA 1
ATOM 1812 C C . ASN A 1 225 ? 50.086 -24.140 25.027 1.00 62.00 225 ASN A C 1
ATOM 1814 O O . ASN A 1 225 ? 49.272 -23.480 25.664 1.00 62.00 225 ASN A O 1
ATOM 1818 N N . LYS A 1 226 ? 51.386 -23.808 25.002 1.00 65.38 226 LYS A N 1
ATOM 1819 C CA . LYS A 1 226 ? 51.961 -22.672 25.760 1.00 65.38 226 LYS A CA 1
ATOM 1820 C C . LYS A 1 226 ? 51.604 -21.288 25.188 1.00 65.38 226 LYS A C 1
ATOM 1822 O O . LYS A 1 226 ? 51.917 -20.279 25.814 1.00 65.38 226 LYS A O 1
ATOM 1827 N N . ASP A 1 227 ? 50.952 -21.238 24.027 1.00 69.19 227 ASP A N 1
ATOM 1828 C CA . ASP A 1 227 ? 50.622 -20.001 23.320 1.00 69.19 227 ASP A CA 1
ATOM 1829 C C . ASP A 1 227 ? 49.246 -19.451 23.725 1.00 69.19 227 ASP A C 1
ATOM 1831 O O . ASP A 1 227 ? 48.217 -20.112 23.572 1.00 69.19 227 ASP A O 1
ATOM 1835 N N . LEU A 1 228 ? 49.200 -18.178 24.137 1.00 71.06 228 LEU A N 1
ATOM 1836 C CA . LEU A 1 228 ? 47.968 -17.443 24.483 1.00 71.06 228 LEU A CA 1
ATOM 1837 C C . LEU A 1 228 ? 47.045 -17.169 23.271 1.00 71.06 228 LEU A C 1
ATOM 1839 O O . LEU A 1 228 ? 46.034 -16.477 23.396 1.00 71.06 228 LEU A O 1
ATOM 1843 N N . ALA A 1 229 ? 47.353 -17.702 22.088 1.00 74.38 229 ALA A N 1
ATOM 1844 C CA . ALA A 1 229 ? 46.587 -17.478 20.864 1.00 74.38 229 ALA A CA 1
ATOM 1845 C C . ALA A 1 229 ? 45.121 -17.932 20.990 1.00 74.38 229 ALA A C 1
ATOM 1847 O O . ALA A 1 229 ? 44.216 -17.229 20.541 1.00 74.38 229 ALA A O 1
ATOM 1848 N N . PHE A 1 230 ? 44.869 -19.064 21.658 1.00 70.12 230 PHE A N 1
ATOM 1849 C CA . PHE A 1 230 ? 43.510 -19.572 21.886 1.00 70.12 230 PHE A CA 1
ATOM 1850 C C . PHE A 1 230 ? 42.695 -18.667 22.823 1.00 70.12 230 PHE A C 1
ATOM 1852 O O . PHE A 1 230 ? 41.501 -18.474 22.601 1.00 70.12 230 PHE A O 1
ATOM 1859 N N . PHE A 1 231 ? 43.343 -18.038 23.811 1.00 73.25 231 PHE A N 1
ATOM 1860 C CA . PHE A 1 231 ? 42.710 -17.058 24.698 1.00 73.25 231 PHE A CA 1
ATOM 1861 C C . PHE A 1 231 ? 42.231 -15.827 23.913 1.00 73.25 231 PHE A C 1
ATOM 1863 O O . PHE A 1 231 ? 41.071 -15.428 24.029 1.00 73.25 231 PHE A O 1
ATOM 1870 N N . PHE A 1 232 ? 43.088 -15.262 23.054 1.00 80.56 232 PHE A N 1
ATOM 1871 C CA . PHE A 1 232 ? 42.726 -14.102 22.233 1.00 80.56 232 PHE A CA 1
ATOM 1872 C C . PHE A 1 232 ? 41.687 -14.423 21.151 1.00 80.56 232 PHE A C 1
ATOM 1874 O O . PHE A 1 232 ? 40.838 -13.580 20.875 1.00 80.56 232 PHE A O 1
ATOM 1881 N N . TRP A 1 233 ? 41.688 -15.631 20.578 1.00 80.88 233 TRP A N 1
ATOM 1882 C CA . TRP A 1 233 ? 40.653 -16.061 19.628 1.00 80.88 233 TRP A CA 1
ATOM 1883 C C . TRP A 1 233 ? 39.273 -16.194 20.273 1.00 80.88 233 TRP A C 1
ATOM 1885 O O . TRP A 1 233 ? 38.279 -15.779 19.679 1.00 80.88 233 TRP A O 1
ATOM 1895 N N . ILE A 1 234 ? 39.200 -16.726 21.494 1.00 78.00 234 ILE A N 1
ATOM 1896 C CA . ILE A 1 234 ? 37.938 -16.851 22.237 1.00 78.00 234 ILE A CA 1
ATOM 1897 C C . ILE A 1 234 ? 37.435 -15.468 22.665 1.00 78.00 234 ILE A C 1
ATOM 1899 O O . ILE A 1 234 ? 36.263 -15.154 22.452 1.00 78.00 234 ILE A O 1
ATOM 1903 N N . LEU A 1 235 ? 38.321 -14.605 23.175 1.00 81.31 235 LEU A N 1
ATOM 1904 C CA . LEU A 1 235 ? 37.984 -13.217 23.508 1.00 81.31 235 LEU A CA 1
ATOM 1905 C C . LEU A 1 235 ? 37.524 -12.433 22.265 1.00 81.31 235 LEU A C 1
ATOM 1907 O O . LEU A 1 235 ? 36.535 -11.704 22.317 1.00 81.31 235 LEU A O 1
ATOM 1911 N N . GLY A 1 236 ? 38.204 -12.630 21.132 1.00 84.25 236 GLY A N 1
ATOM 1912 C CA . GLY A 1 236 ? 37.838 -12.062 19.836 1.00 84.25 236 GLY A CA 1
ATOM 1913 C C . GLY A 1 236 ? 36.490 -12.576 19.330 1.00 84.25 236 GLY A C 1
ATOM 1914 O O . GLY A 1 236 ? 35.681 -11.785 18.855 1.00 84.25 236 GLY A O 1
ATOM 1915 N N . GLY A 1 237 ? 36.199 -13.867 19.502 1.00 82.38 237 GLY A N 1
ATOM 1916 C CA . GLY A 1 237 ? 34.900 -14.464 19.187 1.00 82.38 237 GLY A CA 1
ATOM 1917 C C . GLY A 1 237 ? 33.764 -13.911 20.051 1.00 82.38 237 GLY A C 1
ATOM 1918 O O . GLY A 1 237 ? 32.696 -13.600 19.529 1.00 82.38 237 GLY A O 1
ATOM 1919 N N . MET A 1 238 ? 33.999 -13.701 21.350 1.00 82.19 238 MET A N 1
ATOM 1920 C CA . MET A 1 238 ? 33.037 -13.054 22.254 1.00 82.19 238 MET A CA 1
ATOM 1921 C C . MET A 1 238 ? 32.810 -11.582 21.883 1.00 82.19 238 MET A C 1
ATOM 1923 O O . MET A 1 238 ? 31.670 -11.121 21.865 1.00 82.19 238 MET A O 1
ATOM 1927 N N . ALA A 1 239 ? 33.872 -10.852 21.531 1.00 82.25 239 ALA A N 1
ATOM 1928 C CA . ALA A 1 239 ? 33.768 -9.475 21.058 1.00 82.25 239 ALA A CA 1
ATOM 1929 C C . ALA A 1 239 ? 33.013 -9.386 19.721 1.00 82.25 239 ALA A C 1
ATOM 1931 O O . ALA A 1 239 ? 32.151 -8.524 19.571 1.00 82.25 239 ALA A O 1
ATOM 1932 N N . LEU A 1 240 ? 33.277 -10.305 18.787 1.00 82.81 240 LEU A N 1
ATOM 1933 C CA . LEU A 1 240 ? 32.588 -10.404 17.499 1.00 82.81 240 LEU A CA 1
ATOM 1934 C C . LEU A 1 240 ? 31.112 -10.787 17.668 1.00 82.81 240 LEU A C 1
ATOM 1936 O O . LEU A 1 240 ? 30.250 -10.249 16.981 1.00 82.81 240 LEU A O 1
ATOM 1940 N N . TYR A 1 241 ? 30.795 -11.669 18.615 1.00 81.88 241 TYR A N 1
ATOM 1941 C CA . TYR A 1 241 ? 29.415 -11.991 18.972 1.00 81.88 241 TYR A CA 1
ATOM 1942 C C . TYR A 1 241 ? 28.682 -10.774 19.556 1.00 81.88 241 TYR A C 1
ATOM 1944 O O . TYR A 1 241 ? 27.561 -10.474 19.144 1.00 81.88 241 TYR A O 1
ATOM 1952 N N . CYS A 1 242 ? 29.324 -10.023 20.458 1.00 76.00 242 CYS A N 1
ATOM 1953 C CA . CYS A 1 242 ? 28.780 -8.774 20.994 1.00 76.00 242 CYS A CA 1
ATOM 1954 C C . CYS A 1 242 ? 28.537 -7.735 19.895 1.00 76.00 242 CYS A C 1
ATOM 1956 O O . CYS A 1 242 ? 27.456 -7.148 19.838 1.00 76.00 242 CYS A O 1
ATOM 1958 N N . THR A 1 243 ? 29.508 -7.510 19.007 1.00 73.88 243 THR A N 1
ATOM 1959 C CA . THR A 1 243 ? 29.349 -6.557 17.900 1.00 73.88 243 THR A CA 1
ATOM 1960 C C . THR A 1 243 ? 28.298 -7.033 16.902 1.00 73.88 243 THR A C 1
ATOM 1962 O O . THR A 1 243 ? 27.485 -6.221 16.468 1.00 73.88 243 THR A O 1
ATOM 1965 N N . GLY A 1 244 ? 28.232 -8.334 16.616 1.00 72.62 244 GLY A N 1
ATOM 1966 C CA . GLY A 1 244 ? 27.202 -8.950 15.781 1.00 72.62 244 GLY A CA 1
ATOM 1967 C C . GLY A 1 244 ? 25.792 -8.780 16.352 1.00 72.62 244 GLY A C 1
ATOM 1968 O O . GLY A 1 244 ? 24.895 -8.339 15.638 1.00 72.62 244 GLY A O 1
ATOM 1969 N N . CYS A 1 245 ? 25.597 -9.030 17.650 1.00 68.56 245 CYS A N 1
ATOM 1970 C CA . CYS A 1 245 ? 24.304 -8.837 18.318 1.00 68.56 245 CYS A CA 1
ATOM 1971 C C . CYS A 1 245 ? 23.890 -7.359 18.364 1.00 68.56 245 CYS A C 1
ATOM 1973 O O . CYS A 1 245 ? 22.722 -7.031 18.152 1.00 68.56 245 CYS A O 1
ATOM 1975 N N . ILE A 1 246 ? 24.842 -6.450 18.599 1.00 65.75 246 ILE A N 1
ATOM 1976 C CA . ILE A 1 246 ? 24.591 -5.002 18.572 1.00 65.75 246 ILE A CA 1
ATOM 1977 C C . ILE A 1 246 ? 24.239 -4.534 17.153 1.00 65.75 246 ILE A C 1
ATOM 1979 O O . ILE A 1 246 ? 23.380 -3.667 17.003 1.00 65.75 246 ILE A O 1
ATOM 1983 N N . PHE A 1 247 ? 24.874 -5.100 16.124 1.00 60.31 247 PHE A N 1
ATOM 1984 C CA . PHE A 1 247 ? 24.629 -4.764 14.722 1.00 60.31 247 PHE A CA 1
ATOM 1985 C C . PHE A 1 247 ? 23.265 -5.276 14.238 1.00 60.31 247 PHE A C 1
ATOM 1987 O O . PHE A 1 247 ? 22.506 -4.513 13.645 1.00 60.31 247 PHE A O 1
ATOM 1994 N N . PHE A 1 248 ? 22.910 -6.525 14.559 1.00 59.44 248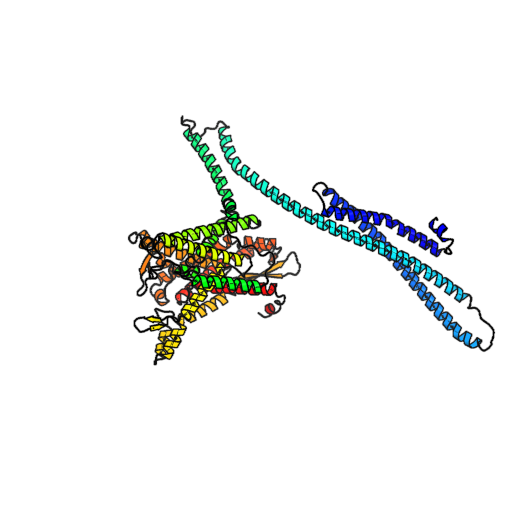 PHE A N 1
ATOM 1995 C CA . PHE A 1 248 ? 21.666 -7.163 14.112 1.00 59.44 248 PHE A CA 1
ATOM 1996 C C . PHE A 1 248 ? 20.410 -6.507 14.712 1.00 59.44 248 PHE A C 1
ATOM 1998 O O . PHE A 1 248 ? 19.425 -6.296 14.013 1.00 59.44 248 PHE A O 1
ATOM 2005 N N . VAL A 1 249 ? 20.460 -6.087 15.981 1.00 56.00 249 VAL A N 1
ATOM 2006 C CA . VAL A 1 249 ? 19.318 -5.455 16.676 1.00 56.00 249 VAL A CA 1
ATOM 2007 C C . VAL A 1 249 ? 19.104 -3.987 16.266 1.00 56.00 249 VAL A C 1
ATOM 2009 O O . VAL A 1 249 ? 18.032 -3.426 16.484 1.00 56.00 249 VAL A O 1
ATOM 2012 N N . ARG A 1 250 ? 20.103 -3.326 15.662 1.00 55.69 250 ARG A N 1
ATOM 2013 C CA . ARG A 1 250 ? 20.079 -1.873 15.399 1.00 55.69 250 ARG A CA 1
ATOM 2014 C C . ARG A 1 250 ? 19.953 -1.456 13.941 1.00 55.69 250 ARG A C 1
ATOM 2016 O O . ARG A 1 250 ? 20.028 -0.254 13.705 1.00 55.69 250 ARG A O 1
ATOM 2023 N N . ILE A 1 251 ? 19.726 -2.348 12.977 1.00 57.00 251 ILE A N 1
ATOM 2024 C CA . ILE A 1 251 ? 19.647 -1.934 11.560 1.00 57.00 251 ILE A CA 1
ATOM 2025 C C . ILE A 1 251 ? 18.624 -0.795 11.360 1.00 57.00 251 ILE A C 1
ATOM 2027 O O . ILE A 1 251 ? 18.940 0.192 10.699 1.00 57.00 251 ILE A O 1
ATOM 2031 N N . LEU A 1 252 ? 17.458 -0.845 12.020 1.00 58.16 252 LEU A N 1
ATOM 2032 C CA . LEU A 1 252 ? 16.459 0.233 11.941 1.00 58.16 252 LEU A CA 1
ATOM 2033 C C . LEU A 1 252 ? 16.865 1.498 12.729 1.00 58.16 252 LEU A C 1
ATOM 2035 O O . LEU A 1 252 ? 16.644 2.623 12.285 1.00 58.16 252 LEU A O 1
ATOM 2039 N N . HIS A 1 253 ? 17.501 1.344 13.897 1.00 63.25 253 HIS A N 1
ATOM 2040 C CA . HIS A 1 253 ? 17.969 2.473 14.714 1.00 63.25 253 HIS A CA 1
ATOM 2041 C C . HIS A 1 253 ? 19.228 3.157 14.164 1.00 63.25 253 HIS A C 1
ATOM 2043 O O . HIS A 1 253 ? 19.499 4.296 14.544 1.00 63.25 253 HIS A O 1
ATOM 2049 N N . LEU A 1 254 ? 19.965 2.511 13.257 1.00 62.03 254 LEU A N 1
ATOM 2050 C CA . LEU A 1 254 ? 21.074 3.107 12.508 1.00 62.03 254 LEU A CA 1
ATOM 2051 C C . LEU A 1 254 ? 20.594 4.261 11.612 1.00 62.03 254 LEU A C 1
ATOM 2053 O O . LEU A 1 254 ? 21.363 5.169 11.313 1.00 62.03 254 LEU A O 1
ATOM 2057 N N . VAL A 1 255 ? 19.310 4.253 11.236 1.00 65.62 255 VAL A N 1
ATOM 2058 C CA . VAL A 1 255 ? 18.681 5.278 10.392 1.00 65.62 255 VAL A CA 1
ATOM 2059 C C . VAL A 1 255 ? 18.276 6.523 11.192 1.00 65.62 255 VAL A C 1
ATOM 2061 O O . VAL A 1 255 ? 18.206 7.609 10.624 1.00 65.62 255 VAL A O 1
ATOM 2064 N N . ARG A 1 256 ? 18.095 6.426 12.522 1.00 69.12 256 ARG A N 1
ATOM 2065 C CA . ARG A 1 256 ? 17.718 7.566 13.390 1.00 69.12 256 ARG A CA 1
ATOM 2066 C C . ARG A 1 256 ? 18.541 8.849 13.180 1.00 69.12 256 ARG A C 1
ATOM 2068 O O . ARG A 1 256 ? 17.910 9.895 13.062 1.00 69.12 256 ARG A O 1
ATOM 2075 N N . PRO A 1 257 ? 19.889 8.835 13.123 1.00 71.38 257 PRO A N 1
ATOM 2076 C CA . PRO A 1 257 ? 20.657 10.061 12.883 1.00 71.38 257 PRO A CA 1
ATOM 2077 C C . PRO A 1 257 ? 20.387 10.682 11.505 1.00 71.38 257 PRO A C 1
ATOM 2079 O O . PRO A 1 257 ? 20.482 11.897 11.359 1.00 71.38 257 PRO A O 1
ATOM 2082 N N . PHE A 1 258 ? 20.009 9.877 10.509 1.00 71.94 258 PHE A N 1
ATOM 2083 C CA . PHE A 1 258 ? 19.713 10.347 9.155 1.00 71.94 258 PHE A CA 1
ATOM 2084 C C . PHE A 1 258 ? 18.284 10.883 9.003 1.00 71.94 258 PHE A C 1
ATOM 2086 O O . PHE A 1 258 ? 18.043 11.693 8.112 1.00 71.94 258 PHE A O 1
ATOM 2093 N N . MET A 1 259 ? 17.357 10.519 9.899 1.00 69.94 259 MET A N 1
ATOM 2094 C CA . MET A 1 259 ? 15.978 11.035 9.891 1.00 69.94 259 MET A CA 1
ATOM 2095 C C . MET A 1 259 ? 15.907 12.566 9.969 1.00 69.94 259 MET A C 1
ATOM 2097 O O . MET A 1 259 ? 14.984 13.150 9.423 1.00 69.94 259 MET A O 1
ATOM 2101 N N . GLY A 1 260 ? 16.878 13.223 10.615 1.00 71.50 260 GLY A N 1
ATOM 2102 C CA . GLY A 1 260 ? 16.922 14.688 10.697 1.00 71.50 260 GLY A CA 1
ATOM 2103 C C . GLY A 1 260 ? 17.419 15.389 9.426 1.00 71.50 260 GLY A C 1
ATOM 2104 O O . GLY A 1 260 ? 17.259 16.599 9.308 1.00 71.50 260 GLY A O 1
ATOM 2105 N N . ILE A 1 261 ? 18.041 14.654 8.498 1.00 77.56 261 ILE A N 1
ATOM 2106 C CA . ILE A 1 261 ? 18.630 15.192 7.257 1.00 77.56 261 ILE A CA 1
ATOM 2107 C C . ILE A 1 261 ? 17.708 14.930 6.059 1.00 77.56 261 ILE A C 1
ATOM 2109 O O . ILE A 1 261 ? 17.723 15.678 5.083 1.00 77.56 261 ILE A O 1
ATOM 2113 N N . LEU A 1 262 ? 16.912 13.861 6.119 1.00 82.31 262 LEU A N 1
ATOM 2114 C CA . LEU A 1 262 ? 16.017 13.477 5.036 1.00 82.31 262 LEU A CA 1
ATOM 2115 C C . LEU A 1 262 ? 14.848 14.472 4.929 1.00 82.31 262 LEU A C 1
ATOM 2117 O O . LEU A 1 262 ? 14.144 14.680 5.918 1.00 82.31 262 LEU A O 1
ATOM 2121 N N . PRO A 1 263 ? 14.600 15.065 3.746 1.00 85.06 263 PRO A N 1
ATOM 2122 C CA . PRO A 1 263 ? 13.415 15.884 3.546 1.00 85.06 263 PRO A CA 1
ATOM 2123 C C . PRO A 1 263 ? 12.164 15.007 3.669 1.00 85.06 263 PRO A C 1
ATOM 2125 O O . PRO A 1 263 ? 12.086 13.921 3.092 1.00 85.06 263 PRO A O 1
ATOM 2128 N N . GLU A 1 264 ? 11.184 15.484 4.430 1.00 82.00 264 GLU A N 1
ATOM 2129 C CA . GLU A 1 264 ? 9.938 14.773 4.688 1.00 82.00 264 GLU A CA 1
ATOM 2130 C C . GLU A 1 264 ? 8.746 15.720 4.529 1.00 82.00 264 GLU A C 1
ATOM 2132 O O . GLU A 1 264 ? 8.772 16.867 4.976 1.00 82.00 264 GLU A O 1
ATOM 2137 N N . ILE A 1 265 ? 7.682 15.236 3.888 1.00 87.31 265 ILE A N 1
ATOM 2138 C CA . ILE A 1 265 ? 6.454 16.013 3.696 1.00 87.31 265 ILE A CA 1
ATOM 2139 C C . ILE A 1 265 ? 5.601 15.913 4.959 1.00 87.31 265 ILE A C 1
ATOM 2141 O O . ILE A 1 265 ? 5.343 14.819 5.444 1.00 87.31 265 ILE A O 1
ATOM 2145 N N . ALA A 1 266 ? 5.127 17.020 5.521 1.00 85.75 266 ALA A N 1
ATOM 2146 C CA . ALA A 1 266 ? 4.269 16.955 6.705 1.00 85.75 266 ALA A CA 1
ATOM 2147 C C . ALA A 1 266 ? 2.938 16.246 6.391 1.00 85.75 266 ALA A C 1
ATOM 2149 O O . ALA A 1 266 ? 2.306 16.528 5.373 1.00 85.75 266 ALA A O 1
ATOM 2150 N N . THR A 1 267 ? 2.491 15.334 7.260 1.00 85.88 267 THR A N 1
ATOM 2151 C CA . THR A 1 267 ? 1.150 14.738 7.146 1.00 85.88 267 THR A CA 1
ATOM 2152 C C . THR A 1 267 ? 0.084 15.800 7.406 1.00 85.88 267 THR A C 1
ATOM 2154 O O . THR A 1 267 ? 0.289 16.628 8.291 1.00 85.88 267 THR A O 1
ATOM 2157 N N . PRO A 1 268 ? -1.051 15.786 6.692 1.00 85.62 268 PRO A N 1
ATOM 2158 C CA . PRO A 1 268 ? -2.059 16.825 6.852 1.00 85.62 268 PRO A CA 1
ATOM 2159 C C . PRO A 1 268 ? -2.723 16.771 8.239 1.00 85.62 268 PRO A C 1
ATOM 2161 O O . PRO A 1 268 ? -3.195 15.719 8.668 1.00 85.62 268 PRO A O 1
ATOM 2164 N N . ASP A 1 269 ? -2.818 17.921 8.917 1.00 84.69 269 ASP A N 1
ATOM 2165 C CA . ASP A 1 269 ? -3.435 18.037 10.254 1.00 84.69 269 ASP A CA 1
ATOM 2166 C C . ASP A 1 269 ? -4.949 17.762 10.248 1.00 84.69 269 ASP A C 1
ATOM 2168 O O . ASP A 1 269 ? -5.557 17.449 11.274 1.00 84.69 269 ASP A O 1
ATOM 2172 N N . ARG A 1 270 ? -5.589 17.925 9.084 1.00 86.62 270 ARG A N 1
ATOM 2173 C CA . ARG A 1 270 ? -7.029 17.740 8.869 1.00 86.62 270 ARG A CA 1
ATOM 2174 C C . ARG A 1 270 ? -7.264 16.902 7.621 1.00 86.62 270 ARG A C 1
ATOM 2176 O O . ARG A 1 270 ? -6.464 16.931 6.691 1.00 86.62 270 ARG A O 1
ATOM 2183 N N . LYS A 1 271 ? -8.397 16.196 7.574 1.00 83.62 271 LYS A N 1
ATOM 2184 C CA . LYS A 1 271 ? -8.818 15.488 6.359 1.00 83.62 271 LYS A CA 1
ATOM 2185 C C . LYS A 1 271 ? -8.987 16.489 5.213 1.00 83.62 271 LYS A C 1
ATOM 2187 O O . LYS A 1 271 ? -9.727 17.462 5.347 1.00 83.62 271 LYS A O 1
ATOM 2192 N N . ILE A 1 272 ? -8.286 16.237 4.112 1.00 87.19 272 ILE A N 1
ATOM 2193 C CA . ILE A 1 272 ? -8.341 17.049 2.897 1.00 87.19 272 ILE A CA 1
ATOM 2194 C C . ILE A 1 272 ? -9.607 16.659 2.120 1.00 87.19 272 ILE A C 1
ATOM 2196 O O . ILE A 1 272 ? -9.816 15.461 1.905 1.00 87.19 272 ILE A O 1
ATOM 2200 N N . PRO A 1 273 ? -10.448 17.624 1.704 1.00 88.19 273 PRO A N 1
ATOM 2201 C CA . PRO A 1 273 ? -11.650 17.338 0.928 1.00 88.19 273 PRO A CA 1
ATOM 2202 C C . PRO A 1 273 ? -11.299 16.749 -0.440 1.00 88.19 273 PRO A C 1
ATOM 2204 O O . PRO A 1 273 ? -10.273 17.099 -1.036 1.00 88.19 273 PRO A O 1
ATOM 2207 N N . PHE A 1 274 ? -12.186 15.914 -0.977 1.00 87.38 274 PHE A N 1
ATOM 2208 C CA . PHE A 1 274 ? -11.966 15.191 -2.229 1.00 87.38 274 PHE A CA 1
ATOM 2209 C C . PHE A 1 274 ? -11.491 16.061 -3.406 1.00 87.38 274 PHE A C 1
ATOM 2211 O O . PHE A 1 274 ? -10.505 15.739 -4.066 1.00 87.38 274 PHE A O 1
ATOM 2218 N N . ASN A 1 275 ? -12.124 17.217 -3.629 1.00 88.50 275 ASN A N 1
ATOM 2219 C CA . ASN A 1 275 ? -11.760 18.117 -4.732 1.00 88.50 275 ASN A CA 1
ATOM 2220 C C . ASN A 1 275 ? -10.307 18.611 -4.633 1.00 88.50 275 ASN A C 1
ATOM 2222 O O . ASN A 1 275 ? -9.622 18.735 -5.648 1.00 88.50 275 ASN A O 1
ATOM 2226 N N . GLN A 1 276 ? -9.814 18.865 -3.415 1.00 89.88 276 GLN A N 1
ATOM 2227 C CA . GLN A 1 276 ? -8.417 19.252 -3.209 1.00 89.88 276 GLN A CA 1
ATOM 2228 C C . GLN A 1 276 ? -7.479 18.074 -3.474 1.00 89.88 276 GLN A C 1
ATOM 2230 O O . GLN A 1 276 ? -6.427 18.279 -4.075 1.00 89.88 276 GLN A O 1
ATOM 2235 N N . LYS A 1 277 ? -7.867 16.845 -3.109 1.00 90.50 277 LYS A N 1
ATOM 2236 C CA . LYS A 1 277 ? -7.069 15.656 -3.435 1.00 90.50 277 LYS A CA 1
ATOM 2237 C C . LYS A 1 277 ? -6.923 15.438 -4.934 1.00 90.50 277 LYS A C 1
ATOM 2239 O O . LYS A 1 277 ? -5.824 15.163 -5.416 1.00 90.50 277 LYS A O 1
ATOM 2244 N N . VAL A 1 278 ? -8.014 15.596 -5.683 1.00 90.00 278 VAL A N 1
ATOM 2245 C CA . VAL A 1 278 ? -7.994 15.508 -7.151 1.00 90.00 278 VAL A CA 1
ATOM 2246 C C . VAL A 1 278 ? -7.076 16.585 -7.735 1.00 90.00 278 VAL A C 1
ATOM 2248 O O . VAL A 1 278 ? -6.242 16.278 -8.585 1.00 90.00 278 VAL A O 1
ATOM 2251 N N . MET A 1 279 ? -7.154 17.821 -7.232 1.00 92.69 279 MET A N 1
ATOM 2252 C CA . MET A 1 279 ? -6.282 18.918 -7.664 1.00 92.69 279 MET A CA 1
ATOM 2253 C C . MET A 1 279 ? -4.794 18.615 -7.415 1.00 92.69 279 MET A C 1
ATOM 2255 O O . MET A 1 279 ? -3.987 18.758 -8.330 1.00 92.69 279 MET A O 1
ATOM 2259 N N . TRP A 1 280 ? -4.418 18.146 -6.220 1.00 92.88 280 TRP A N 1
ATOM 2260 C CA . TRP A 1 280 ? -3.033 17.752 -5.919 1.00 92.88 280 TRP A CA 1
ATOM 2261 C C . TRP A 1 280 ? -2.555 16.585 -6.787 1.00 92.88 280 TRP A C 1
ATOM 2263 O O . TRP A 1 280 ? -1.415 16.581 -7.256 1.00 92.88 280 TRP A O 1
ATOM 2273 N N . THR A 1 281 ? -3.436 15.625 -7.066 1.00 92.31 281 THR A N 1
ATOM 2274 C CA . THR A 1 281 ? -3.144 14.509 -7.977 1.00 92.31 281 THR A CA 1
ATOM 2275 C C . THR A 1 281 ? -2.888 15.013 -9.406 1.00 92.31 281 THR A C 1
ATOM 2277 O O . THR A 1 281 ? -1.956 14.562 -10.064 1.00 92.31 281 THR A O 1
ATOM 2280 N N . ALA A 1 282 ? -3.640 16.009 -9.879 1.00 92.12 282 ALA A N 1
ATOM 2281 C CA . ALA A 1 282 ? -3.414 16.617 -11.192 1.00 92.12 282 ALA A CA 1
ATOM 2282 C C . ALA A 1 282 ? -2.104 17.426 -11.254 1.00 92.12 282 ALA A C 1
ATOM 2284 O O . ALA A 1 282 ? -1.360 17.319 -12.227 1.00 92.12 282 ALA A O 1
ATOM 2285 N N . VAL A 1 283 ? -1.792 18.205 -10.211 1.00 94.12 283 VAL A N 1
ATOM 2286 C CA . VAL A 1 283 ? -0.554 19.003 -10.140 1.00 94.12 283 VAL A CA 1
ATOM 2287 C C . VAL A 1 283 ? 0.685 18.106 -10.121 1.00 94.12 283 VAL A C 1
ATOM 2289 O O . VAL A 1 283 ? 1.639 18.359 -10.853 1.00 94.12 283 VAL A O 1
ATOM 2292 N N . THR A 1 284 ? 0.672 17.040 -9.320 1.00 93.12 284 THR A N 1
ATOM 2293 C CA . THR A 1 284 ? 1.786 16.075 -9.263 1.00 93.12 284 THR A CA 1
ATOM 2294 C C . THR A 1 284 ? 2.005 15.377 -10.605 1.00 93.12 284 THR A C 1
ATOM 2296 O O . THR A 1 284 ? 3.145 15.273 -11.056 1.00 93.12 284 THR A O 1
ATOM 2299 N N . LEU A 1 285 ? 0.926 14.968 -11.281 1.00 91.75 285 LEU A N 1
ATOM 2300 C CA . LEU A 1 285 ? 0.986 14.366 -12.615 1.00 91.75 285 LEU A CA 1
ATOM 2301 C C . LEU A 1 285 ? 1.529 15.353 -13.658 1.00 91.75 285 LEU A C 1
ATOM 2303 O O . LEU A 1 285 ? 2.366 14.980 -14.476 1.00 91.75 285 LEU A O 1
ATOM 2307 N N . PHE A 1 286 ? 1.118 16.621 -13.602 1.00 93.19 286 PHE A N 1
ATOM 2308 C CA . PHE A 1 286 ? 1.640 17.658 -14.492 1.00 93.19 286 PHE A CA 1
ATOM 2309 C C . PHE A 1 286 ? 3.150 17.868 -14.314 1.00 93.19 286 PHE A C 1
ATOM 2311 O O . PHE A 1 286 ? 3.879 17.911 -15.302 1.00 93.19 286 PHE A O 1
ATOM 2318 N N . ILE A 1 287 ? 3.637 17.940 -13.068 1.00 93.50 287 ILE A N 1
ATOM 2319 C CA . ILE A 1 287 ? 5.079 18.048 -12.787 1.00 93.50 287 ILE A CA 1
ATOM 2320 C C . ILE A 1 287 ? 5.825 16.837 -13.364 1.00 93.50 287 ILE A C 1
ATOM 2322 O O . ILE A 1 287 ? 6.840 17.012 -14.038 1.00 93.50 287 ILE A O 1
ATOM 2326 N N . PHE A 1 288 ? 5.303 15.625 -13.155 1.00 91.69 288 PHE A N 1
ATOM 2327 C CA . PHE A 1 288 ? 5.884 14.396 -13.699 1.00 91.69 288 PHE A CA 1
ATOM 2328 C C . PHE A 1 288 ? 5.958 14.405 -15.237 1.00 91.69 288 PHE A C 1
ATOM 2330 O O . PHE A 1 288 ? 7.002 14.074 -15.803 1.00 91.69 288 PHE A O 1
ATOM 2337 N N . LEU A 1 289 ? 4.892 14.831 -15.923 1.00 90.81 289 LEU A N 1
ATOM 2338 C CA . LEU A 1 289 ? 4.873 14.932 -17.387 1.00 90.81 289 LEU A CA 1
ATOM 2339 C C . LEU A 1 289 ? 5.891 15.951 -17.906 1.00 90.81 289 LEU A C 1
ATOM 2341 O O . LEU A 1 289 ? 6.620 15.659 -18.850 1.00 90.81 289 LEU A O 1
ATOM 2345 N N . VAL A 1 290 ? 5.995 17.123 -17.272 1.00 92.94 290 VAL A N 1
ATOM 2346 C CA . VAL A 1 290 ? 6.999 18.130 -17.653 1.00 92.94 290 VAL A CA 1
ATOM 2347 C C . VAL A 1 290 ? 8.411 17.571 -17.472 1.00 92.94 290 VAL A C 1
ATOM 2349 O O . VAL A 1 290 ? 9.232 17.671 -18.382 1.00 92.94 290 VAL A O 1
ATOM 2352 N N . MET A 1 291 ? 8.694 16.918 -16.343 1.00 90.81 291 MET A N 1
ATOM 2353 C CA . MET A 1 291 ? 9.996 16.282 -16.107 1.00 90.81 291 MET A CA 1
ATOM 2354 C C . MET A 1 291 ? 10.312 15.183 -17.131 1.00 90.81 291 MET A C 1
ATOM 2356 O O . MET A 1 291 ? 11.471 15.017 -17.507 1.00 90.81 291 MET A O 1
ATOM 2360 N N . SER A 1 292 ? 9.295 14.466 -17.609 1.00 88.25 292 SER A N 1
ATOM 2361 C CA . SER A 1 292 ? 9.432 13.397 -18.606 1.00 88.25 292 SER A CA 1
ATOM 2362 C C . SER A 1 292 ? 9.755 13.900 -20.015 1.00 88.25 292 SER A C 1
ATOM 2364 O O . SER A 1 292 ? 10.095 13.087 -20.870 1.00 88.25 292 SER A O 1
ATOM 2366 N N . GLN A 1 293 ? 9.660 15.211 -20.259 1.00 88.00 293 GLN A N 1
ATOM 2367 C CA . GLN A 1 293 ? 9.904 15.845 -21.561 1.00 88.00 293 GLN A CA 1
ATOM 2368 C C . GLN A 1 293 ? 11.137 16.760 -21.569 1.00 88.00 293 GLN A C 1
ATOM 2370 O O . GLN A 1 293 ? 11.671 17.070 -22.631 1.00 88.00 293 GLN A O 1
ATOM 2375 N N . VAL A 1 294 ? 11.608 17.213 -20.402 1.00 90.62 294 VAL A N 1
ATOM 2376 C CA . VAL A 1 294 ? 12.783 18.092 -20.315 1.00 90.62 294 VAL A CA 1
ATOM 2377 C C . VAL A 1 294 ? 14.064 17.278 -20.546 1.00 90.62 294 VAL A C 1
ATOM 2379 O O . VAL A 1 294 ? 14.346 16.371 -19.753 1.00 90.62 294 VAL A O 1
ATOM 2382 N N . PRO A 1 295 ? 14.864 17.595 -21.585 1.00 89.75 295 PRO A N 1
ATOM 2383 C CA . PRO A 1 295 ? 16.101 16.882 -21.874 1.00 89.75 295 PRO A CA 1
ATOM 2384 C C . PRO A 1 295 ? 17.192 17.190 -20.841 1.00 89.75 295 PRO A C 1
ATOM 2386 O O . PRO A 1 295 ? 17.258 18.288 -20.281 1.00 89.75 295 PRO A O 1
ATOM 2389 N N . LEU A 1 296 ? 18.074 16.218 -20.609 1.00 87.75 296 LEU A N 1
ATOM 2390 C CA . LEU A 1 296 ? 19.238 16.378 -19.736 1.00 87.75 296 LEU A CA 1
ATOM 2391 C C . LEU A 1 296 ? 20.311 17.250 -20.388 1.00 87.75 296 LEU A C 1
ATOM 2393 O O . LEU A 1 296 ? 20.535 17.219 -21.600 1.00 87.75 296 LEU A O 1
ATOM 2397 N N . TYR A 1 297 ? 21.040 17.987 -19.556 1.00 87.19 297 TYR A N 1
ATOM 2398 C CA . TYR A 1 297 ? 22.192 18.753 -20.007 1.00 87.19 297 TYR A CA 1
ATOM 2399 C C . TYR A 1 297 ? 23.429 17.848 -20.131 1.00 87.19 297 TYR A C 1
ATOM 2401 O O . TYR A 1 297 ? 23.757 17.114 -19.201 1.00 87.19 297 TYR A O 1
ATOM 2409 N N . GLY A 1 298 ? 24.154 17.941 -21.252 1.00 77.94 298 GLY A N 1
ATOM 2410 C CA . GLY A 1 298 ? 25.446 17.264 -21.440 1.00 77.94 298 GLY A CA 1
ATOM 2411 C C . GLY A 1 298 ? 25.413 15.926 -22.191 1.00 77.94 298 GLY A C 1
ATOM 2412 O O . GLY A 1 298 ? 26.429 15.235 -22.215 1.00 77.94 298 GLY A O 1
ATOM 2413 N N . ILE A 1 299 ? 24.292 15.556 -22.820 1.00 76.88 299 ILE A N 1
ATOM 2414 C CA . ILE A 1 299 ? 24.213 14.365 -23.685 1.00 76.88 299 ILE A CA 1
ATOM 2415 C C . ILE A 1 299 ? 24.802 14.687 -25.065 1.00 76.88 299 ILE A C 1
ATOM 2417 O O . ILE A 1 299 ? 24.340 15.609 -25.733 1.00 76.88 299 ILE A O 1
ATOM 2421 N N . MET A 1 300 ? 25.803 13.912 -25.504 1.00 63.09 300 MET A N 1
ATOM 2422 C CA . MET A 1 300 ? 26.446 14.077 -26.822 1.00 63.09 300 MET A CA 1
ATOM 2423 C C . MET A 1 300 ? 26.095 12.967 -27.823 1.00 63.09 300 MET A C 1
ATOM 2425 O O . MET A 1 300 ? 26.309 13.139 -29.019 1.00 63.09 300 MET A O 1
ATOM 2429 N N . SER A 1 301 ? 25.567 11.829 -27.357 1.00 60.91 301 SER A N 1
ATOM 2430 C CA . SER A 1 301 ? 25.242 10.677 -28.209 1.00 60.91 301 SER A CA 1
ATOM 2431 C C . SER A 1 301 ? 23.860 10.103 -27.884 1.00 60.91 301 SER A C 1
ATOM 2433 O O . SER A 1 301 ? 23.678 9.356 -26.925 1.00 60.91 301 SER A O 1
ATOM 2435 N N . SER A 1 302 ? 22.870 10.468 -28.697 1.00 56.50 302 SER A N 1
ATOM 2436 C CA . SER A 1 302 ? 21.481 9.991 -28.602 1.00 56.50 302 SER A CA 1
ATOM 2437 C C . SER A 1 302 ? 21.253 8.643 -29.305 1.00 56.50 302 SER A C 1
ATOM 2439 O O . SER A 1 302 ? 20.321 7.930 -28.946 1.00 56.50 302 SER A O 1
ATOM 2441 N N . ASP A 1 303 ? 22.123 8.263 -30.250 1.00 58.09 303 ASP A N 1
ATOM 2442 C CA . ASP A 1 303 ? 21.930 7.112 -31.155 1.00 58.09 303 ASP A CA 1
ATOM 2443 C C . ASP A 1 303 ? 22.512 5.774 -30.657 1.00 58.09 303 ASP A C 1
ATOM 2445 O O . ASP A 1 303 ? 22.467 4.760 -31.360 1.00 58.09 303 ASP A O 1
ATOM 2449 N N . SER A 1 304 ? 23.064 5.716 -29.441 1.00 62.78 304 SER A N 1
ATOM 2450 C CA . SER A 1 304 ? 23.592 4.455 -28.897 1.00 62.78 304 SER A CA 1
ATOM 2451 C C . SER A 1 304 ? 22.461 3.470 -28.555 1.00 62.78 304 SER A C 1
ATOM 2453 O O . SER A 1 304 ? 21.378 3.879 -28.154 1.00 62.78 304 SER A O 1
ATOM 2455 N N . ALA A 1 305 ? 22.687 2.161 -28.697 1.00 59.97 305 ALA A N 1
ATOM 2456 C CA . ALA A 1 305 ? 21.682 1.135 -28.396 1.00 59.97 305 ALA A CA 1
ATOM 2457 C C . ALA A 1 305 ? 21.275 1.151 -26.909 1.00 59.97 305 ALA A C 1
ATOM 2459 O O . ALA A 1 305 ? 22.138 0.963 -26.048 1.00 59.97 305 ALA A O 1
ATOM 2460 N N . ASP A 1 306 ? 19.982 1.326 -26.614 1.00 69.94 306 ASP A N 1
ATOM 2461 C CA . ASP A 1 306 ? 19.456 1.394 -25.244 1.00 69.94 306 ASP A CA 1
ATOM 2462 C C . ASP A 1 306 ? 19.417 0.005 -24.577 1.00 69.94 306 ASP A C 1
ATOM 2464 O O . ASP A 1 306 ? 18.625 -0.848 -24.988 1.00 69.94 306 ASP A O 1
ATOM 2468 N N . PRO A 1 307 ? 20.223 -0.258 -23.532 1.00 61.66 307 PRO A N 1
ATOM 2469 C CA . PRO A 1 307 ? 20.205 -1.542 -22.830 1.00 61.66 307 PRO A CA 1
ATOM 2470 C C . PRO A 1 307 ? 18.952 -1.737 -21.962 1.00 61.66 307 PRO A C 1
ATOM 2472 O O . PRO A 1 307 ? 18.617 -2.862 -21.600 1.00 61.66 307 PRO A O 1
ATOM 2475 N N . LEU A 1 308 ? 18.263 -0.647 -21.602 1.00 67.62 308 LEU A N 1
ATOM 2476 C CA . LEU A 1 308 ? 17.161 -0.646 -20.635 1.00 67.62 308 LEU A CA 1
ATOM 2477 C C . LEU A 1 308 ? 15.779 -0.522 -21.282 1.00 67.62 308 LEU A C 1
ATOM 2479 O O . LEU A 1 308 ? 14.792 -0.351 -20.569 1.00 67.62 308 LEU A O 1
ATOM 2483 N N . PHE A 1 309 ? 15.677 -0.643 -22.607 1.00 70.19 309 PHE A N 1
ATOM 2484 C CA . PHE A 1 309 ? 14.444 -0.378 -23.353 1.00 70.19 309 PHE A CA 1
ATOM 2485 C C . PHE A 1 309 ? 13.198 -1.065 -22.768 1.00 70.19 309 PHE A C 1
ATOM 2487 O O . PHE A 1 309 ? 12.166 -0.433 -22.560 1.00 70.19 309 PHE A O 1
ATOM 2494 N N . TRP A 1 310 ? 13.306 -2.355 -22.441 1.00 66.94 310 TRP A N 1
ATOM 2495 C CA . TRP A 1 310 ? 12.196 -3.135 -21.881 1.00 66.94 310 TRP A CA 1
ATOM 2496 C C . TRP A 1 310 ? 11.829 -2.721 -20.450 1.00 66.94 310 TRP A C 1
ATOM 2498 O O . TRP A 1 310 ? 10.683 -2.866 -20.034 1.00 66.94 310 TRP A O 1
ATOM 2508 N N . MET A 1 311 ? 12.794 -2.189 -19.699 1.00 71.12 311 MET A N 1
ATOM 2509 C CA . MET A 1 311 ? 12.609 -1.744 -18.318 1.00 71.12 311 MET A CA 1
ATOM 2510 C C . MET A 1 311 ? 11.923 -0.367 -18.267 1.00 71.12 311 MET A C 1
ATOM 2512 O O . MET A 1 311 ? 11.130 -0.104 -17.365 1.00 71.12 311 MET A O 1
ATOM 2516 N N . ARG A 1 312 ? 12.165 0.498 -19.262 1.00 78.12 312 ARG A N 1
ATOM 2517 C CA . ARG A 1 312 ? 11.673 1.889 -19.297 1.00 78.12 312 ARG A CA 1
ATOM 2518 C C . ARG A 1 312 ? 10.156 2.032 -19.210 1.00 78.12 312 ARG A C 1
ATOM 2520 O O . ARG A 1 312 ? 9.672 2.903 -18.489 1.00 78.12 312 ARG A O 1
ATOM 2527 N N . VAL A 1 313 ? 9.412 1.143 -19.873 1.00 72.25 313 VAL A N 1
ATOM 2528 C CA . VAL A 1 313 ? 7.936 1.159 -19.863 1.00 72.25 313 VAL A CA 1
ATOM 2529 C C . VAL A 1 313 ? 7.388 0.988 -18.441 1.00 72.25 313 VAL A C 1
ATOM 2531 O O . VAL A 1 313 ? 6.465 1.691 -18.042 1.00 72.25 313 VAL A O 1
ATOM 2534 N N . ILE A 1 314 ? 7.982 0.091 -17.652 1.00 75.25 314 ILE A N 1
ATOM 2535 C CA . ILE A 1 314 ? 7.512 -0.246 -16.298 1.00 75.25 314 ILE A CA 1
ATOM 2536 C C . ILE A 1 314 ? 8.052 0.735 -15.262 1.00 75.25 314 ILE A C 1
ATOM 2538 O O . ILE A 1 314 ? 7.383 1.037 -14.280 1.00 75.25 314 ILE A O 1
ATOM 2542 N N . LEU A 1 315 ? 9.256 1.252 -15.487 1.00 81.25 315 LEU A N 1
ATOM 2543 C CA . LEU A 1 315 ? 9.912 2.198 -14.593 1.00 81.25 315 LEU A CA 1
ATOM 2544 C C . LEU A 1 315 ? 9.524 3.654 -14.831 1.00 81.25 315 LEU A C 1
ATOM 2546 O O . LEU A 1 315 ? 10.148 4.535 -14.241 1.00 81.25 315 LEU A O 1
ATOM 2550 N N . ALA A 1 316 ? 8.545 3.918 -15.698 1.00 81.94 316 ALA A N 1
ATOM 2551 C CA . ALA A 1 316 ? 8.134 5.275 -16.037 1.00 81.94 316 ALA A CA 1
ATOM 2552 C C . ALA A 1 316 ? 9.345 6.171 -16.396 1.00 81.94 316 ALA A C 1
ATOM 2554 O O . ALA A 1 316 ? 9.510 7.255 -15.839 1.00 81.94 316 ALA A O 1
ATOM 2555 N N . SER A 1 317 ? 10.246 5.650 -17.241 1.00 85.62 317 SER A N 1
ATOM 2556 C CA . SER A 1 317 ? 11.527 6.283 -17.577 1.00 85.62 317 SER A CA 1
ATOM 2557 C C . SER A 1 317 ? 11.607 6.620 -19.059 1.00 85.62 317 SER A C 1
ATOM 2559 O O . SER A 1 317 ? 11.427 5.747 -19.908 1.00 85.62 317 SER A O 1
ATOM 2561 N N . ASN A 1 318 ? 11.966 7.869 -19.356 1.00 82.44 318 ASN A N 1
ATOM 2562 C CA . ASN A 1 318 ? 12.211 8.350 -20.711 1.00 82.44 318 ASN A CA 1
ATOM 2563 C C . ASN A 1 318 ? 13.699 8.639 -20.893 1.00 82.44 318 ASN A C 1
ATOM 2565 O O . ASN A 1 318 ? 14.329 9.325 -20.082 1.00 82.44 318 ASN A O 1
ATOM 2569 N N . ARG A 1 319 ? 14.272 8.100 -21.969 1.00 81.31 319 ARG A N 1
ATOM 2570 C CA . ARG A 1 319 ? 15.697 8.241 -22.263 1.00 81.31 319 ARG A CA 1
ATOM 2571 C C . ARG A 1 319 ? 16.063 9.692 -22.557 1.00 81.31 319 ARG A C 1
ATOM 2573 O O . ARG A 1 319 ? 15.387 10.347 -23.342 1.00 81.31 319 ARG A O 1
ATOM 2580 N N . GLY A 1 320 ? 17.173 10.152 -21.986 1.00 81.69 320 GLY A N 1
ATOM 2581 C CA . GLY A 1 320 ? 17.727 11.474 -22.256 1.00 81.69 320 GLY A CA 1
ATOM 2582 C C . GLY A 1 320 ? 16.961 12.625 -21.608 1.00 81.69 320 GLY A C 1
ATOM 2583 O O . GLY A 1 320 ? 17.207 13.780 -21.948 1.00 81.69 320 GLY A O 1
ATOM 2584 N N . THR A 1 321 ? 16.056 12.325 -20.676 1.00 89.69 321 THR A N 1
ATOM 2585 C CA . THR A 1 321 ? 15.230 13.304 -19.954 1.00 89.69 321 THR A CA 1
ATOM 2586 C C . THR A 1 321 ? 15.542 13.283 -18.463 1.00 89.69 321 THR A C 1
ATOM 2588 O O . THR A 1 321 ? 16.194 12.361 -17.971 1.00 89.69 321 THR A O 1
ATOM 2591 N N . LEU A 1 322 ? 15.049 14.266 -17.705 1.00 88.69 322 LEU A N 1
ATOM 2592 C CA . LEU A 1 322 ? 15.189 14.265 -16.240 1.00 88.69 322 LEU A CA 1
ATOM 2593 C C . LEU A 1 322 ? 14.649 12.973 -15.595 1.00 88.69 322 LEU A C 1
ATOM 2595 O O . LEU A 1 322 ? 15.129 12.574 -14.534 1.00 88.69 322 LEU A O 1
ATOM 2599 N N . MET A 1 323 ? 13.707 12.290 -16.252 1.00 89.81 323 MET A N 1
ATOM 2600 C CA . MET A 1 323 ? 13.120 11.025 -15.803 1.00 89.81 323 MET A CA 1
ATOM 2601 C C . MET A 1 323 ? 13.882 9.775 -16.257 1.00 89.81 323 MET A C 1
ATOM 2603 O O . MET A 1 323 ? 13.320 8.684 -16.269 1.00 89.81 323 MET A O 1
ATOM 2607 N N . GLU A 1 324 ? 15.173 9.866 -16.575 1.00 86.50 324 GLU A N 1
ATOM 2608 C CA . GLU A 1 324 ? 15.946 8.695 -17.008 1.00 86.50 324 GLU A CA 1
ATOM 2609 C C . GLU A 1 324 ? 16.039 7.586 -15.945 1.00 86.50 324 GLU A C 1
ATOM 2611 O O . GLU A 1 324 ? 15.919 6.402 -16.260 1.00 86.50 324 GLU A O 1
ATOM 2616 N N . LEU A 1 325 ? 16.183 7.950 -14.670 1.00 85.06 325 LEU A N 1
ATOM 2617 C CA . LEU A 1 325 ? 16.110 6.996 -13.556 1.00 85.06 325 LEU A CA 1
ATOM 2618 C C . LEU A 1 325 ? 14.680 6.497 -13.295 1.00 85.06 325 LEU A C 1
ATOM 2620 O O . LEU A 1 325 ? 14.502 5.429 -12.701 1.00 85.06 325 LEU A O 1
ATOM 2624 N N . GLY A 1 326 ? 13.675 7.268 -13.717 1.00 88.25 326 GLY A N 1
ATOM 2625 C CA . GLY A 1 326 ? 12.263 7.015 -13.458 1.00 88.25 326 GLY A CA 1
ATOM 2626 C C . GLY A 1 326 ? 11.956 6.801 -11.973 1.00 88.25 326 GLY A C 1
ATOM 2627 O O . GLY A 1 326 ? 12.552 7.415 -11.085 1.00 88.25 326 GLY A O 1
ATOM 2628 N N . ILE A 1 327 ? 11.046 5.870 -11.699 1.00 88.25 327 ILE A N 1
ATOM 2629 C CA . ILE A 1 327 ? 10.664 5.439 -10.339 1.00 88.25 327 ILE A CA 1
ATOM 2630 C C . ILE A 1 327 ? 11.500 4.254 -9.822 1.00 88.25 327 ILE A C 1
ATOM 2632 O O . ILE A 1 327 ? 11.211 3.704 -8.756 1.00 88.25 327 ILE A O 1
ATOM 2636 N N . THR A 1 328 ? 12.551 3.853 -10.546 1.00 86.00 328 THR A N 1
ATOM 2637 C CA . THR A 1 328 ? 13.383 2.676 -10.230 1.00 86.00 328 THR A CA 1
ATOM 2638 C C . THR A 1 328 ? 13.920 2.675 -8.806 1.00 86.00 328 THR A C 1
ATOM 2640 O O . THR A 1 328 ? 13.741 1.668 -8.115 1.00 86.00 328 THR A O 1
ATOM 2643 N N . PRO A 1 329 ? 14.533 3.764 -8.303 1.00 87.38 329 PRO A N 1
ATOM 2644 C CA . PRO A 1 329 ? 15.093 3.756 -6.953 1.00 87.38 329 PRO A CA 1
ATOM 2645 C C . PRO A 1 329 ? 14.020 3.601 -5.865 1.00 87.38 329 PRO A C 1
ATOM 2647 O O . PRO A 1 329 ? 14.291 3.034 -4.811 1.00 87.38 329 PRO A O 1
ATOM 2650 N N . ILE A 1 330 ? 12.791 4.051 -6.139 1.00 88.44 330 ILE A N 1
ATOM 2651 C CA . ILE A 1 330 ? 11.654 3.997 -5.211 1.00 88.44 330 ILE A CA 1
ATOM 2652 C C . ILE A 1 330 ? 11.082 2.574 -5.151 1.00 88.44 330 ILE A C 1
ATOM 2654 O O . ILE A 1 330 ? 10.891 2.024 -4.065 1.00 88.44 330 ILE A O 1
ATOM 2658 N N . ILE A 1 331 ? 10.844 1.950 -6.312 1.00 85.50 331 ILE A N 1
ATOM 2659 C CA . ILE A 1 331 ? 10.325 0.574 -6.380 1.00 85.50 331 ILE A CA 1
ATOM 2660 C C . ILE A 1 331 ? 11.353 -0.413 -5.826 1.00 85.50 331 ILE A C 1
ATOM 2662 O O . ILE A 1 331 ? 10.998 -1.294 -5.047 1.00 85.50 331 ILE A O 1
ATOM 2666 N N . THR A 1 332 ? 12.628 -0.269 -6.198 1.00 83.38 332 THR A N 1
ATOM 2667 C CA . THR A 1 332 ? 13.681 -1.194 -5.751 1.00 83.38 332 THR A CA 1
ATOM 2668 C C . THR A 1 332 ? 13.896 -1.121 -4.242 1.00 83.38 332 THR A C 1
ATOM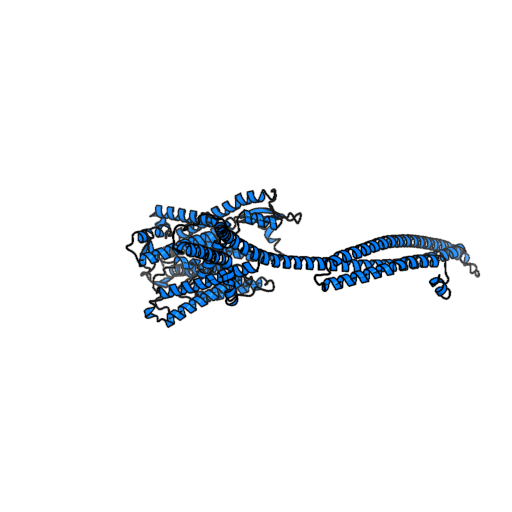 2670 O O . THR A 1 332 ? 13.951 -2.168 -3.599 1.00 83.38 332 THR A O 1
ATOM 2673 N N . SER A 1 333 ? 13.936 0.077 -3.646 1.00 85.62 333 SER A N 1
ATOM 2674 C CA . SER A 1 333 ? 14.051 0.200 -2.189 1.00 85.62 333 SER A CA 1
ATOM 2675 C C . SER A 1 333 ? 12.816 -0.340 -1.467 1.00 85.62 333 SER A C 1
ATOM 2677 O O . SER A 1 333 ? 12.959 -1.055 -0.474 1.00 85.62 333 SER A O 1
ATOM 2679 N N . GLY A 1 334 ? 11.614 -0.059 -1.984 1.00 83.94 334 GLY A N 1
ATOM 2680 C CA . GLY A 1 334 ? 10.359 -0.565 -1.436 1.00 83.94 334 GLY A CA 1
ATOM 2681 C C . GLY A 1 334 ? 10.289 -2.085 -1.478 1.00 83.94 334 GLY A C 1
ATOM 2682 O O . GLY A 1 334 ? 9.985 -2.709 -0.466 1.00 83.94 334 GLY A O 1
ATOM 2683 N N . MET A 1 335 ? 10.655 -2.691 -2.607 1.00 78.44 335 MET A N 1
ATOM 2684 C CA . MET A 1 335 ? 10.672 -4.142 -2.773 1.00 78.44 335 MET A CA 1
ATOM 2685 C C . MET A 1 335 ? 11.703 -4.813 -1.859 1.00 78.44 335 MET A C 1
ATOM 2687 O O . MET A 1 335 ? 11.377 -5.805 -1.211 1.00 78.44 335 MET A O 1
ATOM 2691 N N . ILE A 1 336 ? 12.925 -4.274 -1.770 1.00 82.06 336 ILE A N 1
ATOM 2692 C CA . ILE A 1 336 ? 13.959 -4.796 -0.862 1.00 82.06 336 ILE A CA 1
ATOM 2693 C C . ILE A 1 336 ? 13.458 -4.731 0.580 1.00 82.06 336 ILE A C 1
ATOM 2695 O O . ILE A 1 336 ? 13.544 -5.715 1.311 1.00 82.06 336 ILE A O 1
ATOM 2699 N N . MET A 1 337 ? 12.896 -3.593 0.986 1.00 82.31 337 MET A N 1
ATOM 2700 C CA . MET A 1 337 ? 12.474 -3.388 2.365 1.00 82.31 337 MET A CA 1
ATOM 2701 C C . MET A 1 337 ? 11.235 -4.226 2.731 1.00 82.31 337 MET A C 1
ATOM 2703 O O . MET A 1 337 ? 11.174 -4.797 3.821 1.00 82.31 337 MET A O 1
ATOM 2707 N N . GLN A 1 338 ? 10.287 -4.384 1.803 1.00 79.56 338 GLN A N 1
ATOM 2708 C CA . GLN A 1 338 ? 9.147 -5.295 1.949 1.00 79.56 338 GLN A CA 1
ATOM 2709 C C . GLN A 1 338 ? 9.594 -6.755 2.024 1.00 79.56 338 GLN A C 1
ATOM 2711 O O . GLN A 1 338 ? 9.084 -7.499 2.856 1.00 79.56 338 GLN A O 1
ATOM 2716 N N . LEU A 1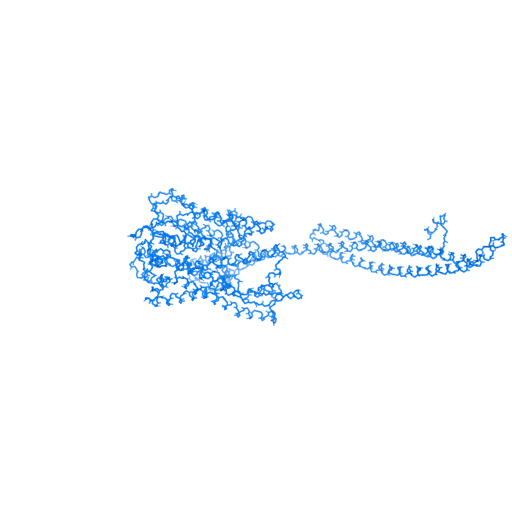 339 ? 10.571 -7.169 1.213 1.00 75.44 339 LEU A N 1
ATOM 2717 C CA . LEU A 1 339 ? 11.115 -8.525 1.261 1.00 75.44 339 LEU A CA 1
ATOM 2718 C C . LEU A 1 339 ? 11.846 -8.794 2.584 1.00 75.44 339 LEU A C 1
ATOM 2720 O O . LEU A 1 339 ? 11.662 -9.858 3.166 1.00 75.44 339 LEU A O 1
ATOM 2724 N N . LEU A 1 340 ? 12.625 -7.834 3.093 1.00 76.38 340 LEU A N 1
ATOM 2725 C CA . LEU A 1 340 ? 13.319 -7.952 4.383 1.00 76.38 340 LEU A CA 1
ATOM 2726 C C . LEU A 1 340 ? 12.346 -8.051 5.566 1.00 76.38 340 LEU A C 1
ATOM 2728 O O . LEU A 1 340 ? 12.566 -8.855 6.476 1.00 76.38 340 LEU A O 1
ATOM 2732 N N . SER A 1 341 ? 11.269 -7.261 5.542 1.00 76.50 341 SER A N 1
ATOM 2733 C CA . SER A 1 341 ? 10.216 -7.335 6.557 1.00 76.50 341 SER A CA 1
ATOM 2734 C C . SER A 1 341 ? 9.400 -8.626 6.436 1.00 76.50 341 SER A C 1
ATOM 2736 O O . SER A 1 341 ? 9.207 -9.319 7.430 1.00 76.50 341 SER A O 1
ATOM 2738 N N . GLY A 1 342 ? 8.999 -9.015 5.222 1.00 69.69 342 GLY A N 1
ATOM 2739 C CA . GLY A 1 342 ? 8.220 -10.233 4.977 1.00 69.69 342 GLY A CA 1
ATOM 2740 C C . GLY A 1 342 ? 8.988 -11.527 5.261 1.00 69.69 342 GLY A C 1
ATOM 2741 O O . GLY A 1 342 ? 8.400 -12.509 5.709 1.00 69.69 342 GLY A O 1
ATOM 2742 N N . ALA A 1 343 ? 10.311 -11.529 5.074 1.00 70.94 343 ALA A N 1
ATOM 2743 C CA . ALA A 1 343 ? 11.182 -12.634 5.474 1.00 70.94 343 ALA A CA 1
ATOM 2744 C C . ALA A 1 343 ? 11.402 -12.714 7.000 1.00 70.94 343 ALA A C 1
ATOM 2746 O O . ALA A 1 343 ? 12.129 -13.596 7.458 1.00 70.94 343 ALA A O 1
ATOM 2747 N N . ASN A 1 344 ? 10.806 -11.803 7.783 1.00 68.88 344 ASN A N 1
ATOM 2748 C CA . ASN A 1 344 ? 11.040 -11.620 9.219 1.00 68.88 344 ASN A CA 1
ATOM 2749 C C . ASN A 1 344 ? 12.532 -11.462 9.574 1.00 68.88 344 ASN A C 1
ATOM 2751 O O . ASN A 1 344 ? 12.952 -11.802 10.677 1.00 68.88 344 ASN A O 1
ATOM 2755 N N . ILE A 1 345 ? 13.348 -10.952 8.640 1.00 71.81 345 ILE A N 1
ATOM 2756 C CA . ILE A 1 345 ? 14.741 -10.566 8.922 1.00 71.81 345 ILE A CA 1
ATOM 2757 C C . ILE A 1 345 ? 14.740 -9.257 9.720 1.00 71.81 345 ILE A C 1
ATOM 2759 O O . ILE A 1 345 ? 15.577 -9.062 10.599 1.00 71.81 345 ILE A O 1
ATOM 2763 N N . ILE A 1 346 ? 13.782 -8.374 9.419 1.00 68.94 346 ILE A N 1
ATOM 2764 C CA . ILE A 1 346 ? 13.521 -7.136 10.150 1.00 68.94 346 ILE A CA 1
ATOM 2765 C C . ILE A 1 346 ? 12.109 -7.220 10.732 1.00 68.94 346 ILE A C 1
ATOM 2767 O O . ILE A 1 346 ? 11.124 -7.168 9.994 1.00 68.94 346 ILE A O 1
ATOM 2771 N N . GLU A 1 347 ? 12.006 -7.331 12.054 1.00 68.69 347 GLU A N 1
ATOM 2772 C CA . GLU A 1 347 ? 10.725 -7.225 12.753 1.00 68.69 347 GLU A CA 1
ATOM 2773 C C . GLU A 1 347 ? 10.307 -5.751 12.796 1.00 68.69 347 GLU A C 1
ATOM 2775 O O . GLU A 1 347 ? 10.966 -4.922 13.422 1.00 68.69 347 GLU A O 1
ATOM 2780 N N . VAL A 1 348 ? 9.229 -5.415 12.087 1.00 68.62 348 VAL A N 1
ATOM 2781 C CA . VAL A 1 348 ? 8.656 -4.065 12.074 1.00 68.62 348 VAL A CA 1
ATOM 2782 C C . VAL A 1 348 ? 7.284 -4.143 12.711 1.00 68.62 348 VAL A C 1
ATOM 2784 O O . VAL A 1 348 ? 6.356 -4.721 12.139 1.00 68.62 348 VAL A O 1
ATOM 2787 N N . ASP A 1 349 ? 7.140 -3.556 13.896 1.00 71.50 349 ASP A N 1
ATOM 2788 C CA . ASP A 1 349 ? 5.834 -3.471 14.528 1.00 71.50 349 ASP A CA 1
ATOM 2789 C C . ASP A 1 349 ? 5.054 -2.310 13.911 1.00 71.50 349 ASP A C 1
ATOM 2791 O O . ASP A 1 349 ? 5.134 -1.152 14.326 1.00 71.50 349 ASP A O 1
ATOM 2795 N N . TYR A 1 350 ? 4.243 -2.632 12.904 1.00 70.81 350 TYR A N 1
ATOM 2796 C CA . TYR A 1 350 ? 3.312 -1.676 12.329 1.00 70.81 350 TYR A CA 1
ATOM 2797 C C . TYR A 1 350 ? 2.263 -1.192 13.339 1.00 70.81 350 TYR A C 1
ATOM 2799 O O . TYR A 1 350 ? 1.445 -0.383 12.948 1.00 70.81 350 TYR A O 1
ATOM 2807 N N . SER A 1 351 ? 2.182 -1.605 14.602 1.00 73.88 351 SER A N 1
ATOM 2808 C CA . SER A 1 351 ? 1.316 -0.908 15.570 1.00 73.88 351 SER A CA 1
ATOM 2809 C C . SER A 1 351 ? 1.973 0.361 16.128 1.00 73.88 351 SER A C 1
ATOM 2811 O O . SER A 1 351 ? 1.267 1.312 16.477 1.00 73.88 351 SER A O 1
ATOM 2813 N N . LEU A 1 352 ? 3.310 0.422 16.143 1.00 74.69 352 LEU A N 1
ATOM 2814 C CA . LEU A 1 352 ? 4.069 1.529 16.708 1.00 74.69 352 LEU A CA 1
ATOM 2815 C C . LEU A 1 352 ? 4.327 2.613 15.650 1.00 74.69 352 LEU A C 1
ATOM 2817 O O . LEU A 1 352 ? 4.898 2.362 14.589 1.00 74.69 352 LEU A O 1
ATOM 2821 N N . GLN A 1 353 ? 3.934 3.857 15.939 1.00 74.56 353 GLN A N 1
ATOM 2822 C CA . GLN A 1 353 ? 4.141 4.976 15.010 1.00 74.56 353 GLN A CA 1
ATOM 2823 C C . GLN A 1 353 ? 5.632 5.243 14.744 1.00 74.56 353 GLN A C 1
ATOM 2825 O O . GLN A 1 353 ? 5.998 5.615 13.632 1.00 74.56 353 GLN A O 1
ATOM 2830 N N . GLU A 1 354 ? 6.487 5.026 15.746 1.00 77.19 354 GLU A N 1
ATOM 2831 C CA . GLU A 1 354 ? 7.930 5.231 15.624 1.00 77.19 354 GLU A CA 1
ATOM 2832 C C . GLU A 1 354 ? 8.574 4.234 14.647 1.00 77.19 354 GLU A C 1
ATOM 2834 O O . GLU A 1 354 ? 9.319 4.647 13.761 1.00 77.19 354 GLU A O 1
ATOM 2839 N N . ASP A 1 355 ? 8.227 2.948 14.733 1.00 75.94 355 ASP A N 1
ATOM 2840 C CA . ASP A 1 355 ? 8.779 1.915 13.847 1.00 75.94 355 ASP A CA 1
ATOM 2841 C C . ASP A 1 355 ? 8.299 2.094 12.405 1.00 75.94 355 ASP A C 1
ATOM 2843 O O . ASP A 1 355 ? 9.086 1.941 11.469 1.00 75.94 355 ASP A O 1
ATOM 2847 N N . ARG A 1 356 ? 7.044 2.524 12.205 1.00 78.44 356 ARG A N 1
ATOM 2848 C CA . ARG A 1 356 ? 6.545 2.924 10.877 1.00 78.44 356 ARG A CA 1
ATOM 2849 C C . ARG A 1 356 ? 7.354 4.078 10.287 1.00 78.44 356 ARG A C 1
ATOM 2851 O O . ARG A 1 356 ? 7.707 4.036 9.109 1.00 78.44 356 ARG A O 1
ATOM 2858 N N . ALA A 1 357 ? 7.642 5.102 11.093 1.00 78.81 357 ALA A N 1
ATOM 2859 C CA . ALA A 1 357 ? 8.416 6.259 10.653 1.00 78.81 357 ALA A CA 1
ATOM 2860 C C . ALA A 1 357 ? 9.864 5.870 10.318 1.00 78.81 357 ALA A C 1
ATOM 2862 O O . ALA A 1 357 ? 10.379 6.275 9.277 1.00 78.81 357 ALA A O 1
ATOM 2863 N N . LEU A 1 358 ? 10.496 5.029 11.142 1.00 80.81 358 LEU A N 1
ATOM 2864 C CA . LEU A 1 358 ? 11.846 4.517 10.891 1.00 80.81 358 LEU A CA 1
ATOM 2865 C C . LEU A 1 358 ? 11.909 3.630 9.647 1.00 80.81 358 LEU A C 1
ATOM 2867 O O . LEU A 1 358 ? 12.844 3.761 8.861 1.00 80.81 358 LEU A O 1
ATOM 2871 N N . PHE A 1 359 ? 10.914 2.770 9.433 1.00 83.00 359 PHE A N 1
ATOM 2872 C CA . PHE A 1 359 ? 10.818 1.932 8.239 1.00 83.00 359 PHE A CA 1
ATOM 2873 C C . PHE A 1 359 ? 10.669 2.772 6.966 1.00 83.00 359 PHE A C 1
ATOM 2875 O O . PHE A 1 359 ? 11.413 2.584 6.002 1.00 83.00 359 PHE A O 1
ATOM 2882 N N . SER A 1 360 ? 9.761 3.752 6.985 1.00 81.81 360 SER A N 1
ATOM 2883 C CA . SER A 1 360 ? 9.574 4.694 5.877 1.00 81.81 360 SER A CA 1
ATOM 2884 C C . SER A 1 360 ? 10.839 5.521 5.624 1.00 81.81 360 SER A C 1
ATOM 2886 O O . SER A 1 360 ? 11.245 5.708 4.478 1.00 81.81 360 SER A O 1
ATOM 2888 N N . GLY A 1 361 ? 11.493 6.001 6.681 1.00 84.44 361 GLY A N 1
ATOM 2889 C CA . GLY A 1 361 ? 12.759 6.723 6.582 1.00 84.44 361 GLY A CA 1
ATOM 2890 C C . GLY A 1 361 ? 13.887 5.871 6.005 1.00 84.44 361 GLY A C 1
ATOM 2891 O O . GLY A 1 361 ? 14.624 6.330 5.132 1.00 84.44 361 GLY A O 1
ATOM 2892 N N . ALA A 1 362 ? 13.979 4.605 6.417 1.00 84.00 362 ALA A N 1
ATOM 2893 C CA . ALA A 1 362 ? 14.938 3.647 5.880 1.00 84.00 362 ALA A CA 1
ATOM 2894 C C . ALA A 1 362 ? 14.699 3.406 4.384 1.00 84.00 362 ALA A C 1
ATOM 2896 O O . ALA A 1 362 ? 15.641 3.480 3.597 1.00 84.00 362 ALA A O 1
ATOM 2897 N N . GLN A 1 363 ? 13.446 3.186 3.971 1.00 85.31 363 GLN A N 1
ATOM 2898 C CA . GLN A 1 363 ? 13.086 2.987 2.564 1.00 85.31 363 GLN A CA 1
ATOM 2899 C C . GLN A 1 363 ? 13.509 4.177 1.684 1.00 85.31 363 GLN A C 1
ATOM 2901 O O . GLN A 1 363 ? 14.049 3.970 0.594 1.00 85.31 363 GLN A O 1
ATOM 2906 N N . LYS A 1 364 ? 13.327 5.414 2.163 1.00 87.25 364 LYS A N 1
ATOM 2907 C CA . LYS A 1 364 ? 13.778 6.629 1.460 1.00 87.25 364 LYS A CA 1
ATOM 2908 C C . LYS A 1 364 ? 15.294 6.743 1.397 1.00 87.25 364 LYS A C 1
ATOM 2910 O O . LYS A 1 364 ? 15.842 7.068 0.348 1.00 87.25 364 LYS A O 1
ATOM 2915 N N . LEU A 1 365 ? 15.980 6.456 2.502 1.00 87.81 365 LEU A N 1
ATOM 2916 C CA . LEU A 1 365 ? 17.439 6.482 2.548 1.00 87.81 365 LEU A CA 1
ATOM 2917 C C . LEU A 1 365 ? 18.035 5.480 1.552 1.00 87.81 365 LEU A C 1
ATOM 2919 O O . LEU A 1 365 ? 18.912 5.839 0.767 1.00 87.81 365 LEU A O 1
ATOM 2923 N N . PHE A 1 366 ? 17.504 4.256 1.511 1.00 85.94 366 PHE A N 1
ATOM 2924 C CA . PHE A 1 366 ? 17.893 3.267 0.506 1.00 85.94 366 PHE A CA 1
ATOM 2925 C C . PHE A 1 366 ? 17.559 3.726 -0.915 1.00 85.94 366 PHE A C 1
ATOM 2927 O O . PHE A 1 366 ? 18.404 3.582 -1.795 1.00 85.94 366 PHE A O 1
ATOM 2934 N N . ALA A 1 367 ? 16.387 4.328 -1.146 1.00 88.00 367 ALA A N 1
ATOM 2935 C CA . ALA A 1 367 ? 16.038 4.874 -2.459 1.00 88.00 367 ALA A CA 1
ATOM 2936 C C . ALA A 1 367 ? 17.035 5.950 -2.913 1.00 88.00 367 ALA A C 1
ATOM 2938 O O . ALA A 1 367 ? 17.463 5.944 -4.062 1.00 88.00 367 ALA A O 1
ATOM 2939 N N . MET A 1 368 ? 17.457 6.842 -2.014 1.00 88.94 368 MET A N 1
ATOM 2940 C CA . MET A 1 368 ? 18.424 7.899 -2.317 1.00 88.94 368 MET A CA 1
ATOM 2941 C C . MET A 1 368 ? 19.814 7.333 -2.637 1.00 88.94 368 MET A C 1
ATOM 2943 O O . MET A 1 368 ? 20.448 7.764 -3.600 1.00 88.94 368 MET A O 1
ATOM 2947 N N . ILE A 1 369 ? 20.270 6.331 -1.878 1.00 87.88 369 ILE A N 1
ATOM 2948 C CA . ILE A 1 369 ? 21.542 5.639 -2.137 1.00 87.88 369 ILE A CA 1
ATOM 2949 C C . ILE A 1 369 ? 21.498 4.922 -3.491 1.00 87.88 369 ILE A C 1
ATOM 2951 O O . ILE A 1 369 ? 22.445 5.031 -4.273 1.00 87.88 369 ILE A O 1
ATOM 2955 N N . ILE A 1 370 ? 20.398 4.226 -3.795 1.00 86.25 370 ILE A N 1
ATOM 2956 C CA . ILE A 1 370 ? 20.210 3.546 -5.082 1.00 86.25 370 ILE A CA 1
ATOM 2957 C C . ILE A 1 370 ? 20.162 4.566 -6.224 1.00 86.25 370 ILE A C 1
ATOM 2959 O O . ILE A 1 370 ? 20.808 4.345 -7.244 1.00 86.25 370 ILE A O 1
ATOM 2963 N N . ALA A 1 371 ? 19.467 5.695 -6.057 1.00 88.62 371 ALA A N 1
ATOM 2964 C CA . ALA A 1 371 ? 19.405 6.756 -7.060 1.00 88.62 371 ALA A CA 1
ATOM 2965 C C . ALA A 1 371 ? 20.796 7.326 -7.365 1.00 88.62 371 ALA A C 1
ATOM 2967 O O . ALA A 1 371 ? 21.182 7.422 -8.529 1.00 88.62 371 ALA A O 1
ATOM 2968 N N . PHE A 1 372 ? 21.577 7.634 -6.327 1.00 90.25 372 PHE A N 1
ATOM 2969 C CA . PHE A 1 372 ? 22.948 8.121 -6.472 1.00 90.25 372 PHE A CA 1
ATOM 2970 C C . PHE A 1 372 ? 23.865 7.087 -7.140 1.00 90.25 372 PHE A C 1
ATOM 2972 O O . PHE A 1 372 ? 24.604 7.415 -8.074 1.00 90.25 372 PHE A O 1
ATOM 2979 N N . GLY A 1 373 ? 23.792 5.828 -6.702 1.00 85.00 373 GLY A N 1
ATOM 2980 C CA . GLY A 1 373 ? 24.561 4.731 -7.283 1.00 85.00 373 GLY A CA 1
ATOM 2981 C C . GLY A 1 373 ? 24.214 4.498 -8.753 1.00 85.00 373 GLY A C 1
ATOM 2982 O O . GLY A 1 373 ? 25.107 4.448 -9.595 1.00 85.00 373 GLY A O 1
ATOM 2983 N N . HIS A 1 374 ? 22.924 4.432 -9.084 1.00 83.62 374 HIS A N 1
ATOM 2984 C CA . HIS A 1 374 ? 22.454 4.215 -10.449 1.00 83.62 374 HIS A CA 1
ATOM 2985 C C . HIS A 1 374 ? 22.788 5.398 -11.366 1.00 83.62 374 HIS A C 1
ATOM 2987 O O . HIS A 1 374 ? 23.236 5.176 -12.490 1.00 83.62 374 HIS A O 1
ATOM 2993 N N . ALA A 1 375 ? 22.648 6.645 -10.896 1.00 86.69 375 ALA A N 1
ATOM 2994 C CA . ALA A 1 375 ? 23.078 7.834 -11.637 1.00 86.69 375 ALA A CA 1
ATOM 2995 C C . ALA A 1 375 ? 24.578 7.778 -11.955 1.00 86.69 375 ALA A C 1
ATOM 2997 O O . ALA A 1 375 ? 24.985 7.953 -13.103 1.00 86.69 375 ALA A O 1
ATOM 2998 N N . THR A 1 376 ? 25.395 7.457 -10.949 1.00 84.56 376 THR A N 1
ATOM 2999 C CA . THR A 1 376 ? 26.854 7.378 -11.091 1.00 84.56 376 THR A CA 1
ATOM 3000 C C . THR A 1 376 ? 27.260 6.278 -12.069 1.00 84.56 376 THR A C 1
ATOM 3002 O O . THR A 1 376 ? 28.052 6.521 -12.976 1.00 84.56 376 THR A O 1
ATOM 3005 N N . VAL A 1 377 ? 26.677 5.081 -11.946 1.00 83.62 377 VAL A N 1
ATOM 3006 C CA . VAL A 1 377 ? 26.935 3.969 -12.873 1.00 83.62 377 VAL A CA 1
ATOM 3007 C C . VAL A 1 377 ? 26.486 4.322 -14.293 1.00 83.62 377 VAL A C 1
ATOM 3009 O O . VAL A 1 377 ? 27.226 4.067 -15.238 1.00 83.62 377 VAL A O 1
ATOM 3012 N N . SER A 1 378 ? 25.328 4.961 -14.466 1.00 78.88 378 SER A N 1
ATOM 3013 C CA . SER A 1 378 ? 24.813 5.324 -15.797 1.00 78.88 378 SER A CA 1
ATOM 3014 C C . SER A 1 378 ? 25.720 6.328 -16.518 1.00 78.88 378 SER A C 1
ATOM 3016 O O . SER A 1 378 ? 25.964 6.193 -17.713 1.00 78.88 378 SER A O 1
ATOM 3018 N N . VAL A 1 379 ? 26.280 7.301 -15.793 1.00 83.31 379 VAL A N 1
ATOM 3019 C CA . VAL A 1 379 ? 27.222 8.277 -16.366 1.00 83.31 379 VAL A CA 1
ATOM 3020 C C . VAL A 1 379 ? 28.592 7.647 -16.635 1.00 83.31 379 VAL A C 1
ATOM 3022 O O . VAL A 1 379 ? 29.155 7.834 -17.711 1.00 83.31 379 VAL A O 1
ATOM 3025 N N . LEU A 1 380 ? 29.122 6.854 -15.698 1.00 79.75 380 LEU A N 1
ATOM 3026 C CA . LEU A 1 380 ? 30.455 6.248 -15.828 1.00 79.75 380 LEU A CA 1
ATOM 3027 C C . LEU A 1 380 ? 30.523 5.102 -16.843 1.00 79.75 380 LEU A C 1
ATOM 3029 O O . LEU A 1 380 ? 31.594 4.829 -17.379 1.00 79.75 380 LEU A O 1
ATOM 3033 N N . THR A 1 381 ? 29.405 4.430 -17.121 1.00 74.38 381 THR A N 1
ATOM 3034 C CA . THR A 1 381 ? 29.329 3.377 -18.151 1.00 74.38 381 THR A CA 1
ATOM 3035 C C . THR A 1 381 ? 29.373 3.923 -19.578 1.00 74.38 381 THR A C 1
ATOM 3037 O O . THR A 1 381 ? 29.414 3.133 -20.519 1.00 74.38 381 THR A O 1
ATOM 3040 N N . GLY A 1 382 ? 29.395 5.250 -19.745 1.00 71.88 382 GLY A N 1
ATOM 3041 C CA . GLY A 1 382 ? 29.469 5.905 -21.047 1.00 71.88 382 GLY A CA 1
ATOM 3042 C C . GLY A 1 382 ? 28.140 5.929 -21.803 1.00 71.88 382 GLY A C 1
ATOM 3043 O O . GLY A 1 382 ? 28.134 6.166 -23.007 1.00 71.88 382 GLY A O 1
ATOM 3044 N N . LEU A 1 383 ? 27.005 5.698 -21.124 1.00 72.62 383 LEU A N 1
ATOM 3045 C CA . LEU A 1 383 ? 25.680 5.649 -21.762 1.00 72.62 383 LEU A CA 1
ATOM 3046 C C . LEU A 1 383 ? 25.304 6.975 -22.455 1.00 72.62 383 LEU A C 1
ATOM 3048 O O . LEU A 1 383 ? 24.605 6.963 -23.466 1.00 72.62 383 LEU A O 1
ATOM 3052 N N . TYR A 1 384 ? 25.804 8.102 -21.937 1.00 75.88 384 TYR A N 1
ATOM 3053 C CA . TYR A 1 384 ? 25.580 9.457 -22.470 1.00 75.88 384 TYR A CA 1
ATOM 3054 C C . TYR A 1 384 ? 26.718 9.963 -23.379 1.00 75.88 384 TYR A C 1
ATOM 3056 O O . TYR A 1 384 ? 26.617 11.045 -23.969 1.00 75.88 384 TYR A O 1
ATOM 3064 N N . GLY A 1 385 ? 27.785 9.169 -23.496 1.00 75.56 385 GLY A N 1
ATOM 3065 C CA . GLY A 1 385 ? 29.051 9.479 -24.155 1.00 75.56 385 GLY A CA 1
ATOM 3066 C C . GLY A 1 385 ? 30.243 9.136 -23.256 1.00 75.56 385 GLY A C 1
ATOM 3067 O O . GLY A 1 385 ? 30.105 9.000 -22.040 1.00 75.56 385 GLY A O 1
ATOM 3068 N N . ASP A 1 386 ? 31.423 8.981 -23.851 1.00 77.12 386 ASP A N 1
ATOM 3069 C CA . ASP A 1 386 ? 32.626 8.610 -23.107 1.00 77.12 386 ASP A CA 1
ATOM 3070 C C . ASP A 1 386 ? 33.015 9.695 -22.081 1.00 77.12 386 ASP A C 1
ATOM 3072 O O . ASP A 1 386 ? 33.198 10.861 -22.460 1.00 77.12 386 ASP A O 1
ATOM 3076 N N . PRO A 1 387 ? 33.227 9.341 -20.792 1.00 77.12 387 PRO A N 1
ATOM 3077 C CA . PRO A 1 387 ? 33.555 10.307 -19.737 1.00 77.12 387 PRO A CA 1
ATOM 3078 C C . PRO A 1 387 ? 34.790 11.172 -20.032 1.00 77.12 387 PRO A C 1
ATOM 3080 O O . PRO A 1 387 ? 34.885 12.309 -19.568 1.00 77.12 387 PRO A O 1
ATOM 3083 N N . ASN A 1 388 ? 35.723 10.648 -20.833 1.00 78.69 388 ASN A N 1
ATOM 3084 C CA . ASN A 1 388 ? 36.945 11.341 -21.240 1.00 78.69 388 ASN A CA 1
ATOM 3085 C C . ASN A 1 388 ? 36.681 12.492 -22.225 1.00 78.69 388 ASN A C 1
ATOM 3087 O O . ASN A 1 388 ? 37.438 13.459 -22.239 1.00 78.69 388 ASN A O 1
ATOM 3091 N N . HIS A 1 389 ? 35.616 12.403 -23.028 1.00 76.94 389 HIS A N 1
ATOM 3092 C CA . HIS A 1 389 ? 35.248 13.417 -24.019 1.00 76.94 389 HIS A CA 1
ATOM 3093 C C . HIS A 1 389 ? 34.275 14.469 -23.460 1.00 76.94 389 HIS A C 1
ATOM 3095 O O . HIS A 1 389 ? 34.333 15.625 -23.867 1.00 76.94 389 HIS A O 1
ATOM 3101 N N . ILE A 1 390 ? 33.425 14.090 -22.499 1.00 75.31 390 ILE A N 1
ATOM 3102 C CA . ILE A 1 390 ? 32.437 14.975 -21.849 1.00 75.31 390 ILE A CA 1
ATOM 3103 C C . ILE A 1 390 ? 33.097 15.931 -20.834 1.00 75.31 390 ILE A C 1
ATOM 3105 O O . ILE A 1 390 ? 32.654 17.065 -20.643 1.00 75.31 390 ILE A O 1
ATOM 3109 N N . GLY A 1 391 ? 34.174 15.481 -20.185 1.00 80.56 391 GLY A N 1
ATOM 3110 C CA . GLY A 1 391 ? 34.850 16.212 -19.117 1.00 80.56 391 GLY A CA 1
ATOM 3111 C C . GLY A 1 391 ? 34.189 16.008 -17.748 1.00 80.56 391 GLY A C 1
ATOM 3112 O O . GLY A 1 391 ? 32.967 16.003 -17.597 1.00 80.56 391 GLY A O 1
ATOM 3113 N N . ALA A 1 392 ? 35.016 15.874 -16.706 1.00 84.19 392 ALA A N 1
ATOM 3114 C CA . ALA A 1 392 ? 34.567 15.514 -15.356 1.00 84.19 392 ALA A CA 1
ATOM 3115 C C . ALA A 1 392 ? 33.539 16.494 -14.750 1.00 84.19 392 ALA A C 1
ATOM 3117 O O . ALA A 1 392 ? 32.672 16.078 -13.983 1.00 84.19 392 ALA A O 1
ATOM 3118 N N . GLY A 1 393 ? 33.605 17.781 -15.114 1.00 86.44 393 GLY A N 1
ATOM 3119 C CA . GLY A 1 393 ? 32.666 18.800 -14.636 1.00 86.44 393 GLY A CA 1
ATOM 3120 C C . GLY A 1 393 ? 31.234 18.587 -15.137 1.00 86.44 393 GLY A C 1
ATOM 3121 O O . GLY A 1 393 ? 30.292 18.676 -14.353 1.00 86.44 393 GLY A O 1
ATOM 3122 N N . VAL A 1 394 ? 31.061 18.246 -16.418 1.00 87.12 394 VAL A N 1
ATOM 3123 C CA . VAL A 1 394 ? 29.734 17.979 -16.996 1.00 87.12 394 VAL A CA 1
ATOM 3124 C C . VAL A 1 394 ? 29.190 16.646 -16.482 1.00 87.12 394 VAL A C 1
ATOM 3126 O O . VAL A 1 394 ? 28.018 16.578 -16.120 1.00 87.12 394 VAL A O 1
ATOM 3129 N N . CYS A 1 395 ? 30.043 15.625 -16.325 1.00 86.12 395 CYS A N 1
ATOM 3130 C CA . CYS A 1 395 ? 29.658 14.362 -15.687 1.00 86.12 395 CYS A CA 1
ATOM 3131 C C . CYS A 1 395 ? 29.106 14.574 -14.265 1.00 86.12 395 CYS A C 1
ATOM 3133 O O . CYS A 1 395 ? 28.089 13.980 -13.910 1.00 86.12 395 CYS A O 1
ATOM 3135 N N . LEU A 1 396 ? 29.731 15.442 -13.458 1.00 89.50 396 LEU A N 1
ATOM 3136 C CA . LEU A 1 396 ? 29.245 15.760 -12.112 1.00 89.50 396 LEU A CA 1
ATOM 3137 C C . LEU A 1 396 ? 27.881 16.469 -12.147 1.00 89.50 396 LEU A C 1
ATOM 3139 O O . LEU A 1 396 ? 26.995 16.119 -11.368 1.00 89.50 396 LEU A O 1
ATOM 3143 N N . ILE A 1 397 ? 27.692 17.427 -13.061 1.00 91.56 397 ILE A N 1
ATOM 3144 C CA . ILE A 1 397 ? 26.403 18.115 -13.243 1.00 91.56 397 ILE A CA 1
ATOM 3145 C C . ILE A 1 397 ? 25.308 17.114 -13.630 1.00 91.56 397 ILE A C 1
ATOM 3147 O O . ILE A 1 397 ? 24.222 17.162 -13.057 1.00 91.56 397 ILE A O 1
ATOM 3151 N N . LEU A 1 398 ? 25.599 16.183 -14.540 1.00 89.69 398 LEU A N 1
ATOM 3152 C CA . LEU A 1 398 ? 24.653 15.161 -14.995 1.00 89.69 398 LEU A CA 1
ATOM 3153 C C . LEU A 1 398 ? 24.222 14.248 -13.832 1.00 89.69 398 LEU A C 1
ATOM 3155 O O . LEU A 1 398 ? 23.030 14.015 -13.631 1.00 89.69 398 LEU A O 1
ATOM 3159 N N . ILE A 1 399 ? 25.174 13.805 -12.997 1.00 91.31 399 ILE A N 1
ATOM 3160 C CA . ILE A 1 399 ? 24.871 13.020 -11.787 1.00 91.31 399 ILE A CA 1
ATOM 3161 C C . ILE A 1 399 ? 23.962 13.815 -10.840 1.00 91.31 399 ILE A C 1
ATOM 3163 O O . ILE A 1 399 ? 22.957 13.283 -10.369 1.00 91.31 399 ILE A O 1
ATOM 3167 N N . ILE A 1 400 ? 24.277 15.088 -10.578 1.00 93.50 400 ILE A N 1
ATOM 3168 C CA . ILE A 1 400 ? 23.467 15.937 -9.692 1.00 93.50 400 ILE A CA 1
ATOM 3169 C C . ILE A 1 400 ? 22.052 16.124 -10.256 1.00 93.50 400 ILE A C 1
ATOM 3171 O O . ILE A 1 400 ? 21.088 15.989 -9.505 1.00 93.50 400 ILE A O 1
ATOM 3175 N N . GLN A 1 401 ? 21.905 16.380 -11.560 1.00 94.00 401 GLN A N 1
ATOM 3176 C CA . GLN A 1 401 ? 20.596 16.532 -12.208 1.00 94.00 401 GLN A CA 1
ATOM 3177 C C . GLN A 1 401 ? 19.726 15.284 -12.042 1.00 94.00 401 GLN A C 1
ATOM 3179 O O . GLN A 1 401 ? 18.573 15.391 -11.625 1.00 94.00 401 GLN A O 1
ATOM 3184 N N . LEU A 1 402 ? 20.292 14.103 -12.299 1.00 91.88 402 LEU A N 1
ATOM 3185 C CA . LEU A 1 402 ? 19.595 12.826 -12.152 1.00 91.88 402 LEU A CA 1
ATOM 3186 C C . LEU A 1 402 ? 19.183 12.552 -10.697 1.00 91.88 402 LEU A C 1
ATOM 3188 O O . LEU A 1 402 ? 18.053 12.139 -10.433 1.00 91.88 402 LEU A O 1
ATOM 3192 N N . VAL A 1 403 ? 20.071 12.822 -9.738 1.00 92.44 403 VAL A N 1
ATOM 3193 C CA . VAL A 1 403 ? 19.781 12.630 -8.308 1.00 92.44 403 VAL A CA 1
ATOM 3194 C C . VAL A 1 403 ? 18.693 13.591 -7.830 1.00 92.44 403 VAL A C 1
ATOM 3196 O O . VAL A 1 403 ? 17.780 13.170 -7.121 1.00 92.44 403 VAL A O 1
ATOM 3199 N N . VAL A 1 404 ? 18.741 14.859 -8.247 1.00 93.44 404 VAL A N 1
ATOM 3200 C CA . VAL A 1 404 ? 17.714 15.856 -7.906 1.00 93.44 404 VAL A CA 1
ATOM 3201 C C . VAL A 1 404 ? 16.365 15.489 -8.528 1.00 93.44 404 VAL A C 1
ATOM 3203 O O . VAL A 1 404 ? 15.350 15.542 -7.836 1.00 93.44 404 VAL A O 1
ATOM 3206 N N . ALA A 1 405 ? 16.331 15.050 -9.787 1.00 92.81 405 ALA A N 1
ATOM 3207 C CA . ALA A 1 405 ? 15.096 14.596 -10.427 1.00 92.81 405 ALA A CA 1
ATOM 3208 C C . ALA A 1 405 ? 14.495 13.366 -9.718 1.00 92.81 405 ALA A C 1
ATOM 3210 O O . ALA A 1 405 ? 13.287 13.312 -9.457 1.00 92.81 405 ALA A O 1
ATOM 3211 N N . SER A 1 406 ? 15.338 12.409 -9.318 1.00 91.50 406 SER A N 1
ATOM 3212 C CA . SER A 1 406 ? 14.900 11.253 -8.529 1.00 91.50 406 SER A CA 1
ATOM 3213 C C . SER A 1 406 ? 14.402 11.651 -7.134 1.00 91.50 406 SER A C 1
ATOM 3215 O O . SER A 1 406 ? 13.438 11.054 -6.651 1.00 91.50 406 SER A O 1
ATOM 3217 N N . LEU A 1 407 ? 15.012 12.656 -6.496 1.00 92.00 407 LEU A N 1
ATOM 3218 C CA . LEU A 1 407 ? 14.561 13.194 -5.210 1.00 92.00 407 LEU A CA 1
ATOM 3219 C C . LEU A 1 407 ? 13.185 13.859 -5.333 1.00 92.00 407 LEU A C 1
ATOM 3221 O O . LEU A 1 407 ? 12.310 13.598 -4.511 1.00 92.00 407 LEU A O 1
ATOM 3225 N N . ILE A 1 408 ? 12.970 14.674 -6.372 1.00 92.88 408 ILE A N 1
ATOM 3226 C CA . ILE A 1 408 ? 11.669 15.305 -6.642 1.00 92.88 408 ILE A CA 1
ATOM 3227 C C . ILE A 1 408 ? 10.597 14.230 -6.840 1.00 92.88 408 ILE A C 1
ATOM 3229 O O . ILE A 1 408 ? 9.549 14.293 -6.204 1.00 92.88 408 ILE A O 1
ATOM 3233 N N . THR A 1 409 ? 10.874 13.206 -7.649 1.00 91.25 409 THR A N 1
ATOM 3234 C CA . THR A 1 409 ? 9.928 12.104 -7.900 1.00 91.25 409 THR A CA 1
ATOM 3235 C C . THR A 1 409 ? 9.572 11.349 -6.615 1.00 91.25 409 THR A C 1
ATOM 3237 O O . THR A 1 409 ? 8.408 11.020 -6.392 1.00 91.25 409 THR A O 1
ATOM 3240 N N . MET A 1 410 ? 10.551 11.128 -5.731 1.00 91.12 410 MET A N 1
ATOM 3241 C CA . MET A 1 410 ? 10.332 10.511 -4.419 1.00 91.12 410 MET A CA 1
ATOM 3242 C C . MET A 1 410 ? 9.436 11.368 -3.516 1.00 91.12 410 MET A C 1
ATOM 3244 O O . MET A 1 410 ? 8.534 10.840 -2.868 1.00 91.12 410 MET A O 1
ATOM 3248 N N . LEU A 1 411 ? 9.648 12.687 -3.498 1.00 91.38 411 LEU A N 1
ATOM 3249 C CA . LEU A 1 411 ? 8.807 13.616 -2.740 1.00 91.38 411 LEU A CA 1
ATOM 3250 C C . LEU A 1 411 ? 7.383 13.687 -3.313 1.00 91.38 411 LEU A C 1
ATOM 3252 O O . LEU A 1 411 ? 6.423 13.720 -2.550 1.00 91.38 411 LEU A O 1
ATOM 3256 N N . LEU A 1 412 ? 7.213 13.661 -4.639 1.00 92.38 412 LEU A N 1
ATOM 3257 C CA . LEU A 1 412 ? 5.881 13.630 -5.258 1.00 92.38 412 LEU A CA 1
ATOM 3258 C C . LEU A 1 412 ? 5.112 12.350 -4.898 1.00 92.38 412 LEU A C 1
ATOM 3260 O O . LEU A 1 412 ? 3.923 12.423 -4.593 1.00 92.38 412 LEU A O 1
ATOM 3264 N N . ASP A 1 413 ? 5.779 11.193 -4.890 1.00 91.12 413 ASP A N 1
ATOM 3265 C CA . ASP A 1 413 ? 5.165 9.934 -4.449 1.00 91.12 413 ASP A CA 1
ATOM 3266 C C . ASP A 1 413 ? 4.763 9.990 -2.967 1.00 91.12 413 ASP A C 1
ATOM 3268 O O . ASP A 1 413 ? 3.642 9.624 -2.610 1.00 91.12 413 ASP A O 1
ATOM 3272 N N . GLU A 1 414 ? 5.624 10.536 -2.107 1.00 89.44 414 GLU A N 1
ATOM 3273 C CA . GLU A 1 414 ? 5.316 10.717 -0.689 1.00 89.44 414 GLU A CA 1
ATOM 3274 C C . GLU A 1 414 ? 4.132 11.668 -0.452 1.00 89.44 414 GLU A C 1
ATOM 3276 O O . GLU A 1 414 ? 3.300 11.410 0.423 1.00 89.44 414 GLU A O 1
ATOM 3281 N N . LEU A 1 415 ? 4.031 12.750 -1.231 1.00 91.44 415 LEU A N 1
ATOM 3282 C CA . LEU A 1 415 ? 2.922 13.700 -1.147 1.00 91.44 415 LEU A CA 1
ATOM 3283 C C . LEU A 1 415 ? 1.589 12.978 -1.362 1.00 91.44 415 LEU A C 1
ATOM 3285 O O . LEU A 1 415 ? 0.651 13.145 -0.578 1.00 91.44 415 LEU A O 1
ATOM 3289 N N . LEU A 1 416 ? 1.526 12.130 -2.389 1.00 90.69 416 LEU A N 1
ATOM 3290 C CA . LEU A 1 416 ? 0.342 11.331 -2.695 1.00 90.69 416 LEU A CA 1
ATOM 3291 C C . LEU A 1 416 ? 0.062 10.305 -1.585 1.00 90.69 416 LEU A C 1
ATOM 3293 O O . LEU A 1 416 ? -1.055 10.264 -1.068 1.00 90.69 416 LEU A O 1
ATOM 3297 N N . GLN A 1 417 ? 1.081 9.571 -1.122 1.00 87.88 417 GLN A N 1
ATOM 3298 C CA . GLN A 1 417 ? 0.930 8.548 -0.075 1.00 87.88 417 GLN A CA 1
ATOM 3299 C C . GLN A 1 417 ? 0.512 9.104 1.295 1.00 87.88 417 GLN A C 1
ATOM 3301 O O . GLN A 1 417 ? -0.188 8.422 2.046 1.00 87.88 417 GLN A O 1
ATOM 3306 N N . LYS A 1 418 ? 0.894 10.343 1.635 1.00 87.44 418 LYS A N 1
ATOM 3307 C CA . LYS A 1 418 ? 0.483 11.007 2.888 1.00 87.44 418 LYS A CA 1
ATOM 3308 C C . LYS A 1 418 ? -0.964 11.503 2.888 1.00 87.44 418 LYS A C 1
ATOM 3310 O O . LYS A 1 418 ? -1.425 12.023 3.904 1.00 87.44 418 LYS A O 1
ATOM 3315 N N . GLY A 1 419 ? -1.689 11.304 1.788 1.00 85.56 419 GLY A N 1
ATOM 3316 C CA . GLY A 1 419 ? -3.117 11.592 1.680 1.00 85.56 419 GLY A CA 1
ATOM 3317 C C . GLY A 1 419 ? -3.445 12.968 1.104 1.00 85.56 419 GLY A C 1
ATOM 3318 O O . GLY A 1 419 ? -4.612 13.361 1.144 1.00 85.56 419 GLY A O 1
ATOM 3319 N N . TYR A 1 420 ? -2.454 13.694 0.561 1.00 88.25 420 TYR A N 1
ATOM 3320 C CA . TYR A 1 420 ? -2.727 14.904 -0.224 1.00 88.25 420 TYR A CA 1
ATOM 3321 C C . TYR A 1 420 ? -3.345 14.583 -1.573 1.00 88.25 420 TYR A C 1
ATOM 3323 O O . TYR A 1 420 ? -4.103 15.400 -2.076 1.00 88.25 420 TYR A O 1
ATOM 3331 N N . GLY A 1 421 ? -3.041 13.422 -2.150 1.00 84.94 421 GLY A N 1
ATOM 3332 C CA . GLY A 1 421 ? -3.672 12.952 -3.374 1.00 84.94 421 GLY A CA 1
ATOM 3333 C C . GLY A 1 421 ? -4.370 11.616 -3.197 1.00 84.94 421 GLY A C 1
ATOM 3334 O O . GLY A 1 421 ? -4.476 11.074 -2.096 1.00 84.94 421 GLY A O 1
ATOM 3335 N N . LEU A 1 422 ? -4.881 11.112 -4.312 1.00 83.56 422 LEU A N 1
ATOM 3336 C CA . LEU A 1 422 ? -5.541 9.818 -4.381 1.00 83.56 422 LEU A CA 1
ATOM 3337 C C . LEU A 1 422 ? -4.484 8.746 -4.663 1.00 83.56 422 LEU A C 1
ATOM 3339 O O . LEU A 1 422 ? -3.680 8.903 -5.574 1.00 83.56 422 LEU A O 1
ATOM 3343 N N . GLY A 1 423 ? -4.499 7.646 -3.910 1.00 82.25 423 GLY A N 1
ATOM 3344 C CA . GLY A 1 423 ? -3.670 6.474 -4.201 1.00 82.25 423 GLY A CA 1
ATOM 3345 C C . GLY A 1 423 ? -2.157 6.654 -3.997 1.00 82.25 423 GLY A C 1
ATOM 3346 O O . GLY A 1 423 ? -1.700 7.389 -3.128 1.00 82.25 423 GLY A O 1
ATOM 3347 N N . SER A 1 424 ? -1.375 5.892 -4.769 1.00 85.94 424 SER A N 1
ATOM 3348 C CA . SER A 1 424 ? 0.096 5.859 -4.731 1.00 85.94 424 SER A CA 1
ATOM 3349 C C . SER A 1 424 ? 0.685 6.493 -5.991 1.00 85.94 424 SER A C 1
ATOM 3351 O O . SER A 1 424 ? 0.236 6.184 -7.103 1.00 85.94 424 SER A O 1
ATOM 3353 N N . GLY A 1 425 ? 1.721 7.323 -5.826 1.00 85.12 425 GLY A N 1
ATOM 3354 C CA . GLY A 1 425 ? 2.390 8.008 -6.931 1.00 85.12 425 GLY A CA 1
ATOM 3355 C C . GLY A 1 425 ? 3.053 7.059 -7.919 1.00 85.12 425 GLY A C 1
ATOM 3356 O O . GLY A 1 425 ? 2.884 7.238 -9.121 1.00 85.12 425 GLY A O 1
ATOM 3357 N N . ILE A 1 426 ? 3.689 5.986 -7.435 1.00 87.44 426 ILE A N 1
ATOM 3358 C CA . ILE A 1 426 ? 4.262 4.913 -8.274 1.00 87.44 426 ILE A CA 1
ATOM 3359 C C . ILE A 1 426 ? 3.246 4.429 -9.317 1.00 87.44 426 ILE A C 1
ATOM 3361 O O . ILE A 1 426 ? 3.520 4.443 -10.514 1.00 87.44 426 ILE A O 1
ATOM 3365 N N . ASN A 1 427 ? 2.047 4.043 -8.872 1.00 87.75 427 ASN A N 1
ATOM 3366 C CA . ASN A 1 427 ? 1.004 3.547 -9.767 1.00 87.75 427 ASN A CA 1
ATOM 3367 C C . ASN A 1 427 ? 0.574 4.625 -10.777 1.00 87.75 427 ASN A C 1
ATOM 3369 O O . ASN A 1 427 ? 0.423 4.339 -11.964 1.00 87.75 427 ASN A O 1
ATOM 3373 N N . LEU A 1 428 ? 0.410 5.871 -10.325 1.00 89.25 428 LEU A N 1
ATOM 3374 C CA . LEU A 1 428 ? -0.007 6.974 -11.189 1.00 89.25 428 LEU A CA 1
ATOM 3375 C C . LEU A 1 428 ? 1.014 7.259 -12.300 1.00 89.25 428 LEU A C 1
ATOM 3377 O O . LEU A 1 428 ? 0.629 7.417 -13.459 1.00 89.25 428 LEU A O 1
ATOM 3381 N N . PHE A 1 429 ? 2.306 7.285 -11.968 1.00 90.31 429 PHE A N 1
ATOM 3382 C CA . PHE A 1 429 ? 3.385 7.558 -12.921 1.00 90.31 429 PHE A CA 1
ATOM 3383 C C . PHE A 1 429 ? 3.518 6.449 -13.972 1.00 90.31 429 PHE A C 1
ATOM 3385 O O . PHE A 1 429 ? 3.640 6.745 -15.161 1.00 90.31 429 PHE A O 1
ATOM 3392 N N . ILE A 1 430 ? 3.390 5.180 -13.564 1.00 88.44 430 ILE A N 1
ATOM 3393 C CA . ILE A 1 430 ? 3.378 4.031 -14.487 1.00 88.44 430 ILE A CA 1
ATOM 3394 C C . ILE A 1 430 ? 2.213 4.143 -15.470 1.00 88.44 430 ILE A C 1
ATOM 3396 O O . ILE A 1 430 ? 2.414 4.085 -16.683 1.00 88.44 430 ILE A O 1
ATOM 3400 N N . ALA A 1 431 ? 0.992 4.330 -14.956 1.00 89.81 431 ALA A N 1
ATOM 3401 C CA . ALA A 1 431 ? -0.198 4.415 -15.797 1.00 89.81 431 ALA A CA 1
ATOM 3402 C C . ALA A 1 431 ? -0.116 5.592 -16.779 1.00 89.81 431 ALA A C 1
ATOM 3404 O O . ALA A 1 431 ? -0.469 5.434 -17.946 1.00 89.81 431 ALA A O 1
ATOM 3405 N N . THR A 1 432 ? 0.404 6.735 -16.324 1.00 90.50 432 THR A N 1
ATOM 3406 C CA . THR A 1 432 ? 0.576 7.935 -17.150 1.00 90.50 432 THR A CA 1
ATOM 3407 C C . THR A 1 432 ? 1.558 7.691 -18.294 1.00 90.50 432 THR A C 1
ATOM 3409 O O . THR A 1 432 ? 1.205 7.960 -19.438 1.00 90.50 432 THR A O 1
ATOM 3412 N N . ASN A 1 433 ? 2.735 7.113 -18.024 1.00 87.94 433 ASN A N 1
ATOM 3413 C CA . ASN A 1 433 ? 3.733 6.850 -19.069 1.00 87.94 433 ASN A CA 1
ATOM 3414 C C . ASN A 1 433 ? 3.234 5.843 -20.126 1.00 87.94 433 ASN A C 1
ATOM 3416 O O . ASN A 1 433 ? 3.476 5.981 -21.326 1.00 87.94 433 ASN A O 1
ATOM 3420 N N . ILE A 1 434 ? 2.491 4.821 -19.694 1.00 88.31 434 ILE A N 1
ATOM 3421 C CA . ILE A 1 434 ? 1.916 3.836 -20.618 1.00 88.31 434 ILE A CA 1
ATOM 3422 C C . ILE A 1 434 ? 0.835 4.487 -21.485 1.00 88.31 434 ILE A C 1
ATOM 3424 O O . ILE A 1 434 ? 0.835 4.292 -22.701 1.00 88.31 434 ILE A O 1
ATOM 3428 N N . CYS A 1 435 ? -0.047 5.296 -20.891 1.00 89.06 435 CYS A N 1
ATOM 3429 C CA . CYS A 1 435 ? -1.030 6.074 -21.641 1.00 89.06 435 CYS A CA 1
ATOM 3430 C C . CYS A 1 435 ? -0.348 7.010 -22.644 1.00 89.06 435 CYS A C 1
ATOM 3432 O O . CYS A 1 435 ? -0.736 7.019 -23.808 1.00 89.06 435 CYS A O 1
ATOM 3434 N N . GLU A 1 436 ? 0.692 7.737 -22.231 1.00 87.62 436 GLU A N 1
ATOM 3435 C CA . GLU A 1 436 ? 1.483 8.606 -23.107 1.00 87.62 436 GLU A CA 1
ATOM 3436 C C . GLU A 1 436 ? 2.048 7.828 -24.302 1.00 87.62 436 GLU A C 1
ATOM 3438 O O . GLU A 1 436 ? 1.833 8.218 -25.447 1.00 87.62 436 GLU A O 1
ATOM 3443 N N . THR A 1 437 ? 2.673 6.674 -24.055 1.00 84.50 437 THR A N 1
ATOM 3444 C CA . THR A 1 437 ? 3.236 5.818 -25.112 1.00 84.50 437 THR A CA 1
ATOM 3445 C C . THR A 1 437 ? 2.161 5.319 -26.085 1.00 84.50 437 THR A C 1
ATOM 3447 O O . THR A 1 437 ? 2.390 5.281 -27.298 1.00 84.50 437 THR A O 1
ATOM 3450 N N . ILE A 1 438 ? 0.984 4.928 -25.580 1.00 88.00 438 ILE A N 1
ATOM 3451 C CA . ILE A 1 438 ? -0.145 4.474 -26.408 1.00 88.00 438 ILE A CA 1
ATOM 3452 C C . ILE A 1 438 ? -0.675 5.628 -27.264 1.00 88.00 438 ILE A C 1
ATOM 3454 O O . ILE A 1 438 ? -0.861 5.459 -28.471 1.00 88.00 438 ILE A O 1
ATOM 3458 N N . PHE A 1 439 ? -0.884 6.801 -26.663 1.00 89.62 439 PHE A N 1
ATOM 3459 C CA . PHE A 1 439 ? -1.346 7.993 -27.371 1.00 89.62 439 PHE A CA 1
ATOM 3460 C C . PHE A 1 439 ? -0.336 8.447 -28.429 1.00 89.62 439 PHE A C 1
ATOM 3462 O O . PHE A 1 439 ? -0.738 8.733 -29.557 1.00 89.62 439 PHE A O 1
ATOM 3469 N N . TRP A 1 440 ? 0.961 8.442 -28.109 1.00 87.88 440 TRP A N 1
ATOM 3470 C CA . TRP A 1 440 ? 2.012 8.827 -29.048 1.00 87.88 440 TRP A CA 1
ATOM 3471 C C . TRP A 1 440 ? 2.072 7.876 -30.243 1.00 87.88 440 TRP A C 1
ATOM 3473 O O . TRP A 1 440 ? 1.985 8.318 -31.380 1.00 87.88 440 TRP A O 1
ATOM 3483 N N . LYS A 1 441 ? 2.088 6.558 -30.025 1.00 85.44 441 LYS A N 1
ATOM 3484 C CA . LYS A 1 441 ? 2.093 5.580 -31.132 1.00 85.44 441 LYS A CA 1
ATOM 3485 C C . LYS A 1 441 ? 0.806 5.589 -31.970 1.00 85.44 441 LYS A C 1
ATOM 3487 O O . LYS A 1 441 ? 0.815 5.147 -33.119 1.00 85.44 441 LYS A O 1
ATOM 3492 N N . ALA A 1 442 ? -0.305 6.082 -31.421 1.00 88.69 442 ALA A N 1
ATOM 3493 C CA . ALA A 1 442 ? -1.557 6.237 -32.156 1.00 88.69 442 ALA A CA 1
ATOM 3494 C C . ALA A 1 442 ? -1.598 7.524 -33.003 1.00 88.69 442 ALA A C 1
ATOM 3496 O O . ALA A 1 442 ? -2.096 7.486 -34.132 1.00 88.69 442 ALA A O 1
ATOM 3497 N N . LEU A 1 443 ? -1.095 8.643 -32.467 1.00 89.50 443 LEU A N 1
ATOM 3498 C CA . LEU A 1 443 ? -1.301 10.002 -32.990 1.00 89.50 443 LEU A CA 1
ATOM 3499 C C . LEU A 1 443 ? -0.001 10.781 -33.270 1.00 89.50 443 LEU A C 1
ATOM 3501 O O . LEU A 1 443 ? -0.059 12.001 -33.424 1.00 89.50 443 LEU A O 1
ATOM 3505 N N . SER A 1 444 ? 1.165 10.137 -33.333 1.00 88.19 444 SER A N 1
ATOM 3506 C CA . SER A 1 444 ? 2.422 10.848 -33.588 1.00 88.19 444 SER A CA 1
ATOM 3507 C C . SER A 1 444 ? 2.452 11.471 -34.996 1.00 88.19 444 SER A C 1
ATOM 3509 O O . SER A 1 444 ? 2.182 10.785 -35.989 1.00 88.19 444 SER A O 1
ATOM 3511 N N . PRO A 1 445 ? 2.779 12.775 -35.110 1.00 86.56 445 PRO A N 1
ATOM 3512 C CA . PRO A 1 445 ? 2.833 13.490 -36.387 1.00 86.56 445 PRO A CA 1
ATOM 3513 C C . PRO A 1 445 ? 4.198 13.384 -37.089 1.00 86.56 445 PRO A C 1
ATOM 3515 O O . PRO A 1 445 ? 4.396 13.984 -38.143 1.00 86.56 445 PRO A O 1
ATOM 3518 N N . THR A 1 446 ? 5.153 12.668 -36.499 1.00 85.69 446 THR A N 1
ATOM 3519 C CA . THR A 1 446 ? 6.507 12.455 -37.020 1.00 85.69 446 THR A CA 1
ATOM 3520 C C . THR A 1 446 ? 6.485 11.564 -38.261 1.00 85.69 446 THR A C 1
ATOM 3522 O O . THR A 1 446 ? 5.702 10.615 -38.346 1.00 85.69 446 THR A O 1
ATOM 3525 N N . THR A 1 447 ? 7.343 11.869 -39.234 1.00 84.00 447 THR A N 1
ATOM 3526 C CA . THR A 1 447 ? 7.531 11.062 -40.445 1.00 84.00 447 THR A CA 1
ATOM 3527 C C . THR A 1 447 ? 8.859 10.316 -40.389 1.00 84.00 447 THR A C 1
ATOM 3529 O O . THR A 1 447 ? 9.861 10.843 -39.905 1.00 84.00 447 THR A O 1
ATOM 3532 N N . MET A 1 448 ? 8.867 9.078 -40.881 1.00 75.25 448 MET A N 1
ATOM 3533 C CA . MET A 1 448 ? 10.077 8.291 -41.097 1.00 75.25 448 MET A CA 1
ATOM 3534 C C . MET A 1 448 ? 10.140 7.833 -42.551 1.00 75.25 448 MET A C 1
ATOM 3536 O O . MET A 1 448 ? 9.151 7.344 -43.102 1.00 75.25 448 MET A O 1
ATOM 3540 N N . ASP A 1 449 ? 11.313 7.974 -43.164 1.00 74.69 449 ASP A N 1
ATOM 3541 C CA . ASP A 1 449 ? 11.555 7.491 -44.520 1.00 74.69 449 ASP A CA 1
ATOM 3542 C C . ASP A 1 449 ? 11.913 5.999 -44.475 1.00 74.69 449 ASP A C 1
ATOM 3544 O O . ASP A 1 449 ? 12.977 5.601 -43.997 1.00 74.69 449 ASP A O 1
ATOM 3548 N N . SER A 1 450 ? 11.000 5.154 -44.956 1.00 63.56 450 SER A N 1
ATOM 3549 C CA . SER A 1 450 ? 11.209 3.701 -45.048 1.00 63.56 450 SER A CA 1
ATOM 3550 C C . SER A 1 450 ? 11.749 3.271 -46.424 1.00 63.56 450 SER A C 1
ATOM 3552 O O . SER A 1 450 ? 11.614 2.112 -46.824 1.00 63.56 450 SER A O 1
ATOM 3554 N N . GLY A 1 451 ? 12.314 4.204 -47.202 1.00 65.75 451 GLY A N 1
ATOM 3555 C CA . GLY A 1 451 ? 12.825 3.964 -48.557 1.00 65.75 451 GLY A CA 1
ATOM 3556 C C . GLY A 1 451 ? 11.730 3.832 -49.625 1.00 65.75 451 GLY A C 1
ATOM 3557 O O . GLY A 1 451 ? 12.021 3.547 -50.786 1.00 65.75 451 GLY A O 1
ATOM 3558 N N . ARG A 1 452 ? 10.460 4.028 -49.245 1.00 66.50 452 ARG A N 1
ATOM 3559 C CA . ARG A 1 452 ? 9.275 4.055 -50.128 1.00 66.50 452 ARG A CA 1
ATOM 3560 C C . ARG A 1 452 ? 8.549 5.411 -50.096 1.00 66.50 452 ARG A C 1
ATOM 3562 O O . ARG A 1 452 ? 7.450 5.510 -50.643 1.00 66.50 452 ARG A O 1
ATOM 3569 N N . GLY A 1 453 ? 9.171 6.427 -49.491 1.00 71.94 453 GLY A N 1
ATOM 3570 C CA . GLY A 1 453 ? 8.608 7.751 -49.220 1.00 71.94 453 GLY A CA 1
ATOM 3571 C C . GLY A 1 453 ? 8.348 7.984 -47.728 1.00 71.94 453 GLY A C 1
ATOM 3572 O O . GLY A 1 453 ? 8.427 7.053 -46.924 1.00 71.94 453 GLY A O 1
ATOM 3573 N N . ASP A 1 454 ? 8.014 9.231 -47.388 1.00 75.38 454 ASP A N 1
ATOM 3574 C CA . ASP A 1 454 ? 7.735 9.657 -46.016 1.00 75.38 454 ASP A CA 1
ATOM 3575 C C . ASP A 1 454 ? 6.439 9.024 -45.500 1.00 75.38 454 ASP A C 1
ATOM 3577 O O . ASP A 1 454 ? 5.338 9.304 -45.987 1.00 75.38 454 ASP A O 1
ATOM 3581 N N . GLU A 1 455 ? 6.559 8.170 -44.486 1.00 79.81 455 GLU A N 1
ATOM 3582 C CA . GLU A 1 455 ? 5.418 7.578 -43.802 1.00 79.81 455 GLU A CA 1
ATOM 3583 C C . GLU A 1 455 ? 5.266 8.190 -42.410 1.00 79.81 455 GLU A C 1
ATOM 3585 O O . GLU A 1 455 ? 6.226 8.261 -41.646 1.00 79.81 455 GLU A O 1
ATOM 3590 N N . PHE A 1 456 ? 4.047 8.599 -42.047 1.00 84.00 456 PHE A N 1
ATOM 3591 C CA . PHE A 1 456 ? 3.751 8.973 -40.663 1.00 84.00 456 PHE A CA 1
ATOM 3592 C C . PHE A 1 456 ? 3.926 7.767 -39.732 1.00 84.00 456 PHE A C 1
ATOM 3594 O O . PHE A 1 456 ? 3.506 6.650 -40.065 1.00 84.00 456 PHE A O 1
ATOM 3601 N N . GLU A 1 457 ? 4.518 8.016 -38.566 1.00 81.81 457 GLU A N 1
ATOM 3602 C CA . GLU A 1 457 ? 4.722 7.031 -37.503 1.00 81.81 457 GLU A CA 1
ATOM 3603 C C . GLU A 1 457 ? 3.394 6.648 -36.828 1.00 81.81 457 GLU A C 1
ATOM 3605 O O . GLU A 1 457 ? 3.163 5.472 -36.540 1.00 81.81 457 GLU A O 1
ATOM 3610 N N . GLY A 1 458 ? 2.500 7.623 -36.618 1.00 86.06 458 GLY A N 1
ATOM 3611 C CA . GLY A 1 458 ? 1.242 7.423 -35.905 1.00 86.06 458 GLY A CA 1
ATOM 3612 C C . GLY A 1 458 ? 0.243 6.584 -36.696 1.00 86.06 458 GLY A C 1
ATOM 3613 O O . GLY A 1 458 ? -0.129 6.941 -37.815 1.00 86.06 458 GLY A O 1
ATOM 3614 N N . ALA A 1 459 ? -0.261 5.502 -36.095 1.00 84.25 459 ALA A N 1
ATOM 3615 C CA . ALA A 1 459 ? -1.152 4.552 -36.771 1.00 84.25 459 ALA A CA 1
ATOM 3616 C C . ALA A 1 459 ? -2.430 5.201 -37.347 1.00 84.25 459 ALA A C 1
ATOM 3618 O O . ALA A 1 459 ? -2.844 4.874 -38.462 1.00 84.25 459 ALA A O 1
ATOM 3619 N N . LEU A 1 460 ? -3.060 6.133 -36.616 1.00 86.19 460 LEU A N 1
ATOM 3620 C CA . LEU A 1 460 ? -4.291 6.804 -37.060 1.00 86.19 460 LEU A CA 1
ATOM 3621 C C . LEU A 1 460 ? -4.016 7.895 -38.098 1.00 86.19 460 LEU A C 1
ATOM 3623 O O . LEU A 1 460 ? -4.762 8.019 -39.070 1.00 86.19 460 LEU A O 1
ATOM 3627 N N . ILE A 1 461 ? -2.941 8.664 -37.919 1.00 85.75 461 ILE A N 1
ATOM 3628 C CA . ILE A 1 461 ? -2.552 9.718 -38.866 1.00 85.75 461 ILE A CA 1
ATOM 3629 C C . ILE A 1 461 ? -2.122 9.087 -40.191 1.00 85.75 461 ILE A C 1
ATOM 3631 O O . ILE A 1 461 ? -2.568 9.523 -41.252 1.00 85.75 461 ILE A O 1
ATOM 3635 N N . ALA A 1 462 ? -1.344 8.004 -40.138 1.00 83.88 462 ALA A N 1
ATOM 3636 C CA . ALA A 1 462 ? -0.958 7.231 -41.309 1.00 83.88 462 ALA A CA 1
ATOM 3637 C C . ALA A 1 462 ? -2.174 6.633 -42.028 1.00 83.88 462 ALA A C 1
ATOM 3639 O O . ALA A 1 462 ? -2.229 6.689 -43.254 1.00 83.88 462 ALA A O 1
ATOM 3640 N N . LEU A 1 463 ? -3.173 6.115 -41.298 1.00 84.94 463 LEU A N 1
ATOM 3641 C CA . LEU A 1 463 ? -4.415 5.620 -41.899 1.00 84.94 463 LEU A CA 1
ATOM 3642 C C . LEU A 1 463 ? -5.129 6.720 -42.693 1.00 84.94 463 LEU A C 1
ATOM 3644 O O . LEU A 1 463 ? -5.488 6.498 -43.849 1.00 84.94 463 LEU A O 1
ATOM 3648 N N . VAL A 1 464 ? -5.321 7.900 -42.095 1.00 87.69 464 VAL A N 1
ATOM 3649 C CA . VAL A 1 464 ? -6.004 9.023 -42.759 1.00 87.69 464 VAL A CA 1
ATOM 3650 C C . VAL A 1 464 ? -5.188 9.524 -43.950 1.00 87.69 464 VAL A C 1
ATOM 3652 O O . VAL A 1 464 ? -5.745 9.713 -45.031 1.00 87.69 464 VAL A O 1
ATOM 3655 N N . HIS A 1 465 ? -3.872 9.676 -43.791 1.00 84.94 465 HIS A N 1
ATOM 3656 C CA . HIS A 1 465 ? -2.993 10.137 -44.860 1.00 84.94 465 HIS A CA 1
ATOM 3657 C C . HIS A 1 465 ? -2.947 9.153 -46.038 1.00 84.94 465 HIS A C 1
ATOM 3659 O O . HIS A 1 465 ? -3.129 9.557 -47.183 1.00 84.94 465 HIS A O 1
ATOM 3665 N N . LEU A 1 466 ? -2.779 7.851 -45.786 1.00 81.44 466 LEU A N 1
ATOM 3666 C CA . LEU A 1 466 ? -2.763 6.833 -46.843 1.00 81.44 466 LEU A CA 1
ATOM 3667 C C . LEU A 1 466 ? -4.111 6.738 -47.569 1.00 81.44 466 LEU A C 1
ATOM 3669 O O . LEU A 1 466 ? -4.127 6.537 -48.784 1.00 81.44 466 LEU A O 1
ATOM 3673 N N . LEU A 1 467 ? -5.226 6.904 -46.849 1.00 84.25 467 LEU A N 1
ATOM 3674 C CA . LEU A 1 467 ? -6.571 6.889 -47.429 1.00 84.25 467 LEU A CA 1
ATOM 3675 C C . LEU A 1 467 ? -6.861 8.137 -48.283 1.00 84.25 467 LEU A C 1
ATOM 3677 O O . LEU A 1 467 ? -7.623 8.042 -49.245 1.00 84.25 467 LEU A O 1
ATOM 3681 N N . MET A 1 468 ? -6.279 9.291 -47.934 1.00 85.25 468 MET A N 1
ATOM 3682 C CA . MET A 1 468 ? -6.444 10.545 -48.681 1.00 85.25 468 MET A CA 1
ATOM 3683 C C . MET A 1 468 ? -5.498 10.659 -49.883 1.00 85.25 468 MET A C 1
ATOM 3685 O O . MET A 1 468 ? -5.916 11.145 -50.931 1.00 85.25 468 MET A O 1
ATOM 3689 N N . THR A 1 469 ? -4.243 10.221 -49.752 1.00 84.75 469 THR A N 1
ATOM 3690 C CA . THR A 1 469 ? -3.198 10.468 -50.762 1.00 84.75 469 THR A CA 1
ATOM 3691 C C . THR A 1 469 ? -3.160 9.403 -51.864 1.00 84.75 469 THR A C 1
ATOM 3693 O O . THR A 1 469 ? -2.763 9.702 -52.990 1.00 84.75 469 THR A O 1
ATOM 3696 N N . ARG A 1 470 ? -3.556 8.148 -51.590 1.00 78.19 470 ARG A N 1
ATOM 3697 C CA . ARG A 1 470 ? -3.490 7.062 -52.587 1.00 78.19 470 ARG A CA 1
ATOM 3698 C C . ARG A 1 470 ? -4.829 6.807 -53.283 1.00 78.19 470 ARG A C 1
ATOM 3700 O O . ARG A 1 470 ? -5.857 6.625 -52.641 1.00 78.19 470 ARG A O 1
ATOM 3707 N N . ASN A 1 471 ? -4.779 6.668 -54.610 1.00 77.75 471 ASN A N 1
ATOM 3708 C CA . ASN A 1 471 ? -5.948 6.366 -55.447 1.00 77.75 471 ASN A CA 1
ATOM 3709 C C . ASN A 1 471 ? -6.533 4.958 -55.180 1.00 77.75 471 ASN A C 1
ATOM 3711 O O . ASN A 1 471 ? -7.751 4.779 -55.192 1.00 77.75 471 ASN A O 1
ATOM 3715 N N . ASP A 1 472 ? -5.683 3.967 -54.875 1.00 84.25 472 ASP A N 1
ATOM 3716 C CA . ASP A 1 472 ? -6.095 2.587 -54.575 1.00 84.25 472 ASP A CA 1
ATOM 3717 C C . ASP A 1 472 ? -6.474 2.403 -53.096 1.00 84.25 472 ASP A C 1
ATOM 3719 O O . ASP A 1 472 ? -5.657 1.999 -52.259 1.00 84.25 472 ASP A O 1
ATOM 3723 N N . LYS A 1 473 ? -7.750 2.642 -52.773 1.00 81.81 473 LYS A N 1
ATOM 3724 C CA . LYS A 1 473 ? -8.273 2.588 -51.393 1.00 81.81 473 LYS A CA 1
ATOM 3725 C C . LYS A 1 473 ? -8.095 1.226 -50.707 1.00 81.81 473 LYS A C 1
ATOM 3727 O O . LYS A 1 473 ? -7.829 1.173 -49.511 1.00 81.81 473 LYS A O 1
ATOM 3732 N N . THR A 1 474 ? -8.215 0.115 -51.438 1.00 81.88 474 THR A N 1
ATOM 3733 C CA . THR A 1 474 ? -8.102 -1.245 -50.869 1.00 81.88 474 THR A CA 1
ATOM 3734 C C . THR A 1 474 ? -6.666 -1.595 -50.484 1.00 81.88 474 THR A C 1
ATOM 3736 O O . THR A 1 474 ? -6.426 -2.182 -49.428 1.00 81.88 474 THR A O 1
ATOM 3739 N N . ARG A 1 475 ? -5.697 -1.198 -51.314 1.00 79.06 475 ARG A N 1
ATOM 3740 C CA . ARG A 1 475 ? -4.270 -1.392 -51.046 1.00 79.06 475 ARG A CA 1
ATOM 3741 C C . ARG A 1 475 ? -3.794 -0.469 -49.930 1.00 79.06 475 ARG A C 1
ATOM 3743 O O . ARG A 1 475 ? -3.110 -0.944 -49.031 1.00 79.06 475 ARG A O 1
ATOM 3750 N N . ALA A 1 476 ? -4.226 0.794 -49.944 1.00 76.56 476 ALA A N 1
ATOM 3751 C CA . ALA A 1 476 ? -3.949 1.754 -48.877 1.00 76.56 476 ALA A CA 1
ATOM 3752 C C . ALA A 1 476 ? -4.462 1.262 -47.514 1.00 76.56 476 ALA A C 1
ATOM 3754 O O . ALA A 1 476 ? -3.741 1.330 -46.522 1.00 76.56 476 ALA A O 1
ATOM 3755 N N . LEU A 1 477 ? -5.668 0.684 -47.475 1.00 82.06 477 LEU A N 1
ATOM 3756 C CA . LEU A 1 477 ? -6.234 0.130 -46.248 1.00 82.06 477 LEU A CA 1
ATOM 3757 C C . LEU A 1 477 ? -5.460 -1.106 -45.766 1.00 82.06 477 LEU A C 1
ATOM 3759 O O . LEU A 1 477 ? -5.112 -1.189 -44.594 1.00 82.06 477 LEU A O 1
ATOM 3763 N N . LYS A 1 478 ? -5.111 -2.045 -46.655 1.00 81.94 478 LYS A N 1
ATOM 3764 C CA . LYS A 1 478 ? -4.307 -3.221 -46.272 1.00 81.94 478 LYS A CA 1
ATOM 3765 C C . LYS A 1 478 ? -2.929 -2.826 -45.724 1.00 81.94 478 LYS A C 1
ATOM 3767 O O . LYS A 1 478 ? -2.452 -3.434 -44.770 1.00 81.94 478 LYS A O 1
ATOM 3772 N N . GLU A 1 479 ? -2.312 -1.810 -46.314 1.00 78.50 479 GLU A N 1
ATOM 3773 C CA . GLU A 1 479 ? -1.000 -1.289 -45.920 1.00 78.50 479 GLU A CA 1
ATOM 3774 C C . GLU A 1 479 ? -1.048 -0.554 -44.572 1.00 78.50 479 GLU A C 1
ATOM 3776 O O . GLU A 1 479 ? -0.178 -0.776 -43.734 1.00 78.50 479 GLU A O 1
ATOM 3781 N N . ALA A 1 480 ? -2.109 0.217 -44.307 1.00 78.31 480 ALA A N 1
ATOM 3782 C CA . ALA A 1 480 ? -2.329 0.865 -43.011 1.00 78.31 480 ALA A CA 1
ATOM 3783 C C . ALA A 1 480 ? -2.636 -0.133 -41.871 1.00 78.31 480 ALA A C 1
ATOM 3785 O O . ALA A 1 480 ? -2.276 0.095 -40.714 1.00 78.31 480 ALA A O 1
ATOM 3786 N N . PHE A 1 481 ? -3.298 -1.254 -42.180 1.00 82.50 481 PHE A N 1
ATOM 3787 C CA . PHE A 1 481 ? -3.638 -2.283 -41.189 1.00 82.50 481 PHE A CA 1
ATOM 3788 C C . PHE A 1 481 ? -2.479 -3.236 -40.863 1.00 82.50 481 PHE A C 1
ATOM 3790 O O . PHE A 1 481 ? -2.364 -3.649 -39.711 1.00 82.50 481 PHE A O 1
ATOM 3797 N N . TYR A 1 482 ? -1.625 -3.576 -41.835 1.00 80.12 482 TYR A N 1
ATOM 3798 C CA . TYR A 1 482 ? -0.588 -4.614 -41.697 1.00 80.12 482 TYR A CA 1
ATOM 3799 C C . TYR A 1 482 ? 0.831 -4.099 -41.975 1.00 80.12 482 TYR A C 1
ATOM 3801 O O . TYR A 1 482 ? 1.615 -4.741 -42.677 1.00 80.12 482 TYR A O 1
ATOM 3809 N N . ARG A 1 483 ? 1.182 -2.936 -41.420 1.00 76.81 483 ARG A N 1
ATOM 3810 C CA . ARG A 1 483 ? 2.553 -2.417 -41.476 1.00 76.81 483 ARG A CA 1
ATOM 3811 C C . ARG A 1 483 ? 3.470 -3.216 -40.535 1.00 76.81 483 ARG A C 1
ATOM 3813 O O . ARG A 1 483 ? 3.064 -3.539 -39.421 1.00 76.81 483 ARG A O 1
ATOM 3820 N N . ALA A 1 484 ? 4.675 -3.557 -41.007 1.00 66.94 484 ALA A N 1
ATOM 3821 C CA . ALA A 1 484 ? 5.631 -4.404 -40.280 1.00 66.94 484 ALA A CA 1
ATOM 3822 C C . ALA A 1 484 ? 6.632 -3.611 -39.417 1.00 66.94 484 ALA A C 1
ATOM 3824 O O . ALA A 1 484 ? 7.030 -4.090 -38.362 1.00 66.94 484 ALA A O 1
ATOM 3825 N N . ASN A 1 485 ? 7.015 -2.403 -39.853 1.00 69.31 485 ASN A N 1
ATOM 3826 C CA . ASN A 1 485 ? 8.089 -1.620 -39.224 1.00 69.31 485 ASN A CA 1
ATOM 3827 C C . ASN A 1 485 ? 7.589 -0.481 -38.314 1.00 69.31 485 ASN A C 1
ATOM 3829 O O . ASN A 1 485 ? 8.358 0.020 -37.503 1.00 69.31 485 ASN A O 1
ATOM 3833 N N . LEU A 1 486 ? 6.321 -0.069 -38.433 1.00 76.56 486 LEU A N 1
ATOM 3834 C CA . LEU A 1 486 ? 5.722 1.029 -37.657 1.00 76.56 486 LEU A CA 1
ATOM 3835 C C . LEU A 1 486 ? 4.392 0.573 -37.028 1.00 76.56 486 LEU A C 1
ATOM 3837 O O . LEU A 1 486 ? 3.805 -0.404 -37.511 1.00 76.56 486 LEU A O 1
ATOM 3841 N N . PRO A 1 487 ? 3.892 1.278 -35.991 1.00 78.81 487 PRO A N 1
ATOM 3842 C CA . PRO A 1 487 ? 2.581 1.018 -35.406 1.00 78.81 487 PRO A CA 1
ATOM 3843 C C . PRO A 1 487 ? 1.479 0.946 -36.469 1.00 78.81 487 PRO A C 1
ATOM 3845 O O . PRO A 1 487 ? 1.384 1.795 -37.355 1.00 78.81 487 PRO A O 1
ATOM 3848 N N . ASN A 1 488 ? 0.637 -0.081 -36.381 1.00 84.88 488 ASN A N 1
ATOM 3849 C CA . ASN A 1 488 ? -0.430 -0.336 -37.345 1.00 84.88 488 ASN A CA 1
ATOM 3850 C C . ASN A 1 488 ? -1.814 -0.226 -36.685 1.00 84.88 488 ASN A C 1
ATOM 3852 O O . ASN A 1 488 ? -1.959 -0.347 -35.467 1.00 84.88 488 ASN A O 1
ATOM 3856 N N . VAL A 1 489 ? -2.865 -0.013 -37.478 1.00 86.38 489 VAL A N 1
ATOM 3857 C CA . VAL A 1 489 ? -4.233 0.135 -36.934 1.00 86.38 489 VAL A CA 1
ATOM 3858 C C . VAL A 1 489 ? -4.710 -1.148 -36.241 1.00 86.38 489 VAL A C 1
ATOM 3860 O O . VAL A 1 489 ? -5.459 -1.089 -35.266 1.00 86.38 489 VAL A O 1
ATOM 3863 N N . MET A 1 490 ? -4.231 -2.310 -36.692 1.00 87.56 490 MET A N 1
ATOM 3864 C CA . MET A 1 490 ? -4.568 -3.602 -36.095 1.00 87.56 490 MET A CA 1
ATOM 3865 C C . MET A 1 490 ? -4.051 -3.735 -34.657 1.00 87.56 490 MET A C 1
ATOM 3867 O O . MET A 1 490 ? -4.781 -4.208 -33.788 1.00 87.56 490 MET A O 1
ATOM 3871 N N . SER A 1 491 ? -2.830 -3.274 -34.378 1.00 85.69 491 SER A N 1
ATOM 3872 C CA . SER A 1 491 ? -2.242 -3.253 -33.034 1.00 85.69 491 SER A CA 1
ATOM 3873 C C . SER A 1 491 ? -3.010 -2.325 -32.099 1.00 85.69 491 SER A C 1
ATOM 3875 O O . SER A 1 491 ? -3.253 -2.695 -30.954 1.00 85.69 491 SER A O 1
ATOM 3877 N N . LEU A 1 492 ? -3.485 -1.175 -32.591 1.00 88.38 492 LEU A N 1
ATOM 3878 C CA . LEU A 1 492 ? -4.324 -0.262 -31.812 1.00 88.38 492 LEU A CA 1
ATOM 3879 C C . LEU A 1 492 ? -5.679 -0.896 -31.455 1.00 88.38 492 LEU A C 1
ATOM 3881 O O . LEU A 1 492 ? -6.106 -0.842 -30.300 1.00 88.38 492 LEU A O 1
ATOM 3885 N N . LEU A 1 493 ? -6.341 -1.536 -32.425 1.00 89.38 493 LEU A N 1
ATOM 3886 C CA . LEU A 1 493 ? -7.607 -2.243 -32.195 1.00 89.38 493 LEU A CA 1
ATOM 3887 C C . LEU A 1 493 ? -7.411 -3.416 -31.226 1.00 89.38 493 LEU A C 1
ATOM 3889 O O . LEU A 1 493 ? -8.227 -3.636 -30.332 1.00 89.38 493 LEU A O 1
ATOM 3893 N N . SER A 1 494 ? -6.289 -4.119 -31.352 1.00 87.69 494 SER A N 1
ATOM 3894 C CA . SER A 1 494 ? -5.907 -5.206 -30.454 1.00 87.69 494 SER A CA 1
ATOM 3895 C C . SER A 1 494 ? -5.667 -4.719 -29.027 1.00 87.69 494 SER A C 1
ATOM 3897 O O . SER A 1 494 ? -6.183 -5.326 -28.090 1.00 87.69 494 SER A O 1
ATOM 3899 N N . THR A 1 495 ? -4.975 -3.588 -28.845 1.00 89.38 495 THR A N 1
ATOM 3900 C CA . THR A 1 495 ? -4.825 -2.934 -27.536 1.00 89.38 495 THR A CA 1
ATOM 3901 C C . THR A 1 495 ? -6.185 -2.609 -26.923 1.00 89.38 495 THR A C 1
ATOM 3903 O O . THR A 1 495 ? -6.408 -2.921 -25.755 1.00 89.38 495 THR A O 1
ATOM 3906 N N . ALA A 1 496 ? -7.120 -2.048 -27.697 1.00 90.50 496 ALA A N 1
ATOM 3907 C CA . ALA A 1 496 ? -8.471 -1.754 -27.216 1.00 90.50 496 ALA A CA 1
ATOM 3908 C C . ALA A 1 496 ? -9.252 -3.028 -26.834 1.00 90.50 496 ALA A C 1
ATOM 3910 O O . ALA A 1 496 ? -9.939 -3.053 -25.812 1.00 90.50 496 ALA A O 1
ATOM 3911 N N . ALA A 1 497 ? -9.115 -4.107 -27.609 1.00 90.75 497 ALA A N 1
ATOM 3912 C CA . ALA A 1 497 ? -9.741 -5.391 -27.300 1.00 90.75 497 ALA A CA 1
ATOM 3913 C C . ALA A 1 497 ? -9.199 -5.989 -25.990 1.00 90.75 497 ALA A C 1
ATOM 3915 O O . ALA A 1 497 ? -9.979 -6.393 -25.127 1.00 90.75 497 ALA A O 1
ATOM 3916 N N . ILE A 1 498 ? -7.876 -5.988 -25.802 1.00 90.00 498 ILE A N 1
ATOM 3917 C CA . ILE A 1 498 ? -7.233 -6.462 -24.566 1.00 90.00 498 ILE A CA 1
ATOM 3918 C C . ILE A 1 498 ? -7.650 -5.596 -23.377 1.00 90.00 498 ILE A C 1
ATOM 3920 O O . ILE A 1 498 ? -7.971 -6.132 -22.320 1.00 90.00 498 ILE A O 1
ATOM 3924 N N . PHE A 1 499 ? -7.712 -4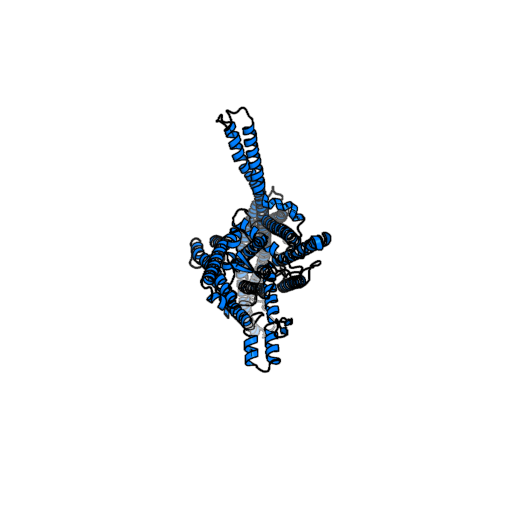.275 -23.553 1.00 89.81 499 PHE A N 1
ATOM 3925 C CA . PHE A 1 499 ? -8.167 -3.340 -22.525 1.00 89.81 499 PHE A CA 1
ATOM 3926 C C . PHE A 1 499 ? -9.572 -3.702 -22.010 1.00 89.81 499 PHE A C 1
ATOM 3928 O O . PHE A 1 499 ? -9.780 -3.808 -20.801 1.00 89.81 499 PHE A O 1
ATOM 3935 N N . LEU A 1 500 ? -10.519 -3.985 -22.913 1.00 90.56 500 LEU A N 1
ATOM 3936 C CA . LEU A 1 500 ? -11.877 -4.416 -22.553 1.00 90.56 500 LEU A CA 1
ATOM 3937 C C . LEU A 1 500 ? -11.900 -5.781 -21.853 1.00 90.56 500 LEU A C 1
ATOM 3939 O O . LEU A 1 500 ? -12.613 -5.952 -20.862 1.00 90.56 500 LEU A O 1
ATOM 3943 N N . VAL A 1 501 ? -11.107 -6.743 -22.336 1.00 90.44 501 VAL A N 1
ATOM 3944 C CA . VAL A 1 501 ? -10.996 -8.072 -21.713 1.00 90.44 501 VAL A CA 1
ATOM 3945 C C . VAL A 1 501 ? -10.452 -7.960 -20.290 1.00 90.44 501 VAL A C 1
ATOM 3947 O O . VAL A 1 501 ? -11.006 -8.574 -19.380 1.00 90.44 501 VAL A O 1
ATOM 3950 N N . VAL A 1 502 ? -9.414 -7.152 -20.062 1.00 89.19 502 VAL A N 1
ATOM 3951 C CA . VAL A 1 502 ? -8.837 -6.963 -18.722 1.00 89.19 502 VAL A CA 1
ATOM 3952 C C . VAL A 1 502 ? -9.846 -6.306 -17.780 1.00 89.19 502 VAL A C 1
ATOM 3954 O O . VAL A 1 502 ? -10.004 -6.787 -16.660 1.00 89.19 502 VAL A O 1
ATOM 3957 N N . ILE A 1 503 ? -10.586 -5.279 -18.222 1.00 89.44 503 ILE A N 1
ATOM 3958 C CA . ILE A 1 503 ? -11.659 -4.666 -17.412 1.00 89.44 503 ILE A CA 1
ATOM 3959 C C . ILE A 1 503 ? -12.709 -5.706 -17.015 1.00 89.44 503 ILE A C 1
ATOM 3961 O O . ILE A 1 503 ? -13.116 -5.765 -15.854 1.00 89.44 503 ILE A O 1
ATOM 3965 N N . TYR A 1 504 ? -13.127 -6.549 -17.960 1.00 90.50 504 TYR A N 1
ATOM 3966 C CA . TYR A 1 504 ? -14.093 -7.608 -17.690 1.00 90.50 504 TYR A CA 1
ATOM 3967 C C . TYR A 1 504 ? -13.567 -8.610 -16.650 1.00 90.50 504 TYR A C 1
ATOM 3969 O O . TYR A 1 504 ? -14.259 -8.912 -15.676 1.00 90.50 504 TYR A O 1
ATOM 3977 N N . LEU A 1 505 ? -12.320 -9.070 -16.800 1.00 89.12 505 LEU A N 1
ATOM 3978 C CA . LEU A 1 505 ? -11.685 -9.991 -15.850 1.00 89.12 505 LEU A CA 1
ATOM 3979 C C . LEU A 1 505 ? -11.502 -9.367 -14.457 1.00 89.12 505 LEU A C 1
ATOM 3981 O O . LEU A 1 505 ? -11.632 -10.060 -13.447 1.00 89.12 505 LEU A O 1
ATOM 3985 N N . GLN A 1 506 ? -11.237 -8.062 -14.390 1.00 86.19 506 GLN A N 1
ATOM 3986 C CA . GLN A 1 506 ? -11.061 -7.318 -13.143 1.00 86.19 506 GLN A CA 1
ATOM 3987 C C . GLN A 1 506 ? -12.354 -7.247 -12.311 1.00 86.19 506 GLN A C 1
ATOM 3989 O O . GLN A 1 506 ? -12.292 -7.165 -11.081 1.00 86.19 506 GLN A O 1
ATOM 3994 N N . GLY A 1 507 ? -13.519 -7.326 -12.964 1.00 86.00 507 GLY A N 1
ATOM 3995 C CA . GLY A 1 507 ? -14.827 -7.359 -12.309 1.00 86.00 507 GLY A CA 1
ATOM 3996 C C . GLY A 1 507 ? -15.109 -8.646 -11.525 1.00 86.00 507 GLY A C 1
ATOM 3997 O O . GLY A 1 507 ? -15.988 -8.654 -10.660 1.00 86.00 507 GLY A O 1
ATOM 3998 N N . PHE A 1 508 ? -14.362 -9.730 -11.768 1.00 90.56 508 PHE A N 1
ATOM 3999 C CA . PHE A 1 508 ? -14.576 -10.988 -11.059 1.00 90.56 508 PHE A CA 1
ATOM 4000 C C . PHE A 1 508 ? -14.172 -10.891 -9.584 1.00 90.56 508 PHE A C 1
ATOM 4002 O O . PHE A 1 508 ? -13.004 -10.703 -9.228 1.00 90.56 508 PHE A O 1
ATOM 4009 N N . ARG A 1 509 ? -15.157 -11.088 -8.703 1.00 90.31 509 ARG A N 1
ATOM 4010 C CA . ARG A 1 509 ? -14.981 -11.110 -7.249 1.00 90.31 509 ARG A CA 1
ATOM 4011 C C . ARG A 1 509 ? -15.845 -12.185 -6.600 1.00 90.31 509 ARG A C 1
ATOM 4013 O O . ARG A 1 509 ? -16.983 -12.409 -6.998 1.00 90.31 509 ARG A O 1
ATOM 4020 N N . VAL A 1 510 ? -15.294 -12.830 -5.580 1.00 90.94 510 VAL A N 1
ATOM 4021 C CA . VAL A 1 510 ? -15.994 -13.768 -4.703 1.00 90.94 510 VAL A CA 1
ATOM 4022 C C . VAL A 1 510 ? -16.381 -13.018 -3.436 1.00 90.94 510 VAL A C 1
ATOM 4024 O O . VAL A 1 510 ? -15.518 -12.593 -2.672 1.00 90.94 510 VAL A O 1
ATOM 4027 N N . GLU A 1 511 ? -17.677 -12.832 -3.210 1.00 90.00 511 GLU A N 1
ATOM 4028 C CA . GLU A 1 511 ? -18.181 -12.116 -2.039 1.00 90.00 511 GLU A CA 1
ATOM 4029 C C . GLU A 1 511 ? -18.433 -13.074 -0.871 1.00 90.00 511 GLU A C 1
ATOM 4031 O O . GLU A 1 511 ? -19.300 -13.946 -0.936 1.00 90.00 511 GLU A O 1
ATOM 4036 N N . LEU A 1 512 ? -17.680 -12.907 0.220 1.00 89.81 512 LEU A N 1
ATOM 4037 C CA . LEU A 1 512 ? -17.903 -13.653 1.457 1.00 89.81 512 LEU A CA 1
ATOM 4038 C C . LEU A 1 512 ? -18.823 -12.854 2.390 1.00 89.81 512 LEU A C 1
ATOM 4040 O O . LEU A 1 512 ? -18.467 -11.737 2.774 1.00 89.81 512 LEU A O 1
ATOM 4044 N N . PRO A 1 513 ? -19.983 -13.391 2.805 1.00 90.12 513 PRO A N 1
ATOM 4045 C CA . PRO A 1 513 ? -20.871 -12.681 3.713 1.00 90.12 513 PRO A CA 1
ATOM 4046 C C . PRO A 1 513 ? -20.247 -12.612 5.110 1.00 90.12 513 PRO A C 1
ATOM 4048 O O . PRO A 1 513 ? -19.966 -13.640 5.728 1.00 90.12 513 PRO A O 1
ATOM 4051 N N . VAL A 1 514 ? -20.070 -11.405 5.639 1.00 90.31 514 VAL A N 1
ATOM 4052 C CA . VAL A 1 514 ? -19.547 -11.147 6.985 1.00 90.31 514 VAL A CA 1
ATOM 4053 C C . VAL A 1 514 ? -20.595 -10.441 7.842 1.00 90.31 514 VAL A C 1
ATOM 4055 O O . VAL A 1 514 ? -21.372 -9.608 7.374 1.00 90.31 514 VAL A O 1
ATOM 4058 N N . LYS A 1 515 ? -20.645 -10.787 9.125 1.00 89.44 515 LYS A N 1
ATOM 4059 C CA . LYS A 1 515 ? -21.529 -10.166 10.117 1.00 89.44 515 LYS A CA 1
ATOM 4060 C C . LYS A 1 515 ? -20.707 -9.627 11.280 1.00 89.44 515 LYS A C 1
ATOM 4062 O O . LYS A 1 515 ? -19.737 -10.262 11.694 1.00 89.44 515 LYS A O 1
ATOM 4067 N N . SER A 1 516 ? -21.120 -8.485 11.824 1.00 86.75 516 SER A N 1
ATOM 4068 C CA . SER A 1 516 ? -20.533 -7.972 13.063 1.00 86.75 516 SER A CA 1
ATOM 4069 C C . SER A 1 516 ? -21.085 -8.737 14.264 1.00 86.75 516 SER A C 1
ATOM 4071 O O . SER A 1 516 ? -22.299 -8.906 14.398 1.00 86.75 516 SER A O 1
ATOM 4073 N N . ASN A 1 517 ? -20.204 -9.170 15.166 1.00 82.12 517 ASN A N 1
ATOM 4074 C CA . ASN A 1 517 ? -20.611 -9.677 16.478 1.00 82.12 517 ASN A CA 1
ATOM 4075 C C . ASN A 1 517 ? -20.976 -8.537 17.444 1.00 82.12 517 ASN A C 1
ATOM 4077 O O . ASN A 1 517 ? -21.746 -8.759 18.378 1.00 82.12 517 ASN A O 1
ATOM 4081 N N . ARG A 1 518 ? -20.454 -7.321 17.217 1.00 81.88 518 ARG A N 1
ATOM 4082 C CA . ARG A 1 518 ? -20.671 -6.158 18.093 1.00 81.88 518 ARG A CA 1
ATOM 4083 C C . ARG A 1 518 ? -22.045 -5.526 17.885 1.00 81.88 518 ARG A C 1
ATOM 4085 O O . ARG A 1 518 ? -22.726 -5.203 18.854 1.00 81.88 518 ARG A O 1
ATOM 4092 N N . LEU A 1 519 ? -22.444 -5.335 16.628 1.00 78.81 519 LEU A N 1
ATOM 4093 C CA . LEU A 1 519 ? -23.708 -4.700 16.258 1.00 78.81 519 LEU A CA 1
ATOM 4094 C C . LEU A 1 519 ? -24.628 -5.736 15.608 1.00 78.81 519 LEU A C 1
ATOM 4096 O O . LEU A 1 519 ? -24.416 -6.156 14.469 1.00 78.81 519 LEU A O 1
ATOM 4100 N N . ARG A 1 520 ? -25.668 -6.160 16.340 1.00 75.12 520 ARG A N 1
ATOM 4101 C CA . ARG A 1 520 ? -26.685 -7.077 15.806 1.00 75.12 520 ARG A CA 1
ATOM 4102 C C . ARG A 1 520 ? -27.375 -6.434 14.599 1.00 75.12 520 ARG A C 1
ATOM 4104 O O . ARG A 1 520 ? -27.919 -5.345 14.711 1.00 75.12 520 ARG A O 1
ATOM 4111 N N . GLY A 1 521 ? -27.371 -7.140 13.468 1.00 76.56 521 GLY A N 1
ATOM 4112 C CA . GLY A 1 521 ? -28.035 -6.718 12.227 1.00 76.56 521 GLY A CA 1
ATOM 4113 C C . GLY A 1 521 ? -27.102 -6.133 11.165 1.00 76.56 521 GLY A C 1
ATOM 4114 O O . GLY A 1 521 ? -27.483 -6.110 9.999 1.00 76.56 521 GLY A O 1
ATOM 4115 N N . GLN A 1 522 ? -25.866 -5.753 11.512 1.00 80.56 522 GLN A N 1
ATOM 4116 C CA . GLN A 1 522 ? -24.901 -5.260 10.529 1.00 80.56 522 GLN A CA 1
ATOM 4117 C C . GLN A 1 522 ? -24.310 -6.434 9.731 1.00 80.56 522 GLN A C 1
ATOM 4119 O O . GLN A 1 522 ? -23.502 -7.219 10.244 1.00 80.56 522 GLN A O 1
ATOM 4124 N N . ARG A 1 523 ? -24.750 -6.567 8.477 1.00 82.81 523 ARG A N 1
ATOM 4125 C CA . ARG A 1 523 ? -24.203 -7.493 7.477 1.00 82.81 523 ARG A CA 1
ATOM 4126 C C . ARG A 1 523 ? -23.413 -6.697 6.447 1.00 82.81 523 ARG A C 1
ATOM 4128 O O . ARG A 1 523 ? -23.835 -5.614 6.058 1.00 82.81 523 ARG A O 1
ATOM 4135 N N . GLY A 1 524 ? -22.294 -7.248 6.010 1.00 84.50 524 GLY A N 1
ATOM 4136 C CA . GLY A 1 524 ? -21.522 -6.748 4.879 1.00 84.50 524 GLY A CA 1
ATOM 4137 C C . GLY A 1 524 ? -21.022 -7.915 4.039 1.00 84.50 524 GLY A C 1
ATOM 4138 O O . GLY A 1 524 ? -21.111 -9.072 4.455 1.00 84.50 524 GLY A O 1
ATOM 4139 N N . SER A 1 525 ? -20.486 -7.623 2.864 1.00 86.50 525 SER A N 1
ATOM 4140 C CA . SER A 1 525 ? -19.718 -8.587 2.085 1.00 86.50 525 SER A CA 1
ATOM 4141 C C . SER A 1 525 ? -18.243 -8.198 2.105 1.00 86.50 525 SER A C 1
ATOM 4143 O O . SER A 1 525 ? -17.886 -7.022 2.049 1.00 86.50 525 SER A O 1
ATOM 4145 N N . TYR A 1 526 ? -17.375 -9.197 2.239 1.00 89.44 526 TYR A N 1
ATOM 4146 C CA . TYR A 1 526 ? -15.937 -9.051 2.070 1.00 89.44 526 TYR A CA 1
ATOM 4147 C C . TYR A 1 526 ? -15.568 -9.594 0.680 1.00 89.44 526 TYR A C 1
ATOM 4149 O O . TYR A 1 526 ? -15.585 -10.815 0.490 1.00 89.44 526 TYR A O 1
ATOM 4157 N N . PRO A 1 527 ? -15.306 -8.723 -0.315 1.00 89.81 527 PRO A N 1
ATOM 4158 C CA . PRO A 1 527 ? -15.012 -9.157 -1.674 1.00 89.81 527 PRO A CA 1
ATOM 4159 C C . PRO A 1 527 ? -13.554 -9.611 -1.805 1.00 89.81 527 PRO A C 1
ATOM 4161 O O . PRO A 1 527 ? -12.622 -8.843 -1.573 1.00 89.81 527 PRO A O 1
ATOM 4164 N N . ILE A 1 528 ? -13.354 -10.849 -2.247 1.00 89.75 528 ILE A N 1
ATOM 4165 C CA . ILE A 1 528 ? -12.056 -11.381 -2.671 1.00 89.75 528 ILE A CA 1
ATOM 4166 C C . ILE A 1 528 ? -12.017 -11.322 -4.196 1.00 89.75 528 ILE A C 1
ATOM 4168 O O . ILE A 1 528 ? -12.698 -12.088 -4.874 1.00 89.75 528 ILE A O 1
ATOM 4172 N N . LYS A 1 529 ? -11.241 -10.391 -4.749 1.00 89.44 529 LYS A N 1
ATOM 4173 C CA . LYS A 1 529 ? -11.094 -10.237 -6.203 1.00 89.44 529 LYS A CA 1
ATOM 4174 C C . LYS A 1 529 ? -10.286 -11.384 -6.804 1.00 89.44 529 LYS A C 1
ATOM 4176 O O . LYS A 1 529 ? -9.400 -11.921 -6.138 1.00 89.44 529 LYS A O 1
ATOM 4181 N N . LEU A 1 530 ? -10.546 -11.693 -8.077 1.00 87.88 530 LEU A N 1
ATOM 4182 C CA . LEU A 1 530 ? -9.743 -12.633 -8.864 1.00 87.88 530 LEU A CA 1
ATOM 4183 C C . LEU A 1 530 ? -8.263 -12.225 -8.855 1.00 87.88 530 LEU A C 1
ATOM 4185 O O . LEU A 1 530 ? -7.394 -13.028 -8.535 1.00 87.88 530 LEU A O 1
ATOM 4189 N N . PHE A 1 531 ? -7.981 -10.948 -9.111 1.00 86.50 531 PHE A N 1
ATOM 4190 C CA . PHE A 1 531 ? -6.637 -10.383 -9.008 1.00 86.50 531 PHE A CA 1
ATOM 4191 C C . PHE A 1 531 ? -6.324 -9.955 -7.572 1.00 86.50 531 PHE A C 1
ATOM 4193 O O . PHE A 1 531 ? -6.186 -8.772 -7.259 1.00 86.50 531 PHE A O 1
ATOM 4200 N N . TYR A 1 532 ? -6.232 -10.943 -6.679 1.00 83.62 532 TYR A N 1
ATOM 4201 C CA . TYR A 1 532 ? -6.061 -10.727 -5.240 1.00 83.62 532 TYR A CA 1
ATOM 4202 C C . TYR A 1 532 ? -4.783 -9.945 -4.900 1.00 83.62 532 TYR A C 1
ATOM 4204 O O . TYR A 1 532 ? -4.823 -8.952 -4.178 1.00 83.62 532 TYR A O 1
ATOM 4212 N N . THR A 1 533 ? -3.650 -10.337 -5.487 1.00 79.94 533 THR A N 1
ATOM 4213 C CA . THR A 1 533 ? -2.355 -9.654 -5.321 1.00 79.94 533 THR A CA 1
ATOM 4214 C C . THR A 1 533 ? -2.196 -8.419 -6.207 1.00 79.94 533 THR A C 1
ATOM 4216 O O . THR A 1 533 ? -1.096 -7.872 -6.297 1.00 79.94 533 THR A O 1
ATOM 4219 N N . SER A 1 534 ? -3.270 -7.976 -6.874 1.00 80.12 534 SER A N 1
ATOM 4220 C CA . SER A 1 534 ? -3.232 -6.854 -7.812 1.00 80.12 534 SER A CA 1
ATOM 4221 C C . SER A 1 534 ? -2.138 -7.040 -8.884 1.00 80.12 534 SER A C 1
ATOM 4223 O O . SER A 1 534 ? -1.979 -8.130 -9.426 1.00 80.12 534 SER A O 1
ATOM 4225 N N . ASN A 1 535 ? -1.359 -5.988 -9.146 1.00 79.88 535 ASN A N 1
ATOM 4226 C CA . ASN A 1 535 ? -0.366 -5.872 -10.213 1.00 79.88 535 ASN A CA 1
ATOM 4227 C C . ASN A 1 535 ? 1.057 -6.294 -9.846 1.00 79.88 535 ASN A C 1
ATOM 4229 O O . ASN A 1 535 ? 1.948 -6.276 -10.694 1.00 79.88 535 ASN A O 1
ATOM 4233 N N . MET A 1 536 ? 1.303 -6.644 -8.587 1.00 80.75 536 MET A N 1
ATOM 4234 C CA . MET A 1 536 ? 2.664 -6.904 -8.123 1.00 80.75 536 MET A CA 1
ATOM 4235 C C . MET A 1 536 ? 3.320 -8.115 -8.801 1.00 80.75 536 MET A C 1
ATOM 4237 O O . MET A 1 536 ? 4.461 -7.981 -9.228 1.00 80.75 536 MET A O 1
ATOM 4241 N N . PRO A 1 537 ? 2.653 -9.270 -9.002 1.00 82.56 537 PRO A N 1
ATOM 4242 C CA . PRO A 1 537 ? 3.324 -10.443 -9.569 1.00 82.56 537 PRO A CA 1
ATOM 4243 C C . PRO A 1 537 ? 3.882 -10.202 -10.973 1.00 82.56 537 PRO A C 1
ATOM 4245 O O . PRO A 1 537 ? 5.011 -10.597 -11.254 1.00 82.56 537 PRO A O 1
ATOM 4248 N N . ILE A 1 538 ? 3.117 -9.518 -11.830 1.00 83.31 538 ILE A N 1
ATOM 4249 C CA . ILE A 1 538 ? 3.546 -9.205 -13.197 1.00 83.31 538 ILE A CA 1
ATOM 4250 C C . ILE A 1 538 ? 4.653 -8.144 -13.201 1.00 83.31 538 ILE A C 1
ATOM 4252 O O . ILE A 1 538 ? 5.621 -8.264 -13.948 1.00 83.31 538 ILE A O 1
ATOM 4256 N N . MET A 1 539 ? 4.578 -7.157 -12.300 1.00 82.62 539 MET A N 1
ATOM 4257 C CA . MET A 1 539 ? 5.644 -6.171 -12.117 1.00 82.62 539 MET A CA 1
ATOM 4258 C C . MET A 1 539 ? 6.955 -6.838 -11.669 1.00 82.62 539 MET A C 1
ATOM 4260 O O . MET A 1 539 ? 8.018 -6.535 -12.214 1.00 82.62 539 MET A O 1
ATOM 4264 N N . LEU A 1 540 ? 6.886 -7.779 -10.722 1.00 82.44 540 LEU A N 1
ATOM 4265 C CA . LEU A 1 540 ? 8.045 -8.520 -10.221 1.00 82.44 540 LEU A CA 1
ATOM 4266 C C . LEU A 1 540 ? 8.645 -9.442 -11.281 1.00 82.44 540 LEU A C 1
ATOM 4268 O O . LEU A 1 540 ? 9.862 -9.452 -11.461 1.00 82.44 540 LEU A O 1
ATOM 4272 N N . GLN A 1 541 ? 7.803 -10.189 -11.998 1.00 86.50 541 GLN A N 1
ATOM 4273 C CA . GLN A 1 541 ? 8.238 -11.072 -13.077 1.00 86.50 541 GLN A CA 1
ATOM 4274 C C . GLN A 1 541 ? 8.940 -10.278 -14.182 1.00 86.50 541 GLN A C 1
ATOM 4276 O O . GLN A 1 541 ? 10.023 -10.668 -14.632 1.00 86.50 541 GLN A O 1
ATOM 4281 N N . SER A 1 542 ? 8.367 -9.144 -14.586 1.00 81.50 542 SER A N 1
ATOM 4282 C CA . SER A 1 542 ? 8.949 -8.347 -15.658 1.00 81.50 542 SER A CA 1
ATOM 4283 C C . SER A 1 542 ? 10.234 -7.659 -15.207 1.00 81.50 542 SER A C 1
ATOM 4285 O O . SER A 1 542 ? 11.203 -7.660 -15.957 1.00 81.50 542 SER A O 1
ATOM 4287 N N . THR A 1 543 ? 10.296 -7.150 -13.972 1.00 78.94 543 THR A N 1
ATOM 4288 C CA . THR A 1 543 ? 11.533 -6.576 -13.408 1.00 78.94 543 THR A CA 1
ATOM 4289 C C . THR A 1 543 ? 12.644 -7.624 -13.322 1.00 78.94 543 THR A C 1
ATOM 4291 O O . THR A 1 543 ? 13.787 -7.351 -13.691 1.00 78.94 543 THR A O 1
ATOM 4294 N N . LEU A 1 544 ? 12.318 -8.846 -12.888 1.00 82.25 544 LEU A N 1
ATOM 4295 C CA . LEU A 1 544 ? 13.259 -9.966 -12.858 1.00 82.25 544 LEU A CA 1
ATOM 4296 C C . LEU A 1 544 ? 13.793 -10.270 -14.264 1.00 82.25 544 LEU A C 1
ATOM 4298 O O . LEU A 1 544 ? 15.003 -10.378 -14.455 1.00 82.25 544 LEU A O 1
ATOM 4302 N N . THR A 1 545 ? 12.900 -10.351 -15.248 1.00 82.69 545 THR A N 1
ATOM 4303 C CA . THR A 1 545 ? 13.250 -10.644 -16.643 1.00 82.69 545 THR A CA 1
ATOM 4304 C C . THR A 1 545 ? 14.108 -9.535 -17.256 1.00 82.69 545 THR A C 1
ATOM 4306 O O . THR A 1 545 ? 15.148 -9.822 -17.848 1.00 82.69 545 THR A O 1
ATOM 4309 N N . SER A 1 546 ? 13.755 -8.265 -17.040 1.00 79.62 546 SER A N 1
ATOM 4310 C CA . SER A 1 546 ? 14.543 -7.114 -17.498 1.00 79.62 546 SER A CA 1
ATOM 4311 C C . SER A 1 546 ? 15.939 -7.072 -16.873 1.00 79.62 546 SER A C 1
ATOM 4313 O O . SER A 1 546 ? 16.912 -6.821 -17.582 1.00 79.62 546 SER A O 1
ATOM 4315 N N . ASN A 1 547 ? 16.071 -7.377 -15.579 1.00 79.50 547 ASN A N 1
ATOM 4316 C CA . ASN A 1 547 ? 17.378 -7.446 -14.921 1.00 79.50 547 ASN A CA 1
ATOM 4317 C C . ASN A 1 547 ? 18.244 -8.576 -15.495 1.00 79.50 547 ASN A C 1
ATOM 4319 O O . ASN A 1 547 ? 19.439 -8.379 -15.723 1.00 79.50 547 ASN A O 1
ATOM 4323 N N . ILE A 1 548 ? 17.649 -9.740 -15.778 1.00 82.94 548 ILE A N 1
ATOM 4324 C CA . ILE A 1 548 ? 18.346 -10.855 -16.436 1.00 82.94 548 ILE A CA 1
ATOM 4325 C C . ILE A 1 548 ? 18.820 -10.439 -17.835 1.00 82.94 548 ILE A C 1
ATOM 4327 O O . ILE A 1 548 ? 19.971 -10.705 -18.183 1.00 82.94 548 ILE A O 1
ATOM 4331 N N . PHE A 1 549 ? 17.983 -9.752 -18.617 1.00 81.25 549 PHE A N 1
ATOM 4332 C CA . PHE A 1 549 ? 18.356 -9.246 -19.943 1.00 81.25 549 PHE A CA 1
ATOM 4333 C C . PHE A 1 549 ? 19.496 -8.234 -19.882 1.00 81.25 549 PHE A C 1
ATOM 4335 O O . PHE A 1 549 ? 20.474 -8.385 -20.611 1.00 81.25 549 PHE A O 1
ATOM 4342 N N . MET A 1 550 ? 19.422 -7.265 -18.970 1.00 75.69 550 MET A N 1
ATOM 4343 C CA . MET A 1 550 ? 20.475 -6.268 -18.776 1.00 75.69 550 MET A CA 1
ATOM 4344 C C . MET A 1 550 ? 21.817 -6.928 -18.424 1.00 75.69 550 MET A C 1
ATOM 4346 O O . MET A 1 550 ? 22.838 -6.638 -19.051 1.00 75.69 550 MET A O 1
ATOM 4350 N N . ILE A 1 551 ? 21.822 -7.844 -17.448 1.00 79.69 551 ILE A N 1
ATOM 4351 C CA . ILE A 1 551 ? 23.033 -8.562 -17.023 1.00 79.69 551 ILE A CA 1
ATOM 4352 C C . ILE A 1 551 ? 23.577 -9.420 -18.172 1.00 79.69 551 ILE A C 1
ATOM 4354 O O . ILE A 1 551 ? 24.779 -9.393 -18.444 1.00 79.69 551 ILE A O 1
ATOM 4358 N N . SER A 1 552 ? 22.698 -10.138 -18.878 1.00 82.25 552 SER A N 1
ATOM 4359 C CA . SER A 1 552 ? 23.048 -10.948 -20.049 1.00 82.25 552 SER A CA 1
ATOM 4360 C C . SER A 1 552 ? 23.720 -10.111 -21.137 1.00 82.25 552 SER A C 1
ATOM 4362 O O . SER A 1 552 ? 24.805 -10.457 -21.604 1.00 82.25 552 SER A O 1
ATOM 4364 N N . GLN A 1 553 ? 23.123 -8.975 -21.493 1.00 76.00 553 GLN A N 1
ATOM 4365 C CA . GLN A 1 553 ? 23.627 -8.089 -22.536 1.00 76.00 553 GLN A CA 1
ATOM 4366 C C . GLN A 1 553 ? 24.963 -7.443 -22.138 1.00 76.00 553 GLN A C 1
ATOM 4368 O O . GLN A 1 553 ? 25.873 -7.344 -22.964 1.00 76.00 553 GLN A O 1
ATOM 4373 N N . MET A 1 554 ? 25.116 -7.029 -20.875 1.00 73.94 554 MET A N 1
ATOM 4374 C CA . MET A 1 554 ? 26.366 -6.459 -20.359 1.00 73.94 554 MET A CA 1
ATOM 4375 C C . MET A 1 554 ? 27.507 -7.487 -20.372 1.00 73.94 554 MET A C 1
ATOM 4377 O O . MET A 1 554 ? 28.621 -7.170 -20.797 1.00 73.94 554 MET A O 1
ATOM 4381 N N . LEU A 1 555 ? 27.232 -8.721 -19.938 1.00 79.44 555 LEU A N 1
ATOM 4382 C CA . LEU A 1 555 ? 28.196 -9.822 -19.974 1.00 79.44 555 LEU A CA 1
ATOM 4383 C C . LEU A 1 555 ? 28.574 -10.185 -21.411 1.00 79.44 555 LEU A C 1
ATOM 4385 O O . LEU A 1 555 ? 29.759 -10.355 -21.689 1.00 79.44 555 LEU A O 1
ATOM 4389 N N . PHE A 1 556 ? 27.603 -10.242 -22.327 1.00 80.12 556 PHE A N 1
ATOM 4390 C CA . PHE A 1 556 ? 27.842 -10.556 -23.736 1.00 80.12 556 PHE A CA 1
ATOM 4391 C C . PHE A 1 556 ? 28.703 -9.496 -24.435 1.00 80.12 556 PHE A C 1
ATOM 4393 O O . PHE A 1 556 ? 29.630 -9.851 -25.161 1.00 80.12 556 PHE A O 1
ATOM 4400 N N . LYS A 1 557 ? 28.480 -8.203 -24.153 1.00 76.50 557 LYS A N 1
ATOM 4401 C CA . LYS A 1 557 ? 29.314 -7.108 -24.686 1.00 76.50 557 LYS A CA 1
ATOM 4402 C C . LYS A 1 557 ? 30.774 -7.176 -24.221 1.00 76.50 557 LYS A C 1
ATOM 4404 O O . LYS A 1 557 ? 31.654 -6.743 -24.956 1.00 76.50 557 LYS A O 1
ATOM 4409 N N . ARG A 1 558 ? 31.043 -7.676 -23.006 1.00 77.75 558 ARG A N 1
ATOM 4410 C CA . ARG A 1 558 ? 32.399 -7.717 -22.422 1.00 77.75 558 ARG A CA 1
ATOM 4411 C C . ARG A 1 558 ? 33.120 -9.056 -22.629 1.00 77.75 558 ARG A C 1
ATOM 4413 O O . ARG A 1 558 ? 34.341 -9.065 -22.728 1.00 77.75 558 ARG A O 1
ATOM 4420 N N . PHE A 1 559 ? 32.386 -10.167 -22.678 1.00 83.06 559 PHE A N 1
ATOM 4421 C CA . PHE A 1 559 ? 32.921 -11.533 -22.696 1.00 83.06 559 PHE A CA 1
ATOM 4422 C C . PHE A 1 559 ? 32.144 -12.444 -23.666 1.00 83.06 559 PHE A C 1
ATOM 4424 O O . PHE A 1 559 ? 31.613 -13.483 -23.266 1.00 83.06 559 PHE A O 1
ATOM 4431 N N . SER A 1 560 ? 32.076 -12.070 -24.945 1.00 77.19 560 SER A N 1
ATOM 4432 C CA . SER A 1 560 ? 31.310 -12.787 -25.983 1.00 77.19 560 SER A CA 1
ATOM 4433 C C . SER A 1 560 ? 31.768 -14.236 -26.241 1.00 77.19 560 SER A C 1
ATOM 4435 O O . SER A 1 560 ? 30.972 -15.070 -26.684 1.00 77.19 560 SER A O 1
ATOM 4437 N N . ASP A 1 561 ? 33.025 -14.570 -25.929 1.00 80.31 561 ASP A N 1
ATOM 4438 C CA . ASP A 1 561 ? 33.596 -15.908 -26.153 1.00 80.31 561 ASP A CA 1
ATOM 4439 C C . ASP A 1 561 ? 33.410 -16.901 -25.000 1.00 80.31 561 ASP A C 1
ATOM 4441 O O . ASP A 1 561 ? 33.608 -18.104 -25.177 1.00 80.31 561 ASP A O 1
ATOM 4445 N N . ASN A 1 562 ? 32.968 -16.450 -23.825 1.00 87.06 562 ASN A N 1
ATOM 4446 C CA . ASN A 1 562 ? 32.778 -17.352 -22.693 1.00 87.06 562 ASN A CA 1
ATOM 4447 C C . ASN A 1 562 ? 31.535 -18.239 -22.883 1.00 87.06 562 ASN A C 1
ATOM 4449 O O . ASN A 1 562 ? 30.422 -17.745 -23.066 1.00 87.06 562 ASN A O 1
ATOM 4453 N N . PHE A 1 563 ? 31.702 -19.560 -22.734 1.00 85.06 563 PHE A N 1
ATOM 4454 C CA . PHE A 1 563 ? 30.615 -20.546 -22.848 1.00 85.06 563 PHE A CA 1
ATOM 4455 C C . PHE A 1 563 ? 29.410 -20.212 -21.952 1.00 85.06 563 PHE A C 1
ATOM 4457 O O . PHE A 1 563 ? 28.275 -20.190 -22.423 1.00 85.06 563 PHE A O 1
ATOM 4464 N N . LEU A 1 564 ? 29.654 -19.873 -20.679 1.00 83.25 564 LEU A N 1
ATOM 4465 C CA . LEU A 1 564 ? 28.600 -19.505 -19.723 1.00 83.25 564 LEU A CA 1
ATOM 4466 C C . LEU A 1 564 ? 27.809 -18.264 -20.163 1.00 83.25 564 LEU A C 1
ATOM 4468 O O . LEU A 1 564 ? 26.607 -18.190 -19.928 1.00 83.25 564 LEU A O 1
ATOM 4472 N N . VAL A 1 565 ? 28.468 -17.309 -20.824 1.00 84.38 565 VAL A N 1
ATOM 4473 C CA . VAL A 1 565 ? 27.834 -16.075 -21.307 1.00 84.38 565 VAL A CA 1
ATOM 4474 C C . VAL A 1 565 ? 26.936 -16.371 -22.508 1.00 84.38 565 VAL A C 1
ATOM 4476 O O . VAL A 1 565 ? 25.806 -15.893 -22.545 1.00 84.38 565 VAL A O 1
ATOM 4479 N N . ARG A 1 566 ? 27.375 -17.242 -23.429 1.00 82.44 566 ARG A N 1
ATOM 4480 C CA . ARG A 1 566 ? 26.551 -17.697 -24.564 1.00 82.44 566 ARG A CA 1
ATOM 4481 C C . ARG A 1 566 ? 25.331 -18.511 -24.122 1.00 82.44 566 ARG A C 1
ATOM 4483 O O . ARG A 1 566 ? 24.268 -18.373 -24.717 1.00 82.44 566 ARG A O 1
ATOM 4490 N N . VAL A 1 567 ? 25.455 -19.315 -23.061 1.00 85.88 567 VAL A N 1
ATOM 4491 C CA . VAL A 1 567 ? 24.305 -20.009 -22.446 1.00 85.88 567 VAL A CA 1
ATOM 4492 C C . VAL A 1 567 ? 23.318 -19.005 -21.844 1.00 85.88 567 VAL A C 1
ATOM 4494 O O . VAL A 1 567 ? 22.105 -19.189 -21.959 1.00 85.88 567 VAL A O 1
ATOM 4497 N N . LEU A 1 568 ? 23.819 -17.930 -21.229 1.00 83.44 568 LEU A N 1
ATOM 4498 C CA . LEU A 1 568 ? 22.980 -16.888 -20.639 1.00 83.44 568 LEU A CA 1
ATOM 4499 C C . LEU A 1 568 ? 22.180 -16.132 -21.709 1.00 83.44 568 LEU A C 1
ATOM 4501 O O . LEU A 1 568 ? 20.979 -15.926 -21.542 1.00 83.44 568 LEU A O 1
ATOM 4505 N N . GLY A 1 569 ? 22.829 -15.738 -22.805 1.00 84.06 569 GLY A N 1
ATOM 4506 C CA . GLY A 1 569 ? 22.159 -15.139 -23.954 1.00 84.06 569 GLY A CA 1
ATOM 4507 C C . GLY A 1 569 ? 23.115 -14.655 -25.041 1.00 84.06 569 GLY A C 1
ATOM 4508 O O . GLY A 1 569 ? 24.143 -14.048 -24.742 1.00 84.06 569 GLY A O 1
ATOM 4509 N N . THR A 1 570 ? 22.755 -14.881 -26.303 1.00 84.88 570 THR A N 1
ATOM 4510 C CA . THR A 1 570 ? 23.416 -14.279 -27.471 1.00 84.88 570 THR A CA 1
ATOM 4511 C C . THR A 1 570 ? 22.542 -13.168 -28.036 1.00 84.88 570 THR A C 1
ATOM 4513 O O . THR A 1 570 ? 21.344 -13.365 -28.249 1.00 84.88 570 THR A O 1
ATOM 4516 N N . TRP A 1 571 ? 23.139 -11.998 -28.261 1.00 83.81 571 TRP A N 1
ATOM 4517 C CA . TRP A 1 571 ? 22.428 -10.783 -28.657 1.00 83.81 571 TRP A CA 1
ATOM 4518 C C . TRP A 1 571 ? 22.890 -10.316 -30.034 1.00 83.81 571 TRP A C 1
ATOM 4520 O O . TRP A 1 571 ? 24.089 -10.141 -30.245 1.00 83.81 571 TRP A O 1
ATOM 4530 N N . GLU A 1 572 ? 21.950 -10.059 -30.939 1.00 81.31 572 GLU A N 1
ATOM 4531 C CA . GLU A 1 572 ? 22.226 -9.545 -32.286 1.00 81.31 572 GLU A CA 1
ATOM 4532 C C . GLU A 1 572 ? 21.380 -8.300 -32.573 1.00 81.31 572 GLU A C 1
ATOM 4534 O O . GLU A 1 572 ? 20.282 -8.129 -32.034 1.00 81.31 572 GLU A O 1
ATOM 4539 N N . ALA A 1 573 ? 21.915 -7.391 -33.390 1.00 74.19 573 ALA A N 1
ATOM 4540 C CA . ALA A 1 573 ? 21.188 -6.204 -33.826 1.00 74.19 573 ALA A CA 1
ATOM 4541 C C . ALA A 1 573 ? 20.108 -6.596 -34.845 1.00 74.19 573 ALA A C 1
ATOM 4543 O O . ALA A 1 573 ? 20.319 -7.478 -35.672 1.00 74.19 573 ALA A O 1
ATOM 4544 N N . THR A 1 574 ? 18.939 -5.960 -34.773 1.00 63.72 574 THR A N 1
ATOM 4545 C CA . THR A 1 574 ? 17.832 -6.237 -35.705 1.00 63.72 574 THR A CA 1
ATOM 4546 C C . THR A 1 574 ? 17.958 -5.397 -36.971 1.00 63.72 574 THR A C 1
ATOM 4548 O O . THR A 1 574 ? 18.204 -4.197 -36.875 1.00 63.72 574 THR A O 1
ATOM 4551 N N . ASP A 1 575 ? 17.733 -6.006 -38.140 1.00 52.94 575 ASP A N 1
ATOM 4552 C CA . ASP A 1 575 ? 17.769 -5.331 -39.443 1.00 52.94 575 ASP A CA 1
ATOM 4553 C C . ASP A 1 575 ? 16.958 -4.021 -39.426 1.00 52.94 575 ASP A C 1
ATOM 4555 O O . ASP A 1 575 ? 15.742 -4.027 -39.230 1.00 52.94 575 ASP A O 1
ATOM 4559 N N . GLY A 1 576 ? 17.646 -2.884 -39.590 1.00 53.81 576 GLY A N 1
ATOM 4560 C CA . GLY A 1 576 ? 17.041 -1.546 -39.617 1.00 53.81 576 GLY A CA 1
ATOM 4561 C C . GLY A 1 576 ? 16.914 -0.815 -38.270 1.00 53.81 576 GLY A C 1
ATOM 4562 O O . GLY A 1 576 ? 16.391 0.294 -38.253 1.00 53.81 576 GLY A O 1
ATOM 4563 N N . SER A 1 577 ? 17.403 -1.367 -37.150 1.00 60.22 577 SER A N 1
ATOM 4564 C CA . SER A 1 577 ? 17.450 -0.661 -35.854 1.00 60.22 577 SER A CA 1
ATOM 4565 C C . SER A 1 577 ? 18.737 -0.965 -35.078 1.00 60.22 577 SER A C 1
ATOM 4567 O O . SER A 1 577 ? 19.252 -2.078 -35.126 1.00 60.22 577 SER A O 1
ATOM 4569 N N . SER A 1 578 ? 19.245 -0.007 -34.295 1.00 61.72 578 SER A N 1
ATOM 4570 C CA . SER A 1 578 ? 20.403 -0.223 -33.405 1.00 61.72 578 SER A CA 1
ATOM 4571 C C . SER A 1 578 ? 20.076 -1.093 -32.177 1.00 61.72 578 SER A C 1
ATOM 4573 O O . SER A 1 578 ? 20.928 -1.308 -31.315 1.00 61.72 578 SER A O 1
ATOM 4575 N N . GLN A 1 579 ? 18.851 -1.620 -32.082 1.00 68.88 579 GLN A N 1
ATOM 4576 C CA . GLN A 1 579 ? 18.370 -2.392 -30.947 1.00 68.88 579 GLN A CA 1
ATOM 4577 C C . GLN A 1 579 ? 18.892 -3.838 -30.975 1.00 68.88 579 GLN A C 1
ATOM 4579 O O . GLN A 1 579 ? 18.721 -4.570 -31.953 1.00 68.88 579 GLN A O 1
ATOM 4584 N N . LEU A 1 580 ? 19.489 -4.261 -29.860 1.00 72.56 580 LEU A N 1
ATOM 4585 C CA . LEU A 1 580 ? 19.982 -5.621 -29.639 1.00 72.56 580 LEU A CA 1
ATOM 4586 C C . LEU A 1 580 ? 18.851 -6.511 -29.115 1.00 72.56 580 LEU A C 1
ATOM 4588 O O . LEU A 1 580 ? 18.237 -6.191 -28.098 1.00 72.56 580 LEU A O 1
ATOM 4592 N N . ASN A 1 581 ? 18.616 -7.645 -29.769 1.00 76.38 581 ASN A N 1
ATOM 4593 C CA . ASN A 1 581 ? 17.623 -8.637 -29.365 1.00 76.38 581 ASN A CA 1
ATOM 4594 C C . ASN A 1 581 ? 18.286 -9.994 -29.105 1.00 76.38 581 ASN A C 1
ATOM 4596 O O . ASN A 1 581 ? 19.290 -10.333 -29.729 1.00 76.38 581 ASN A O 1
ATOM 4600 N N . ALA A 1 582 ? 17.729 -10.763 -28.169 1.00 81.50 582 ALA A N 1
ATOM 4601 C CA . ALA A 1 582 ? 18.223 -12.097 -27.857 1.00 81.50 582 ALA A CA 1
ATOM 4602 C C . ALA A 1 582 ? 17.840 -13.072 -28.982 1.00 81.50 582 ALA A C 1
ATOM 4604 O O . ALA A 1 582 ? 16.668 -13.164 -29.340 1.00 81.50 582 ALA A O 1
ATOM 4605 N N . VAL A 1 583 ? 18.822 -13.789 -29.529 1.00 81.94 583 VAL A N 1
ATOM 4606 C CA . VAL A 1 583 ? 18.641 -14.807 -30.585 1.00 81.94 583 VAL A CA 1
ATOM 4607 C C . VAL A 1 583 ? 18.833 -16.223 -30.031 1.00 81.94 583 VAL A C 1
ATOM 4609 O O . VAL A 1 583 ? 18.260 -17.177 -30.544 1.00 81.94 583 VAL A O 1
ATOM 4612 N N . GLY A 1 584 ? 19.600 -16.376 -28.948 1.00 81.25 584 GLY A N 1
ATOM 4613 C CA . GLY A 1 584 ? 19.868 -17.672 -28.326 1.00 81.25 584 GLY A CA 1
ATOM 4614 C C . GLY A 1 584 ? 20.122 -17.579 -26.823 1.00 81.25 584 GLY A C 1
ATOM 4615 O O . GLY A 1 584 ? 20.299 -16.494 -26.270 1.00 81.25 584 GLY A O 1
ATOM 4616 N N . GLY A 1 585 ? 20.124 -18.736 -26.154 1.00 86.19 585 GLY A N 1
ATOM 4617 C CA . GLY A 1 585 ? 20.361 -18.874 -24.712 1.00 86.19 585 GLY A CA 1
ATOM 4618 C C . GLY A 1 585 ? 19.104 -18.752 -23.843 1.00 86.19 585 GLY A C 1
ATOM 4619 O O . GLY A 1 585 ? 17.973 -18.768 -24.327 1.00 86.19 585 GLY A O 1
ATOM 4620 N N . ILE A 1 586 ? 19.301 -18.640 -22.529 1.00 86.31 586 ILE A N 1
ATOM 4621 C CA . ILE A 1 586 ? 18.214 -18.493 -21.545 1.00 86.31 586 ILE A CA 1
ATOM 4622 C C . ILE A 1 586 ? 17.419 -17.205 -21.808 1.00 86.31 586 ILE A C 1
ATOM 4624 O O . ILE A 1 586 ? 16.189 -17.228 -21.784 1.00 86.31 586 ILE A O 1
ATOM 4628 N N . ALA A 1 587 ? 18.107 -16.104 -22.132 1.00 85.06 587 ALA A N 1
ATOM 4629 C CA . ALA A 1 587 ? 17.475 -14.828 -22.462 1.00 85.06 587 ALA A CA 1
ATOM 4630 C C . ALA A 1 587 ? 16.506 -14.928 -23.654 1.00 85.06 587 ALA A C 1
ATOM 4632 O O . ALA A 1 587 ? 15.471 -14.269 -23.641 1.00 85.06 587 ALA A O 1
ATOM 4633 N N . TYR A 1 588 ? 16.791 -15.792 -24.635 1.00 87.00 588 TYR A N 1
ATOM 4634 C CA . TYR A 1 588 ? 15.880 -16.034 -25.752 1.00 87.00 588 TYR A CA 1
ATOM 4635 C C . TYR A 1 588 ? 14.558 -16.632 -25.260 1.00 87.00 588 TYR A C 1
ATOM 4637 O O . TYR A 1 588 ? 13.518 -16.052 -25.523 1.00 87.00 588 TYR A O 1
ATOM 4645 N N . TYR A 1 589 ? 14.568 -17.693 -24.444 1.00 87.81 589 TYR A N 1
ATOM 4646 C CA . TYR A 1 589 ? 13.338 -18.315 -23.914 1.00 87.81 589 TYR A CA 1
ATOM 4647 C C . TYR A 1 589 ? 12.519 -17.440 -22.953 1.00 87.81 589 TYR A C 1
ATOM 4649 O O . TYR A 1 589 ? 11.325 -17.674 -22.781 1.00 87.81 589 TYR A O 1
ATOM 4657 N N . LEU A 1 590 ? 13.147 -16.451 -22.318 1.00 85.38 590 LEU A N 1
ATOM 4658 C CA . LEU A 1 590 ? 12.461 -15.452 -21.493 1.00 85.38 590 LEU A CA 1
ATOM 4659 C C . LEU A 1 590 ? 11.876 -14.297 -22.318 1.00 85.38 590 LEU A C 1
ATOM 4661 O O . LEU A 1 590 ? 11.033 -13.559 -21.809 1.00 85.38 590 LEU A O 1
ATOM 4665 N N . SER A 1 591 ? 12.334 -14.107 -23.558 1.00 83.62 591 SER A N 1
ATOM 4666 C CA . SER A 1 591 ? 11.865 -13.032 -24.432 1.00 83.62 591 SER A CA 1
ATOM 4667 C C . SER A 1 591 ? 10.546 -13.401 -25.109 1.00 83.62 591 SER A C 1
ATOM 4669 O O . SER A 1 591 ? 10.313 -14.560 -25.442 1.00 83.62 591 SER A O 1
ATOM 4671 N N . ALA A 1 592 ? 9.666 -12.413 -25.282 1.00 81.44 592 ALA A N 1
ATOM 4672 C CA . ALA A 1 592 ? 8.377 -12.623 -25.925 1.00 81.44 592 ALA A CA 1
ATOM 4673 C C . ALA A 1 592 ? 8.543 -12.748 -27.454 1.00 81.44 592 ALA A C 1
ATOM 4675 O O . ALA A 1 592 ? 9.307 -11.975 -28.049 1.00 81.44 592 ALA A O 1
ATOM 4676 N N . PRO A 1 593 ? 7.814 -13.662 -28.122 1.00 77.62 593 PRO A N 1
ATOM 4677 C CA . PRO A 1 593 ? 7.841 -13.760 -29.576 1.00 77.62 593 PRO A CA 1
ATOM 4678 C C . PRO A 1 593 ? 7.231 -12.503 -30.211 1.00 77.62 593 PRO A C 1
ATOM 4680 O O . PRO A 1 593 ? 6.167 -12.041 -29.810 1.00 77.62 593 PRO A O 1
ATOM 4683 N N . ARG A 1 594 ? 7.895 -11.961 -31.241 1.00 68.94 594 ARG A N 1
ATOM 4684 C CA . ARG A 1 594 ? 7.548 -10.662 -31.858 1.00 68.94 594 ARG A CA 1
ATOM 4685 C C . ARG A 1 594 ? 6.196 -10.637 -32.572 1.00 68.94 594 ARG A C 1
ATOM 4687 O O . ARG A 1 594 ? 5.638 -9.570 -32.801 1.00 68.94 594 ARG A O 1
ATOM 4694 N N . SER A 1 595 ? 5.719 -11.795 -33.012 1.00 70.94 595 SER A N 1
ATOM 4695 C CA . SER A 1 595 ? 4.486 -11.917 -33.776 1.00 70.94 595 SER A CA 1
ATOM 4696 C C . SER A 1 595 ? 3.932 -13.331 -33.690 1.00 70.94 595 SER A C 1
ATOM 4698 O O . SER A 1 595 ? 4.659 -14.300 -33.446 1.00 70.94 595 SER A O 1
ATOM 4700 N N . LEU A 1 596 ? 2.643 -13.462 -33.997 1.00 74.56 596 LEU A N 1
ATOM 4701 C CA . LEU A 1 596 ? 1.993 -14.760 -34.157 1.00 74.56 596 LEU A CA 1
ATOM 4702 C C . LEU A 1 596 ? 2.720 -15.659 -35.177 1.00 74.56 596 LEU A C 1
ATOM 4704 O O . LEU A 1 596 ? 2.793 -16.869 -34.989 1.00 74.56 596 LEU A O 1
ATOM 4708 N N . SER A 1 597 ? 3.297 -15.077 -36.236 1.00 74.88 597 SER A N 1
ATOM 4709 C CA . SER A 1 597 ? 4.053 -15.837 -37.237 1.00 74.88 597 SER A CA 1
ATOM 4710 C C . SER A 1 597 ? 5.378 -16.369 -36.689 1.00 74.88 597 SER A C 1
ATOM 4712 O O . SER A 1 597 ? 5.728 -17.509 -36.975 1.00 74.88 597 SER A O 1
ATOM 4714 N N . ALA A 1 598 ? 6.091 -15.586 -35.872 1.00 75.19 598 ALA A N 1
ATOM 4715 C CA . ALA A 1 598 ? 7.319 -16.030 -35.213 1.00 75.19 598 ALA A CA 1
ATOM 4716 C C . ALA A 1 598 ? 7.041 -17.136 -34.179 1.00 75.19 598 ALA A C 1
ATOM 4718 O O . ALA A 1 598 ? 7.795 -18.100 -34.092 1.00 75.19 598 ALA A O 1
ATOM 4719 N N . ALA A 1 599 ? 5.917 -17.050 -33.459 1.00 79.44 599 ALA A N 1
ATOM 4720 C CA . ALA A 1 599 ? 5.496 -18.090 -32.518 1.00 79.44 599 ALA A CA 1
ATOM 4721 C C . ALA A 1 599 ? 5.156 -19.430 -33.205 1.00 79.44 599 ALA A C 1
ATOM 4723 O O . ALA A 1 599 ? 5.363 -20.490 -32.618 1.00 79.44 599 ALA A O 1
ATOM 4724 N N . LEU A 1 600 ? 4.641 -19.391 -34.441 1.00 82.00 600 LEU A N 1
ATOM 4725 C CA . LEU A 1 600 ? 4.331 -20.590 -35.232 1.00 82.00 600 LEU A CA 1
ATOM 4726 C C . LEU A 1 600 ? 5.573 -21.249 -35.849 1.00 82.00 600 LEU A C 1
ATOM 4728 O O . LEU A 1 600 ? 5.561 -22.459 -36.063 1.00 82.00 600 LEU A O 1
ATOM 4732 N N . LEU A 1 601 ? 6.615 -20.467 -36.144 1.00 86.38 601 LEU A N 1
ATOM 4733 C CA . LEU A 1 601 ? 7.882 -20.971 -36.680 1.00 86.38 601 LEU A CA 1
ATOM 4734 C C . LEU A 1 601 ? 8.661 -21.768 -35.623 1.00 86.38 601 LEU A C 1
ATOM 4736 O O . LEU A 1 601 ? 9.118 -22.867 -35.924 1.00 86.38 601 LEU A O 1
ATOM 4740 N N . ASP A 1 602 ? 8.717 -21.266 -34.384 1.00 86.31 602 ASP A N 1
ATOM 4741 C CA . ASP A 1 602 ? 9.429 -21.903 -33.268 1.00 86.31 602 ASP A CA 1
ATOM 4742 C C . ASP A 1 602 ? 8.474 -22.279 -32.112 1.00 86.31 602 ASP A C 1
ATOM 4744 O O . ASP A 1 602 ? 8.445 -21.619 -31.064 1.00 86.31 602 ASP A O 1
ATOM 4748 N N . PRO A 1 603 ? 7.697 -23.377 -32.240 1.00 87.44 603 PRO A N 1
ATOM 4749 C CA . PRO A 1 603 ? 6.683 -23.749 -31.250 1.00 87.44 603 PRO A CA 1
ATOM 4750 C C . PRO A 1 603 ? 7.279 -24.105 -29.881 1.00 87.44 603 PRO A C 1
ATOM 4752 O O . PRO A 1 603 ? 6.634 -23.906 -28.852 1.00 87.44 603 PRO A O 1
ATOM 4755 N N . LEU A 1 604 ? 8.517 -24.609 -29.841 1.00 89.12 604 LEU A N 1
ATOM 4756 C CA . LEU A 1 604 ? 9.190 -24.960 -28.588 1.00 89.12 604 LEU A CA 1
ATOM 4757 C C . LEU A 1 604 ? 9.521 -23.711 -27.765 1.00 89.12 604 LEU A C 1
ATOM 4759 O O . LEU A 1 604 ? 9.261 -23.687 -26.562 1.00 89.12 604 LEU A O 1
ATOM 4763 N N . HIS A 1 605 ? 10.036 -22.664 -28.416 1.00 86.81 605 HIS A N 1
ATOM 4764 C CA . HIS A 1 605 ? 10.298 -21.377 -27.777 1.00 86.81 605 HIS A CA 1
ATOM 4765 C C . HIS A 1 605 ? 9.005 -20.779 -27.211 1.00 86.81 605 HIS A C 1
ATOM 4767 O O . HIS A 1 605 ? 8.966 -20.392 -26.043 1.00 86.81 605 HIS A O 1
ATOM 4773 N N . PHE A 1 606 ? 7.923 -20.813 -27.994 1.00 88.25 606 PHE A N 1
ATOM 4774 C CA . PHE A 1 606 ? 6.619 -20.321 -27.560 1.00 88.25 606 PHE A CA 1
ATOM 4775 C C . PHE A 1 606 ? 6.077 -21.061 -26.326 1.00 88.25 606 PHE A C 1
ATOM 4777 O O . PHE A 1 606 ? 5.693 -20.428 -25.341 1.00 88.25 606 PHE A O 1
ATOM 4784 N N . VAL A 1 607 ? 6.077 -22.398 -26.341 1.00 90.62 607 VAL A N 1
ATOM 4785 C CA . VAL A 1 607 ? 5.586 -23.204 -25.209 1.00 90.62 607 VAL A CA 1
ATOM 4786 C C . VAL A 1 607 ? 6.436 -22.978 -23.958 1.00 90.62 607 VAL A C 1
ATOM 4788 O O . VAL A 1 607 ? 5.885 -22.849 -22.863 1.00 90.62 607 VAL A O 1
ATOM 4791 N N . ALA A 1 608 ? 7.760 -22.888 -24.108 1.00 90.62 608 ALA A N 1
ATOM 4792 C CA . ALA A 1 608 ? 8.662 -22.601 -22.998 1.00 90.62 608 ALA A CA 1
ATOM 4793 C C . ALA A 1 608 ? 8.396 -21.211 -22.396 1.00 90.62 608 ALA A C 1
ATOM 4795 O O . ALA A 1 608 ? 8.256 -21.099 -21.178 1.00 90.62 608 ALA A O 1
ATOM 4796 N N . TYR A 1 609 ? 8.249 -20.180 -23.233 1.00 89.44 609 TYR A N 1
ATOM 4797 C CA . TYR A 1 609 ? 7.936 -18.820 -22.795 1.00 89.44 609 TYR A CA 1
ATOM 4798 C C . TYR A 1 609 ? 6.604 -18.759 -22.028 1.00 89.44 609 TYR A C 1
ATOM 4800 O O . TYR A 1 609 ? 6.560 -18.253 -20.905 1.00 89.44 609 TYR A O 1
ATOM 4808 N N . VAL A 1 610 ? 5.534 -19.353 -22.576 1.00 91.38 610 VAL A N 1
ATOM 4809 C CA . VAL A 1 610 ? 4.214 -19.427 -21.919 1.00 91.38 610 VAL A CA 1
ATOM 4810 C C . VAL A 1 610 ? 4.319 -20.139 -20.569 1.00 91.38 610 VAL A C 1
ATOM 4812 O O . VAL A 1 610 ? 3.822 -19.638 -19.559 1.00 91.38 610 VAL A O 1
ATOM 4815 N N . ALA A 1 611 ? 4.978 -21.300 -20.527 1.00 93.06 611 ALA A N 1
ATOM 4816 C CA . ALA A 1 611 ? 5.121 -22.076 -19.302 1.00 93.06 611 ALA A CA 1
ATOM 4817 C C . ALA A 1 611 ? 5.896 -21.297 -18.228 1.00 93.06 611 ALA A C 1
ATOM 4819 O O . ALA A 1 611 ? 5.451 -21.233 -17.079 1.00 93.06 611 ALA A O 1
ATOM 4820 N N . ILE A 1 612 ? 7.015 -20.664 -18.593 1.00 92.31 612 ILE A N 1
ATOM 4821 C CA . ILE A 1 612 ? 7.825 -19.850 -17.677 1.00 92.31 612 ILE A CA 1
ATOM 4822 C C . ILE A 1 612 ? 7.016 -18.650 -17.175 1.00 92.31 612 ILE A C 1
ATOM 4824 O O . ILE A 1 612 ? 6.959 -18.426 -15.967 1.00 92.31 612 ILE A O 1
ATOM 4828 N N . MET A 1 613 ? 6.339 -17.913 -18.056 1.00 89.69 613 MET A N 1
ATOM 4829 C CA . MET A 1 613 ? 5.552 -16.734 -17.680 1.00 89.69 613 MET A CA 1
ATOM 4830 C C . MET A 1 613 ? 4.419 -17.088 -16.702 1.00 89.69 613 MET A C 1
ATOM 4832 O O . MET A 1 613 ? 4.289 -16.471 -15.644 1.00 89.69 613 MET A O 1
ATOM 4836 N N . LEU A 1 614 ? 3.633 -18.128 -17.001 1.00 92.69 614 LEU A N 1
ATOM 4837 C CA . LEU A 1 614 ? 2.516 -18.550 -16.149 1.00 92.69 614 LEU A CA 1
ATOM 4838 C C . LEU A 1 614 ? 2.983 -19.083 -14.793 1.00 92.69 614 LEU A C 1
ATOM 4840 O O . LEU A 1 614 ? 2.421 -18.723 -13.755 1.00 92.69 614 LEU A O 1
ATOM 4844 N N . THR A 1 615 ? 4.012 -19.933 -14.791 1.00 92.75 615 THR A N 1
ATOM 4845 C CA . THR A 1 615 ? 4.528 -20.535 -13.553 1.00 92.75 615 THR A CA 1
ATOM 4846 C C . THR A 1 615 ? 5.184 -19.494 -12.655 1.00 92.75 615 THR A C 1
ATOM 4848 O O . THR A 1 615 ? 4.886 -19.456 -11.461 1.00 92.75 615 THR A O 1
ATOM 4851 N N . THR A 1 616 ? 6.013 -18.605 -13.210 1.00 91.38 616 THR A N 1
ATOM 4852 C CA . THR A 1 616 ? 6.654 -17.531 -12.437 1.00 91.38 616 THR A CA 1
ATOM 4853 C C . THR A 1 616 ? 5.624 -16.557 -11.869 1.00 91.38 616 THR A C 1
ATOM 4855 O O . THR A 1 616 ? 5.681 -16.270 -10.675 1.00 91.38 616 THR A O 1
ATOM 4858 N N . CYS A 1 617 ? 4.622 -16.128 -12.646 1.00 90.44 617 CYS A N 1
ATOM 4859 C CA . CYS A 1 617 ? 3.564 -15.243 -12.143 1.00 90.44 617 CYS A CA 1
ATOM 4860 C C . CYS A 1 617 ? 2.720 -15.898 -11.034 1.00 90.44 617 CYS A C 1
ATOM 4862 O O . CYS A 1 617 ? 2.411 -15.251 -10.029 1.00 90.44 617 CYS A O 1
ATOM 4864 N N . ALA A 1 618 ? 2.372 -17.182 -11.173 1.00 91.88 618 ALA A N 1
ATOM 4865 C CA . ALA A 1 618 ? 1.608 -17.910 -10.158 1.00 91.88 618 ALA A CA 1
ATOM 4866 C C . ALA A 1 618 ? 2.403 -18.100 -8.854 1.00 91.88 618 ALA A C 1
ATOM 4868 O O . ALA A 1 618 ? 1.859 -17.910 -7.761 1.00 91.88 618 ALA A O 1
ATOM 4869 N N . LEU A 1 619 ? 3.691 -18.448 -8.960 1.00 91.81 619 LEU A N 1
ATOM 4870 C CA . LEU A 1 619 ? 4.580 -18.606 -7.807 1.00 91.81 619 LEU A CA 1
ATOM 4871 C C . LEU A 1 619 ? 4.809 -17.273 -7.095 1.00 91.81 619 LEU A C 1
ATOM 4873 O O . LEU A 1 619 ? 4.617 -17.205 -5.882 1.00 91.81 619 LEU A O 1
ATOM 4877 N N . LEU A 1 620 ? 5.135 -16.216 -7.844 1.00 90.12 620 LEU A N 1
ATOM 4878 C CA . LEU A 1 620 ? 5.369 -14.884 -7.287 1.00 90.12 620 LEU A CA 1
ATOM 4879 C C . LEU A 1 620 ? 4.117 -14.322 -6.612 1.00 90.12 620 LEU A C 1
ATOM 4881 O O . LEU A 1 620 ? 4.219 -13.739 -5.536 1.00 90.12 620 LEU A O 1
ATOM 4885 N N . SER A 1 621 ? 2.926 -14.547 -7.176 1.00 90.38 621 SER A N 1
ATOM 4886 C CA . SER A 1 621 ? 1.670 -14.163 -6.521 1.00 90.38 621 SER A CA 1
ATOM 4887 C C . SER A 1 621 ? 1.465 -14.899 -5.195 1.00 90.38 621 SER A C 1
ATOM 4889 O O . SER A 1 621 ? 1.130 -14.284 -4.180 1.00 90.38 621 SER A O 1
ATOM 4891 N N . LYS A 1 622 ? 1.741 -16.206 -5.156 1.00 88.50 622 LYS A N 1
ATOM 4892 C CA . LYS A 1 622 ? 1.614 -16.995 -3.927 1.00 88.50 622 LYS A CA 1
ATOM 4893 C C . LYS A 1 622 ? 2.632 -16.591 -2.856 1.00 88.50 622 LYS A C 1
ATOM 4895 O O . LYS A 1 622 ? 2.286 -16.570 -1.682 1.00 88.50 622 LYS A O 1
ATOM 4900 N N . THR A 1 623 ? 3.864 -16.257 -3.224 1.00 86.94 623 THR A N 1
ATOM 4901 C CA . THR A 1 623 ? 4.840 -15.736 -2.252 1.00 86.94 623 THR A CA 1
ATOM 4902 C C . THR A 1 623 ? 4.476 -14.322 -1.800 1.00 86.94 623 THR A C 1
ATOM 4904 O O . THR A 1 623 ? 4.676 -13.962 -0.644 1.00 86.94 623 THR A O 1
ATOM 4907 N N . TRP A 1 624 ? 3.881 -13.518 -2.686 1.00 86.81 624 TRP A N 1
ATOM 4908 C CA . TRP A 1 624 ? 3.521 -12.137 -2.379 1.00 86.81 624 TRP A CA 1
ATOM 4909 C C . TRP A 1 624 ? 2.419 -12.019 -1.326 1.00 86.81 624 TRP A C 1
ATOM 4911 O O . TRP A 1 624 ? 2.473 -11.108 -0.503 1.00 86.81 624 TRP A O 1
ATOM 4921 N N . ILE A 1 625 ? 1.434 -12.926 -1.297 1.00 88.56 625 ILE A N 1
ATOM 4922 C CA . ILE A 1 625 ? 0.395 -12.901 -0.246 1.00 88.56 625 ILE A CA 1
ATOM 4923 C C . ILE A 1 625 ? 0.963 -13.085 1.168 1.00 88.56 625 ILE A C 1
ATOM 4925 O O . ILE A 1 625 ? 0.377 -12.578 2.120 1.00 88.56 625 ILE A O 1
ATOM 4929 N N . GLU A 1 626 ? 2.092 -13.781 1.316 1.00 83.50 626 GLU A N 1
ATOM 4930 C CA . GLU A 1 626 ? 2.765 -13.955 2.608 1.00 83.50 626 GLU A CA 1
ATOM 4931 C C . GLU A 1 626 ? 3.549 -12.692 2.993 1.00 83.50 626 GLU A C 1
ATOM 4933 O O . GLU A 1 626 ? 3.457 -12.240 4.130 1.00 83.50 626 GLU A O 1
ATOM 4938 N N . ILE A 1 627 ? 4.241 -12.072 2.030 1.00 81.81 627 ILE A N 1
ATOM 4939 C CA . ILE A 1 627 ? 5.050 -10.855 2.236 1.00 81.81 627 ILE A CA 1
ATOM 4940 C C . ILE A 1 627 ? 4.169 -9.622 2.489 1.00 81.81 627 ILE A C 1
ATOM 4942 O O . ILE A 1 627 ? 4.503 -8.769 3.303 1.00 81.81 627 ILE A O 1
ATOM 4946 N N . SER A 1 628 ? 3.029 -9.520 1.803 1.00 75.06 628 SER A N 1
ATOM 4947 C CA . SER A 1 628 ? 2.131 -8.358 1.883 1.00 75.06 628 SER A CA 1
ATOM 4948 C C . SER A 1 628 ? 1.252 -8.315 3.141 1.00 75.06 628 SER A C 1
ATOM 4950 O O . SER A 1 628 ? 0.487 -7.366 3.305 1.00 75.06 628 SER A O 1
ATOM 4952 N N . GLY A 1 629 ? 1.303 -9.332 4.012 1.00 77.56 629 GLY A N 1
ATOM 4953 C CA . GLY A 1 629 ? 0.378 -9.451 5.147 1.00 77.56 629 GLY A CA 1
ATOM 4954 C C . GLY A 1 629 ? -1.079 -9.688 4.722 1.00 77.56 629 GLY A C 1
ATOM 4955 O O . GLY A 1 629 ? -2.002 -9.488 5.508 1.00 77.56 629 GLY A O 1
ATOM 4956 N N . ALA A 1 630 ? -1.302 -10.111 3.473 1.00 84.12 630 ALA A N 1
ATOM 4957 C CA . ALA A 1 630 ? -2.606 -10.500 2.933 1.00 84.12 630 ALA A CA 1
ATOM 4958 C C . ALA A 1 630 ? -2.818 -12.022 3.021 1.00 84.12 630 ALA A C 1
ATOM 4960 O O . ALA A 1 630 ? -3.597 -12.616 2.269 1.00 84.12 630 ALA A O 1
ATOM 4961 N N . SER A 1 631 ? -2.100 -12.691 3.924 1.00 88.88 631 SER A N 1
ATOM 4962 C CA . SER A 1 631 ? -2.219 -14.131 4.079 1.00 88.88 631 SER A CA 1
ATOM 4963 C C . SER A 1 631 ? -3.588 -14.487 4.680 1.00 88.88 631 SER A C 1
ATOM 4965 O O . SER A 1 631 ? -4.188 -13.693 5.414 1.00 88.88 631 SER A O 1
ATOM 4967 N N . PRO A 1 632 ? -4.094 -15.716 4.468 1.00 90.56 632 PRO A N 1
ATOM 4968 C CA . PRO A 1 632 ? -5.346 -16.151 5.087 1.00 90.56 632 PRO A CA 1
ATOM 4969 C C . PRO A 1 632 ? -5.352 -16.023 6.616 1.00 90.56 632 PRO A C 1
ATOM 4971 O O . PRO A 1 632 ? -6.413 -15.884 7.224 1.00 90.56 632 PRO A O 1
ATOM 4974 N N . ARG A 1 633 ? -4.173 -16.099 7.249 1.00 89.31 633 ARG A N 1
ATOM 4975 C CA . ARG A 1 633 ? -4.011 -15.967 8.700 1.00 89.31 633 ARG A CA 1
ATOM 4976 C C . ARG A 1 633 ? -4.145 -14.512 9.139 1.00 89.31 633 ARG A C 1
ATOM 4978 O O . ARG A 1 633 ? -4.823 -14.254 10.132 1.00 89.31 633 ARG A O 1
ATOM 4985 N N . ASP A 1 634 ? -3.543 -13.597 8.393 1.00 87.12 634 ASP A N 1
ATOM 4986 C CA . ASP A 1 634 ? -3.545 -12.169 8.707 1.00 87.12 634 ASP A CA 1
ATOM 4987 C C . ASP A 1 634 ? -4.925 -11.562 8.471 1.00 87.12 634 ASP A C 1
ATOM 4989 O O . ASP A 1 634 ? -5.453 -10.891 9.355 1.00 87.12 634 ASP A O 1
ATOM 4993 N N . VAL A 1 635 ? -5.586 -11.916 7.363 1.00 89.19 635 VAL A N 1
ATOM 4994 C CA . VAL A 1 635 ? -6.975 -11.505 7.089 1.00 89.19 635 VAL A CA 1
ATOM 4995 C C . VAL A 1 635 ? -7.932 -12.059 8.148 1.00 89.19 635 VAL A C 1
ATOM 4997 O O . VAL A 1 635 ? -8.809 -11.346 8.634 1.00 89.19 635 VAL A O 1
ATOM 5000 N N . ALA A 1 636 ? -7.754 -13.316 8.571 1.00 89.50 636 ALA A N 1
ATOM 5001 C CA . ALA A 1 636 ? -8.560 -13.885 9.650 1.00 89.50 636 ALA A CA 1
ATOM 5002 C C . ALA A 1 636 ? -8.345 -13.147 10.982 1.00 89.50 636 ALA A C 1
ATOM 5004 O O . ALA A 1 636 ? -9.306 -12.923 11.720 1.00 89.50 636 ALA A O 1
ATOM 5005 N N . ARG A 1 637 ? -7.098 -12.764 11.288 1.00 88.44 637 ARG A N 1
ATOM 5006 C CA . ARG A 1 637 ? -6.760 -11.967 12.473 1.00 88.44 637 ARG A CA 1
ATOM 5007 C C . ARG A 1 637 ? -7.387 -10.575 12.390 1.00 88.44 637 ARG A C 1
ATOM 5009 O O . ARG A 1 637 ? -8.055 -10.179 13.334 1.00 88.44 637 ARG A O 1
ATOM 5016 N N . GLN A 1 638 ? -7.288 -9.905 11.244 1.00 87.50 638 GLN A N 1
ATOM 5017 C CA . GLN A 1 638 ? -7.887 -8.592 11.002 1.00 87.50 638 GLN A CA 1
ATOM 5018 C C . GLN A 1 638 ? -9.412 -8.611 11.177 1.00 87.50 638 GLN A C 1
ATOM 5020 O O . GLN A 1 638 ? -9.961 -7.766 11.883 1.00 87.50 638 GLN A O 1
ATOM 5025 N N . LEU A 1 639 ? -10.104 -9.592 10.585 1.00 88.25 639 LEU A N 1
ATOM 5026 C CA . LEU A 1 639 ? -11.555 -9.744 10.749 1.00 88.25 639 LEU A CA 1
ATOM 5027 C C . LEU A 1 639 ? -11.927 -10.008 12.212 1.00 88.25 639 LEU A C 1
ATOM 5029 O O . LEU A 1 639 ? -12.881 -9.423 12.722 1.00 88.25 639 LEU A O 1
ATOM 5033 N N . LYS A 1 640 ? -11.141 -10.832 12.912 1.00 87.75 640 LYS A N 1
ATOM 5034 C CA . LYS A 1 640 ? -11.340 -11.109 14.338 1.00 87.75 640 LYS A CA 1
ATOM 5035 C C . LYS A 1 640 ? -11.149 -9.858 15.202 1.00 87.75 640 LYS A C 1
ATOM 5037 O O . LYS A 1 640 ? -11.978 -9.601 16.076 1.00 87.75 640 LYS A O 1
ATOM 5042 N N . ASP A 1 641 ? -10.109 -9.074 14.940 1.00 87.94 641 ASP A N 1
ATOM 5043 C CA . ASP A 1 641 ? -9.819 -7.826 15.654 1.00 87.94 641 ASP A CA 1
ATOM 5044 C C . ASP A 1 641 ? -10.925 -6.781 15.407 1.00 87.94 641 ASP A C 1
ATOM 5046 O O . ASP A 1 641 ? -11.320 -6.056 16.321 1.00 87.94 641 ASP A O 1
ATOM 5050 N N . GLN A 1 642 ? -11.525 -6.782 14.211 1.00 85.62 642 GLN A N 1
ATOM 5051 C CA . GLN A 1 642 ? -12.711 -5.986 13.868 1.00 85.62 642 GLN A CA 1
ATOM 5052 C C . GLN A 1 642 ? -14.038 -6.558 14.406 1.00 85.62 642 GLN A C 1
ATOM 5054 O O . GLN A 1 642 ? -15.094 -5.968 14.173 1.00 85.62 642 GLN A O 1
ATOM 5059 N N . GLN A 1 643 ? -14.019 -7.684 15.132 1.00 85.81 643 GLN A N 1
ATOM 5060 C CA . GLN A 1 643 ? -15.218 -8.387 15.615 1.00 85.81 643 GLN A CA 1
ATOM 5061 C C . GLN A 1 643 ? -16.180 -8.797 14.479 1.00 85.81 643 GLN A C 1
ATOM 5063 O O . GLN A 1 643 ? -17.402 -8.818 14.659 1.00 85.81 643 GLN A O 1
ATOM 5068 N N . MET A 1 644 ? -15.631 -9.126 13.309 1.00 86.25 644 MET A N 1
ATOM 5069 C CA . MET A 1 644 ? -16.353 -9.590 12.125 1.00 86.25 644 MET A CA 1
ATOM 5070 C C . MET A 1 644 ? -16.160 -11.100 11.949 1.00 86.25 644 MET A C 1
ATOM 5072 O O . MET A 1 644 ? -15.046 -11.612 12.049 1.00 86.25 644 MET A O 1
ATOM 5076 N N . VAL A 1 645 ? -17.246 -11.822 11.666 1.00 86.88 645 VAL A N 1
ATOM 5077 C CA . VAL A 1 645 ? -17.227 -13.277 11.438 1.00 86.88 645 VAL A CA 1
ATOM 5078 C C . VAL A 1 645 ? -17.990 -13.603 10.160 1.00 86.88 645 VAL A C 1
ATOM 5080 O O . VAL A 1 645 ? -19.021 -12.991 9.878 1.00 86.88 645 VAL A O 1
ATOM 5083 N N . ILE A 1 646 ? -17.516 -14.584 9.389 1.00 86.62 646 ILE A N 1
ATOM 5084 C CA . ILE A 1 646 ? -18.231 -15.064 8.199 1.00 86.62 646 ILE A CA 1
ATOM 5085 C C . ILE A 1 646 ? -19.587 -15.654 8.617 1.00 86.62 646 ILE A C 1
ATOM 5087 O O . ILE A 1 646 ? -19.689 -16.448 9.558 1.00 86.62 646 ILE A O 1
ATOM 5091 N N . ALA A 1 647 ? -20.655 -15.265 7.924 1.00 84.25 647 ALA A N 1
ATOM 5092 C CA . ALA A 1 647 ? -21.993 -15.776 8.183 1.00 84.25 647 ALA A CA 1
ATOM 5093 C C . ALA A 1 647 ? -22.030 -17.306 7.998 1.00 84.25 647 ALA A C 1
ATOM 5095 O O . ALA A 1 647 ? -21.581 -17.832 6.990 1.00 84.25 647 ALA A O 1
ATOM 5096 N N . GLY A 1 648 ? -22.556 -18.024 8.994 1.00 83.19 648 GLY A N 1
ATOM 5097 C CA . GLY A 1 648 ? -22.630 -19.492 8.989 1.00 83.19 648 GLY A CA 1
ATOM 5098 C C . GLY A 1 648 ? -21.414 -20.208 9.586 1.00 83.19 648 GLY A C 1
ATOM 5099 O O . GLY A 1 648 ? -21.530 -21.375 9.951 1.00 83.19 648 GLY A O 1
ATOM 5100 N N . TYR A 1 649 ? -20.290 -19.516 9.793 1.00 84.31 649 TYR A N 1
ATOM 5101 C CA . TYR A 1 649 ? -19.068 -20.112 10.337 1.00 84.31 649 TYR A CA 1
ATOM 5102 C C . TYR A 1 649 ? -18.755 -19.589 11.746 1.00 84.31 649 TYR A C 1
ATOM 5104 O O . TYR A 1 649 ? -19.119 -18.476 12.120 1.00 84.31 649 TYR A O 1
ATOM 5112 N N . ARG A 1 650 ? -18.083 -20.420 12.553 1.00 81.44 650 ARG A N 1
ATOM 5113 C CA . ARG A 1 650 ? -17.467 -20.005 13.829 1.00 81.44 650 ARG A CA 1
ATOM 5114 C C . ARG A 1 650 ? -16.080 -19.410 13.568 1.00 81.44 650 ARG A C 1
ATOM 5116 O O . ARG A 1 650 ? -15.462 -19.751 12.560 1.00 81.44 650 ARG A O 1
ATOM 5123 N N . ASP A 1 651 ? -15.544 -18.635 14.510 1.00 74.62 651 ASP A N 1
ATOM 5124 C CA . ASP A 1 651 ? -14.224 -17.980 14.418 1.00 74.62 651 ASP A CA 1
ATOM 5125 C C . ASP A 1 651 ? -13.090 -18.936 14.003 1.00 74.62 651 ASP A C 1
ATOM 5127 O O . ASP A 1 651 ? -12.234 -18.591 13.194 1.00 74.62 651 ASP A O 1
ATOM 5131 N N . THR A 1 652 ? -13.106 -20.178 14.497 1.00 80.38 652 THR A N 1
ATOM 5132 C CA . THR A 1 652 ? -12.111 -21.208 14.144 1.00 80.38 652 THR A CA 1
ATOM 5133 C C . THR A 1 652 ? -12.266 -21.742 12.720 1.00 80.38 652 THR A C 1
ATOM 5135 O O . THR A 1 652 ? -11.298 -22.192 12.110 1.00 80.38 652 THR A O 1
ATOM 5138 N N . SER A 1 653 ? -13.486 -21.713 12.183 1.00 85.50 653 SER A N 1
ATOM 5139 C CA . SER A 1 653 ? -13.812 -22.210 10.842 1.00 85.50 653 SER A CA 1
ATOM 5140 C C . SER A 1 653 ? -13.674 -21.124 9.771 1.00 85.50 653 SER A C 1
ATOM 5142 O O . SER A 1 653 ? -13.427 -21.458 8.618 1.00 85.50 653 SER A O 1
ATOM 5144 N N . MET A 1 654 ? -13.722 -19.841 10.153 1.00 86.81 654 MET A N 1
ATOM 5145 C CA . MET A 1 654 ? -13.448 -18.701 9.268 1.00 86.81 654 MET A CA 1
ATOM 5146 C C . MET A 1 654 ? -12.078 -18.817 8.587 1.00 86.81 654 MET A C 1
ATOM 5148 O O . MET A 1 654 ? -11.970 -18.665 7.373 1.00 86.81 654 MET A O 1
ATOM 5152 N N . TYR A 1 655 ? -11.038 -19.163 9.351 1.00 90.25 655 TYR A N 1
ATOM 5153 C CA . TYR A 1 655 ? -9.695 -19.366 8.802 1.00 90.25 655 TYR A CA 1
ATOM 5154 C C . TYR A 1 655 ? -9.648 -20.491 7.754 1.00 90.25 655 TYR A C 1
ATOM 5156 O O . TYR A 1 655 ? -8.930 -20.372 6.763 1.00 90.25 655 TYR A O 1
ATOM 5164 N N . LYS A 1 656 ? -10.420 -21.574 7.937 1.00 90.69 656 LYS A N 1
ATOM 5165 C CA . LYS A 1 656 ? -10.439 -22.702 6.991 1.00 90.69 656 LYS A CA 1
ATOM 5166 C C . LYS A 1 656 ? -11.011 -22.293 5.634 1.00 90.69 656 LYS A C 1
ATOM 5168 O O . LYS A 1 656 ? -10.440 -22.675 4.617 1.00 90.69 656 LYS A O 1
ATOM 5173 N N . GLU A 1 657 ? -12.078 -21.497 5.620 1.00 89.81 657 GLU A N 1
ATOM 5174 C CA . GLU A 1 657 ? -12.648 -20.988 4.367 1.00 89.81 657 GLU A CA 1
ATOM 5175 C C . GLU A 1 657 ? -11.721 -19.981 3.683 1.00 89.81 657 GLU A C 1
ATOM 5177 O O . GLU A 1 657 ? -11.445 -20.105 2.490 1.00 89.81 657 GLU A O 1
ATOM 5182 N N . LEU A 1 658 ? -11.130 -19.046 4.435 1.00 90.62 658 LEU A N 1
ATOM 5183 C CA . LEU A 1 658 ? -10.153 -18.106 3.873 1.00 90.62 658 LEU A CA 1
ATOM 5184 C C . LEU A 1 658 ? -8.931 -18.831 3.290 1.00 90.62 658 LEU A C 1
ATOM 5186 O O . LEU A 1 658 ? -8.460 -18.479 2.209 1.00 90.62 658 LEU A O 1
ATOM 5190 N N . LYS A 1 659 ? -8.455 -19.894 3.953 1.00 92.75 659 LYS A N 1
ATOM 5191 C CA . LYS A 1 659 ? -7.355 -20.742 3.465 1.00 92.75 659 LYS A CA 1
ATOM 5192 C C . LYS A 1 659 ? -7.712 -21.497 2.180 1.00 92.75 659 LYS A C 1
ATOM 5194 O O . LYS A 1 659 ? -6.811 -21.826 1.414 1.00 92.75 659 LYS A O 1
ATOM 5199 N N . ARG A 1 660 ? -8.995 -21.775 1.936 1.00 91.06 660 ARG A N 1
ATOM 5200 C CA . ARG A 1 660 ? -9.469 -22.411 0.701 1.00 91.06 660 ARG A CA 1
ATOM 5201 C C . ARG A 1 660 ? -9.546 -21.415 -0.456 1.00 91.06 660 ARG A C 1
ATOM 5203 O O . ARG A 1 660 ? -9.159 -21.763 -1.565 1.00 91.06 660 ARG A O 1
ATOM 5210 N N . VAL A 1 661 ? -10.036 -20.201 -0.205 1.00 91.62 661 VAL A N 1
ATOM 5211 C CA . VAL A 1 661 ? -10.331 -19.223 -1.267 1.00 91.62 661 VAL A CA 1
ATOM 5212 C C . VAL A 1 661 ? -9.108 -18.383 -1.648 1.00 91.62 661 VAL A C 1
ATOM 5214 O O . VAL A 1 661 ? -8.800 -18.271 -2.832 1.00 91.62 661 VAL A O 1
ATOM 5217 N N . ILE A 1 662 ? -8.379 -17.822 -0.676 1.00 92.50 662 ILE A N 1
ATOM 5218 C CA . ILE A 1 662 ? -7.322 -16.824 -0.940 1.00 92.50 662 ILE A CA 1
ATOM 5219 C C . ILE A 1 662 ? -6.147 -17.394 -1.757 1.00 92.50 662 ILE A C 1
ATOM 5221 O O . ILE A 1 662 ? -5.797 -16.787 -2.767 1.00 92.50 662 ILE A O 1
ATOM 5225 N N . PRO A 1 663 ? -5.535 -18.548 -1.413 1.00 91.94 663 PRO A N 1
ATOM 5226 C CA . PRO A 1 663 ? -4.398 -19.063 -2.182 1.00 91.94 663 PRO A CA 1
ATOM 5227 C C . PRO A 1 663 ? -4.774 -19.471 -3.611 1.00 91.94 663 PRO A C 1
ATOM 5229 O O . PRO A 1 663 ? -3.957 -19.343 -4.525 1.00 91.94 663 PRO A O 1
ATOM 5232 N N . VAL A 1 664 ? -6.007 -19.951 -3.810 1.00 91.75 664 VAL A N 1
ATOM 5233 C CA . VAL A 1 664 ? -6.534 -20.283 -5.140 1.00 91.75 664 VAL A CA 1
ATOM 5234 C C . VAL A 1 664 ? -6.738 -19.004 -5.945 1.00 91.75 664 VAL A C 1
ATOM 5236 O O . VAL A 1 664 ? -6.246 -18.927 -7.063 1.00 91.75 664 VAL A O 1
ATOM 5239 N N . ALA A 1 665 ? -7.365 -17.978 -5.360 1.00 90.81 665 ALA A N 1
ATOM 5240 C CA . ALA A 1 665 ? -7.530 -16.677 -6.006 1.00 90.81 665 ALA A CA 1
ATOM 5241 C C . ALA A 1 665 ? -6.178 -16.038 -6.371 1.00 90.81 665 ALA A C 1
ATOM 5243 O O . ALA A 1 665 ? -6.014 -15.569 -7.489 1.00 90.81 665 ALA A O 1
ATOM 5244 N N . ALA A 1 666 ? -5.185 -16.085 -5.477 1.00 90.31 666 ALA A N 1
ATOM 5245 C CA . ALA A 1 666 ? -3.852 -15.545 -5.739 1.00 90.31 666 ALA A CA 1
ATOM 5246 C C . ALA A 1 666 ? -3.133 -16.292 -6.877 1.00 90.31 666 ALA A C 1
ATOM 5248 O O . ALA A 1 666 ? -2.773 -15.694 -7.886 1.00 90.31 666 ALA A O 1
ATOM 5249 N N . SER A 1 667 ? -2.973 -17.614 -6.763 1.00 91.62 667 SER A N 1
ATOM 5250 C CA . SER A 1 667 ? -2.248 -18.402 -7.773 1.00 91.62 667 SER A CA 1
ATOM 5251 C C . SER A 1 667 ? -2.937 -18.405 -9.142 1.00 91.62 667 SER A C 1
ATOM 5253 O O . SER A 1 667 ? -2.269 -18.222 -10.161 1.00 91.62 667 SER A O 1
ATOM 5255 N N . PHE A 1 668 ? -4.264 -18.557 -9.176 1.00 92.81 668 PHE A N 1
ATOM 5256 C CA . PHE A 1 668 ? -5.038 -18.524 -10.415 1.00 92.81 668 PHE A CA 1
ATOM 5257 C C . PHE A 1 668 ? -5.105 -17.112 -11.007 1.00 92.81 668 PHE A C 1
ATOM 5259 O O . PHE A 1 668 ? -4.943 -16.955 -12.214 1.00 92.81 668 PHE A O 1
ATOM 5266 N N . GLY A 1 669 ? -5.261 -16.078 -10.174 1.00 89.94 669 GLY A N 1
ATOM 5267 C CA . GLY A 1 669 ? -5.207 -14.680 -10.598 1.00 89.94 669 GLY A CA 1
ATOM 5268 C C . GLY A 1 669 ? -3.851 -14.311 -11.201 1.00 89.94 669 GLY A C 1
ATOM 5269 O O . GLY A 1 669 ? -3.807 -13.731 -12.282 1.00 89.94 669 GLY A O 1
ATOM 5270 N N . GLY A 1 670 ? -2.747 -14.716 -10.564 1.00 90.19 670 GLY A N 1
ATOM 5271 C CA . GLY A 1 670 ? -1.387 -14.538 -11.085 1.00 90.19 670 GLY A CA 1
ATOM 5272 C C . GLY A 1 670 ? -1.160 -15.252 -12.420 1.00 90.19 670 GLY A C 1
ATOM 5273 O O . GLY A 1 670 ? -0.627 -14.654 -13.353 1.00 90.19 670 GLY A O 1
ATOM 5274 N N . ALA A 1 671 ? -1.620 -16.500 -12.549 1.00 92.25 671 ALA A N 1
ATOM 5275 C CA . ALA A 1 671 ? -1.561 -17.232 -13.815 1.00 92.25 671 ALA A CA 1
ATOM 5276 C C . ALA A 1 671 ? -2.417 -16.566 -14.908 1.00 92.25 671 ALA A C 1
ATOM 5278 O O . ALA A 1 671 ? -1.970 -16.433 -16.042 1.00 92.25 671 ALA A O 1
ATOM 5279 N N . CYS A 1 672 ? -3.624 -16.103 -14.575 1.00 91.19 672 CYS A N 1
ATOM 5280 C CA . CYS A 1 672 ? -4.510 -15.415 -15.513 1.00 91.19 672 CYS A CA 1
ATOM 5281 C C . CYS A 1 672 ? -3.897 -14.094 -16.010 1.00 91.19 672 CYS A C 1
ATOM 5283 O O . CYS A 1 672 ? -3.904 -13.846 -17.213 1.00 91.19 672 CYS A O 1
ATOM 5285 N N . LEU A 1 673 ? -3.282 -13.300 -15.121 1.00 88.38 673 LEU A N 1
ATOM 5286 C CA . LEU A 1 673 ? -2.527 -12.093 -15.493 1.00 88.38 673 LEU A CA 1
ATOM 5287 C C . LEU A 1 673 ? -1.393 -12.424 -16.474 1.00 88.38 673 LEU A C 1
ATOM 5289 O O . LEU A 1 673 ? -1.262 -11.769 -17.507 1.00 88.38 673 LEU A O 1
ATOM 5293 N N . GLY A 1 674 ? -0.615 -13.473 -16.184 1.00 89.25 674 GLY A N 1
ATOM 5294 C CA . GLY A 1 674 ? 0.440 -13.951 -17.080 1.00 89.25 674 GLY A CA 1
ATOM 5295 C C . GLY A 1 674 ? -0.107 -14.370 -18.448 1.00 89.25 674 GLY A C 1
ATOM 5296 O O . GLY A 1 674 ? 0.443 -13.977 -19.471 1.00 89.25 674 GLY A O 1
ATOM 5297 N N . ALA A 1 675 ? -1.227 -15.098 -18.486 1.00 91.19 675 ALA A N 1
ATOM 5298 C CA . ALA A 1 675 ? -1.853 -15.545 -19.732 1.00 91.19 675 ALA A CA 1
ATOM 5299 C C . ALA A 1 675 ? -2.301 -14.367 -20.603 1.00 91.19 675 ALA A C 1
ATOM 5301 O O . ALA A 1 675 ? -2.035 -14.353 -21.805 1.00 91.19 675 ALA A O 1
ATOM 5302 N N . VAL A 1 676 ? -2.945 -13.364 -19.999 1.00 90.31 676 VAL A N 1
ATOM 5303 C CA . VAL A 1 676 ? -3.385 -12.165 -20.723 1.00 90.31 676 VAL A CA 1
ATOM 5304 C C . VAL A 1 676 ? -2.190 -11.364 -21.238 1.00 90.31 676 VAL A C 1
ATOM 5306 O O . VAL A 1 676 ? -2.241 -10.894 -22.371 1.00 90.31 676 VAL A O 1
ATOM 5309 N N . SER A 1 677 ? -1.100 -11.266 -20.467 1.00 88.31 677 SER A N 1
ATOM 5310 C CA . SER A 1 677 ? 0.137 -10.626 -20.936 1.00 88.31 677 SER A CA 1
ATOM 5311 C C . SER A 1 677 ? 0.700 -11.324 -22.173 1.00 88.31 677 SER A C 1
ATOM 5313 O O . SER A 1 677 ? 0.995 -10.655 -23.157 1.00 88.31 677 SER A O 1
ATOM 5315 N N . VAL A 1 678 ? 0.783 -12.660 -22.165 1.00 89.00 678 VAL A N 1
ATOM 5316 C CA . VAL A 1 678 ? 1.289 -13.415 -23.322 1.00 89.00 678 VAL A CA 1
ATOM 5317 C C . VAL A 1 678 ? 0.402 -13.206 -24.547 1.00 89.00 678 VAL A C 1
ATOM 5319 O O . VAL A 1 678 ? 0.912 -12.955 -25.636 1.00 89.00 678 VAL A O 1
ATOM 5322 N N . VAL A 1 679 ? -0.923 -13.264 -24.384 1.00 88.94 679 VAL A N 1
ATOM 5323 C CA . VAL A 1 679 ? -1.860 -12.992 -25.487 1.00 88.94 679 VAL A CA 1
ATOM 5324 C C . VAL A 1 679 ? -1.662 -11.574 -26.024 1.00 88.94 679 VAL A C 1
ATOM 5326 O O . VAL A 1 679 ? -1.662 -11.371 -27.237 1.00 88.94 679 VAL A O 1
ATOM 5329 N N . ALA A 1 680 ? -1.450 -10.597 -25.145 1.00 87.50 680 ALA A N 1
ATOM 5330 C CA . ALA A 1 680 ? -1.231 -9.216 -25.543 1.00 87.50 680 ALA A CA 1
ATOM 5331 C C . ALA A 1 680 ? 0.078 -9.012 -26.322 1.00 87.50 680 ALA A C 1
ATOM 5333 O O . ALA A 1 680 ? 0.077 -8.308 -27.337 1.00 87.50 680 ALA A O 1
ATOM 5334 N N . ASP A 1 681 ? 1.154 -9.680 -25.907 1.00 84.19 681 ASP A N 1
ATOM 5335 C CA . ASP A 1 681 ? 2.434 -9.664 -26.618 1.00 84.19 681 ASP A CA 1
ATOM 5336 C C . ASP A 1 681 ? 2.323 -10.360 -27.989 1.00 84.19 681 ASP A C 1
ATOM 5338 O O . ASP A 1 681 ? 2.810 -9.839 -28.991 1.00 84.19 681 ASP A O 1
ATOM 5342 N N . MET A 1 682 ? 1.592 -11.479 -28.081 1.00 82.69 682 MET A N 1
ATOM 5343 C CA . MET A 1 682 ? 1.399 -12.225 -29.337 1.00 82.69 682 MET A CA 1
ATOM 5344 C C . MET A 1 682 ? 0.612 -11.461 -30.402 1.00 82.69 682 MET A C 1
ATOM 5346 O O . MET A 1 682 ? 0.911 -11.564 -31.596 1.00 82.69 682 MET A O 1
ATOM 5350 N N . VAL A 1 683 ? -0.434 -10.746 -29.984 1.00 83.06 683 VAL A N 1
ATOM 5351 C CA . VAL A 1 683 ? -1.278 -9.966 -30.898 1.00 83.06 683 VAL A CA 1
ATOM 5352 C C . VAL A 1 683 ? -0.561 -8.671 -31.329 1.00 83.06 683 VAL A C 1
ATOM 5354 O O . VAL A 1 683 ? -0.958 -8.032 -32.302 1.00 83.06 683 VAL A O 1
ATOM 5357 N N . GLY A 1 684 ? 0.551 -8.321 -30.672 1.00 78.38 684 GLY A N 1
ATOM 5358 C CA . GLY A 1 684 ? 1.350 -7.143 -30.995 1.00 78.38 684 GLY A CA 1
ATOM 5359 C C . GLY A 1 684 ? 0.705 -5.858 -30.490 1.00 78.38 684 GLY A C 1
ATOM 5360 O O . GLY A 1 684 ? 0.687 -4.855 -31.201 1.00 78.38 684 GLY A O 1
ATOM 5361 N N . ALA A 1 685 ? 0.127 -5.888 -29.288 1.00 81.00 685 ALA A N 1
ATOM 5362 C CA . ALA A 1 685 ? -0.522 -4.725 -28.700 1.00 81.00 685 ALA A CA 1
ATOM 5363 C C . ALA A 1 685 ? 0.478 -3.580 -28.430 1.00 81.00 685 ALA A C 1
ATOM 5365 O O . ALA A 1 685 ? 1.613 -3.780 -27.988 1.00 81.00 685 ALA A O 1
ATOM 5366 N N . ILE A 1 686 ? 0.042 -2.347 -28.681 1.00 76.94 686 ILE A N 1
ATOM 5367 C CA . ILE A 1 686 ? 0.829 -1.130 -28.460 1.00 76.94 686 ILE A CA 1
ATOM 5368 C C . ILE A 1 686 ? 1.050 -0.918 -26.954 1.00 76.94 686 ILE A C 1
ATOM 5370 O O . ILE A 1 686 ? 0.083 -0.736 -26.222 1.00 76.94 686 ILE A O 1
ATOM 5374 N N . GLY A 1 687 ? 2.314 -0.868 -26.510 1.00 67.38 687 GLY A N 1
ATOM 5375 C CA . GLY A 1 687 ? 2.679 -0.523 -25.123 1.00 67.38 687 GLY A CA 1
ATOM 5376 C C . GLY A 1 687 ? 3.173 -1.682 -24.246 1.00 67.38 687 GLY A C 1
ATOM 5377 O O . GLY A 1 687 ? 3.286 -1.490 -23.039 1.00 67.38 687 GLY A O 1
ATOM 5378 N N . SER A 1 688 ? 3.512 -2.837 -24.842 1.00 78.44 688 SER A N 1
ATOM 5379 C CA . SER A 1 688 ? 3.813 -4.110 -24.154 1.00 78.44 688 SER A CA 1
ATOM 5380 C C . SER A 1 688 ? 2.576 -4.713 -23.483 1.00 78.44 688 SER A C 1
ATOM 5382 O O . SER A 1 688 ? 1.785 -4.002 -22.856 1.00 78.44 688 SER A O 1
ATOM 5384 N N . GLY A 1 689 ? 2.407 -6.032 -23.572 1.00 77.75 689 GLY A N 1
ATOM 5385 C CA . GLY A 1 689 ? 1.308 -6.739 -22.920 1.00 77.75 689 GLY A CA 1
ATOM 5386 C C . GLY A 1 689 ? 1.311 -6.550 -21.405 1.00 77.75 689 GLY A C 1
ATOM 5387 O O . GLY A 1 689 ? 0.265 -6.296 -20.801 1.00 77.75 689 GLY A O 1
ATOM 5388 N N . THR A 1 690 ? 2.504 -6.546 -20.808 1.00 82.56 690 THR A N 1
ATOM 5389 C CA . THR A 1 690 ? 2.707 -6.241 -19.385 1.00 82.56 690 THR A CA 1
ATOM 5390 C C . THR A 1 690 ? 2.290 -4.811 -19.032 1.00 82.56 690 THR A C 1
ATOM 5392 O O . THR A 1 690 ? 1.626 -4.596 -18.018 1.00 82.56 690 THR A O 1
ATOM 5395 N N . GLY A 1 691 ? 2.630 -3.831 -19.876 1.00 83.12 691 GLY A N 1
ATOM 5396 C CA . GLY A 1 691 ? 2.320 -2.417 -19.662 1.00 83.12 691 GLY A CA 1
ATOM 5397 C C . GLY A 1 691 ? 0.816 -2.152 -19.686 1.00 83.12 691 GLY A C 1
ATOM 5398 O O . GLY A 1 691 ? 0.261 -1.630 -18.720 1.00 83.12 691 GLY A O 1
ATOM 5399 N N . ILE A 1 692 ? 0.118 -2.578 -20.741 1.00 84.88 692 ILE A N 1
ATOM 5400 C CA . ILE A 1 692 ? -1.337 -2.365 -20.867 1.00 84.88 692 ILE A CA 1
ATOM 5401 C C . ILE A 1 692 ? -2.079 -2.933 -19.651 1.00 84.88 692 ILE A C 1
ATOM 5403 O O . ILE A 1 692 ? -2.951 -2.274 -19.083 1.00 84.88 692 ILE A O 1
ATOM 5407 N N . LEU A 1 693 ? -1.706 -4.137 -19.221 1.00 85.31 693 LEU A N 1
ATOM 5408 C CA . LEU A 1 693 ? -2.354 -4.817 -18.107 1.00 85.31 693 LEU A CA 1
ATOM 5409 C C . LEU A 1 693 ? -2.128 -4.095 -16.768 1.00 85.31 693 LEU A C 1
ATOM 5411 O O . LEU A 1 693 ? -3.067 -3.945 -15.977 1.00 85.31 693 LEU A O 1
ATOM 5415 N N . LEU A 1 694 ? -0.910 -3.588 -16.537 1.00 85.38 694 LEU A N 1
ATOM 5416 C CA . LEU A 1 694 ? -0.608 -2.736 -15.387 1.00 85.38 694 LEU A CA 1
ATOM 5417 C C . LEU A 1 694 ? -1.462 -1.464 -15.411 1.00 85.38 694 LEU A C 1
ATOM 5419 O O . LEU A 1 694 ? -2.102 -1.144 -14.408 1.00 85.38 694 LEU A O 1
ATOM 5423 N N . CYS A 1 695 ? -1.508 -0.783 -16.557 1.00 88.81 695 CYS A N 1
ATOM 5424 C CA . CYS A 1 695 ? -2.245 0.463 -16.747 1.00 88.81 695 CYS A CA 1
ATOM 5425 C C . CYS A 1 695 ? -3.745 0.290 -16.460 1.00 88.81 695 CYS A C 1
ATOM 5427 O O . CYS A 1 695 ? -4.286 1.001 -15.611 1.00 88.81 695 CYS A O 1
ATOM 5429 N N . VAL A 1 696 ? -4.401 -0.701 -17.077 1.00 88.69 696 VAL A N 1
ATOM 5430 C CA . VAL A 1 696 ? -5.837 -0.975 -16.871 1.00 88.69 696 VAL A CA 1
ATOM 5431 C C . VAL A 1 696 ? -6.136 -1.221 -15.397 1.00 88.69 696 VAL A C 1
ATOM 5433 O O . VAL A 1 696 ? -7.059 -0.635 -14.831 1.00 88.69 696 VAL A O 1
ATOM 5436 N N . THR A 1 697 ? -5.341 -2.078 -14.761 1.00 86.56 697 THR A N 1
ATOM 5437 C CA . THR A 1 697 ? -5.598 -2.467 -13.377 1.00 86.56 697 THR A CA 1
ATOM 5438 C C . THR A 1 697 ? -5.353 -1.303 -12.417 1.00 86.56 697 THR A C 1
ATOM 5440 O O . THR A 1 697 ? -6.119 -1.132 -11.470 1.00 86.56 697 THR A O 1
ATOM 5443 N N . ILE A 1 698 ? -4.345 -0.458 -12.674 1.00 88.44 698 ILE A N 1
ATOM 5444 C CA . ILE A 1 698 ? -4.116 0.772 -11.900 1.00 88.44 698 ILE A CA 1
ATOM 5445 C C . ILE A 1 698 ? -5.308 1.716 -12.052 1.00 88.44 698 ILE A C 1
ATOM 5447 O O . ILE A 1 698 ? -5.857 2.162 -11.047 1.00 88.44 698 ILE A O 1
ATOM 5451 N N . ILE A 1 699 ? -5.746 1.994 -13.282 1.00 89.31 699 ILE A N 1
ATOM 5452 C CA . ILE A 1 699 ? -6.879 2.896 -13.532 1.00 89.31 699 ILE A CA 1
ATOM 5453 C C . ILE A 1 699 ? -8.138 2.375 -12.833 1.00 89.31 699 ILE A C 1
ATOM 5455 O O . ILE A 1 699 ? -8.843 3.144 -12.182 1.00 89.31 699 ILE A O 1
ATOM 5459 N N . PHE A 1 700 ? -8.392 1.067 -12.889 1.00 86.88 700 PHE A N 1
ATOM 5460 C CA . PHE A 1 700 ? -9.532 0.464 -12.205 1.00 86.88 700 PHE A CA 1
ATOM 5461 C C . PHE A 1 700 ? -9.437 0.580 -10.675 1.00 86.88 700 PHE A C 1
ATOM 5463 O O . PHE A 1 700 ? -10.428 0.876 -10.009 1.00 86.88 700 PHE A O 1
ATOM 5470 N N . GLN A 1 701 ? -8.246 0.393 -10.097 1.00 84.38 701 GLN A N 1
ATOM 5471 C CA . GLN A 1 701 ? -8.023 0.622 -8.666 1.00 84.38 701 GLN A CA 1
ATOM 5472 C C . GLN A 1 701 ? -8.288 2.076 -8.273 1.00 84.38 701 GLN A C 1
ATOM 5474 O O . GLN A 1 701 ? -8.936 2.328 -7.258 1.00 84.38 701 GLN A O 1
ATOM 5479 N N . TYR A 1 702 ? -7.819 3.027 -9.080 1.00 85.06 702 TYR A N 1
ATOM 5480 C CA . TYR A 1 702 ? -8.082 4.449 -8.877 1.00 85.06 702 TYR A CA 1
ATOM 5481 C C . TYR A 1 702 ? -9.567 4.781 -8.990 1.00 85.06 702 TYR A C 1
ATOM 5483 O O . TYR A 1 702 ? -10.080 5.514 -8.149 1.00 85.06 702 TYR A O 1
ATOM 5491 N N . PHE A 1 703 ? -10.271 4.193 -9.956 1.00 87.38 703 PHE A N 1
ATOM 5492 C CA . PHE A 1 703 ? -11.717 4.340 -10.095 1.00 87.38 703 PHE A CA 1
ATOM 5493 C C . PHE A 1 703 ? -12.469 3.833 -8.856 1.00 87.38 703 PHE A C 1
ATOM 5495 O O . PHE A 1 703 ? -13.344 4.526 -8.344 1.00 87.38 703 PHE A O 1
ATOM 5502 N N . GLU A 1 704 ? -12.105 2.668 -8.314 1.00 83.50 704 GLU A N 1
ATOM 5503 C CA . GLU A 1 704 ? -12.722 2.180 -7.076 1.00 83.50 704 GLU A CA 1
ATOM 5504 C C . GLU A 1 704 ? -12.417 3.063 -5.862 1.00 83.50 704 GLU A C 1
ATOM 5506 O O . GLU A 1 704 ? -13.293 3.258 -5.018 1.00 83.50 704 GLU A O 1
ATOM 5511 N N . MET A 1 705 ? -11.185 3.570 -5.740 1.00 82.00 705 MET A N 1
ATOM 5512 C CA . MET A 1 705 ? -10.826 4.499 -4.662 1.00 82.00 705 MET A CA 1
ATOM 5513 C C . MET A 1 705 ? -11.628 5.795 -4.778 1.00 82.00 705 MET A C 1
ATOM 5515 O O . MET A 1 705 ? -12.184 6.256 -3.786 1.00 82.00 705 MET A O 1
ATOM 5519 N N . PHE A 1 706 ? -11.750 6.326 -5.993 1.00 82.88 706 PHE A N 1
ATOM 5520 C CA . PHE A 1 706 ? -12.544 7.509 -6.303 1.00 82.88 706 PHE A CA 1
ATOM 5521 C C . PHE A 1 706 ? -14.018 7.299 -5.936 1.00 82.88 706 PHE A C 1
ATOM 5523 O O . PHE A 1 706 ? -14.591 8.110 -5.215 1.00 82.88 706 PHE A O 1
ATOM 5530 N N . ALA A 1 707 ? -14.607 6.173 -6.352 1.00 83.12 707 ALA A N 1
ATOM 5531 C CA . ALA A 1 707 ? -15.989 5.831 -6.031 1.00 83.12 707 ALA A CA 1
ATOM 5532 C C . ALA A 1 707 ? -16.212 5.700 -4.515 1.00 83.12 707 ALA A C 1
ATOM 5534 O O . ALA A 1 707 ? -17.188 6.232 -3.993 1.00 83.12 707 ALA A O 1
ATOM 5535 N N . LYS A 1 708 ? -15.296 5.045 -3.789 1.00 80.69 708 LYS A N 1
ATOM 5536 C CA . LYS A 1 708 ? -15.391 4.903 -2.327 1.00 80.69 708 LYS A CA 1
ATOM 5537 C C . LYS A 1 708 ? -15.271 6.237 -1.598 1.00 80.69 708 LYS A C 1
ATOM 5539 O O . LYS A 1 708 ? -16.097 6.510 -0.735 1.00 80.69 708 LYS A O 1
ATOM 5544 N N . GLU A 1 709 ? -14.288 7.070 -1.939 1.00 78.44 709 GLU A N 1
ATOM 5545 C CA . GLU A 1 709 ? -14.131 8.382 -1.295 1.00 78.44 709 GLU A CA 1
ATOM 5546 C C . GLU A 1 709 ? -15.319 9.301 -1.590 1.00 78.44 709 GLU A C 1
ATOM 5548 O O . GLU A 1 709 ? -15.793 10.001 -0.699 1.00 78.44 709 GLU A O 1
ATOM 5553 N N . GLN A 1 710 ? -15.866 9.246 -2.806 1.00 76.69 710 GLN A N 1
ATOM 5554 C CA . GLN A 1 710 ? -17.056 10.012 -3.156 1.00 76.69 710 GLN A CA 1
ATOM 5555 C C . GLN A 1 710 ? -18.308 9.533 -2.402 1.00 76.69 710 GLN A C 1
ATOM 5557 O O . GLN A 1 710 ? -19.163 10.353 -2.080 1.00 76.69 710 GLN A O 1
ATOM 5562 N N . MET A 1 711 ? -18.411 8.239 -2.073 1.00 71.56 711 MET A N 1
ATOM 5563 C CA . MET A 1 711 ? -19.469 7.706 -1.199 1.00 71.56 711 MET A CA 1
ATOM 5564 C C . MET A 1 711 ? -19.288 8.109 0.273 1.00 71.56 711 MET A C 1
ATOM 5566 O O . MET A 1 711 ? -20.275 8.222 0.998 1.00 71.56 711 MET A O 1
ATOM 5570 N N . GLU A 1 712 ? -18.048 8.301 0.731 1.00 70.00 712 GLU A N 1
ATOM 5571 C CA . GLU A 1 712 ? -17.753 8.757 2.096 1.00 70.00 712 GLU A CA 1
ATOM 5572 C C . GLU A 1 712 ? -18.011 10.262 2.275 1.00 70.00 712 GLU A C 1
ATOM 5574 O O . GLU A 1 712 ? -18.573 10.657 3.298 1.00 70.00 712 GLU A O 1
ATOM 5579 N N . ASP A 1 713 ? -17.654 11.086 1.283 1.00 65.06 713 ASP A N 1
ATOM 5580 C CA . ASP A 1 713 ? -17.912 12.537 1.286 1.00 65.06 713 ASP A CA 1
ATOM 5581 C C . ASP A 1 713 ? -19.364 12.874 0.880 1.00 65.06 713 ASP A C 1
ATOM 5583 O O . ASP A 1 713 ? -19.932 13.868 1.338 1.00 65.06 713 ASP A O 1
ATOM 5587 N N . GLY A 1 714 ? -19.994 12.046 0.039 1.00 53.66 714 GLY A N 1
ATOM 5588 C CA . GLY A 1 714 ? -21.375 12.192 -0.417 1.00 53.66 714 GLY A CA 1
ATOM 5589 C C . GLY A 1 714 ? -22.267 11.081 0.130 1.00 53.66 714 GLY A C 1
ATOM 5590 O O . GLY A 1 714 ? -22.326 9.997 -0.440 1.00 53.66 714 GLY A O 1
ATOM 5591 N N . GLY A 1 715 ? -23.034 11.358 1.189 1.00 44.66 715 GLY A N 1
ATOM 5592 C CA . GLY A 1 715 ? -23.977 10.419 1.825 1.00 44.66 715 GLY A CA 1
ATOM 5593 C C . GLY A 1 715 ? -25.168 9.931 0.970 1.00 44.66 715 GLY A C 1
ATOM 5594 O O . GLY A 1 715 ? -26.215 9.612 1.525 1.00 44.66 715 GLY A O 1
ATOM 5595 N N . LEU A 1 716 ? -25.044 9.870 -0.360 1.00 42.22 716 LEU A N 1
ATOM 5596 C CA . LEU A 1 716 ? -26.094 9.571 -1.347 1.00 42.22 716 LEU A CA 1
ATOM 5597 C C . LEU A 1 716 ? -25.700 8.431 -2.314 1.00 42.22 716 LEU A C 1
ATOM 5599 O O . LEU A 1 716 ? -26.060 8.431 -3.484 1.00 42.22 716 LEU A O 1
ATOM 5603 N N . GLY A 1 717 ? -24.955 7.431 -1.834 1.00 37.66 717 GLY A N 1
ATOM 5604 C CA . GLY A 1 717 ? -24.536 6.269 -2.636 1.00 37.66 717 GLY A CA 1
ATOM 5605 C C . GLY A 1 717 ? -25.406 5.010 -2.510 1.00 37.66 717 GLY A C 1
ATOM 5606 O O . GLY A 1 717 ? -25.110 4.012 -3.163 1.00 37.66 717 GLY A O 1
ATOM 5607 N N . LEU A 1 718 ? -26.450 5.006 -1.670 1.00 38.78 718 LEU A N 1
ATOM 5608 C CA . LEU A 1 718 ? -27.255 3.793 -1.448 1.00 38.78 718 LEU A CA 1
ATOM 5609 C C . LEU A 1 718 ? -28.175 3.452 -2.639 1.00 38.78 718 LEU A C 1
ATOM 5611 O O . LEU A 1 718 ? -28.537 2.292 -2.808 1.00 38.78 718 LEU A O 1
ATOM 5615 N N . GLU A 1 719 ? -28.532 4.433 -3.476 1.00 38.16 719 GLU A N 1
ATOM 5616 C CA . GLU A 1 719 ? -29.404 4.220 -4.643 1.00 38.16 719 GLU A CA 1
ATOM 5617 C C . GLU A 1 719 ? -28.666 3.581 -5.829 1.00 38.16 719 GLU A C 1
ATOM 5619 O O . GLU A 1 719 ? -29.216 2.705 -6.492 1.00 38.16 719 GLU A O 1
ATOM 5624 N N . ALA A 1 720 ? -27.396 3.931 -6.060 1.00 35.69 720 ALA A N 1
ATOM 5625 C CA . ALA A 1 720 ? -26.631 3.403 -7.194 1.00 35.69 720 ALA A CA 1
ATOM 5626 C C . ALA A 1 720 ? -26.242 1.922 -7.027 1.00 35.69 720 ALA A C 1
ATOM 5628 O O . ALA A 1 720 ? -26.062 1.213 -8.013 1.00 35.69 720 ALA A O 1
ATOM 5629 N N . MET A 1 721 ? -26.151 1.431 -5.785 1.00 37.44 721 MET A N 1
ATOM 5630 C CA . MET A 1 721 ? -25.806 0.034 -5.496 1.00 37.44 721 MET A CA 1
ATOM 5631 C C . MET A 1 721 ? -27.008 -0.922 -5.565 1.00 37.44 721 MET A C 1
ATOM 5633 O O . MET A 1 721 ? -26.813 -2.131 -5.591 1.00 37.44 721 MET A O 1
ATOM 5637 N N . MET A 1 722 ? -28.244 -0.406 -5.604 1.00 34.56 722 MET A N 1
ATOM 5638 C CA . MET A 1 722 ? -29.443 -1.226 -5.837 1.00 34.56 722 MET A CA 1
ATOM 5639 C C . MET A 1 722 ? -29.813 -1.345 -7.325 1.00 34.56 722 MET A C 1
ATOM 5641 O O . MET A 1 722 ? -30.763 -2.052 -7.651 1.00 34.56 722 MET A O 1
ATOM 5645 N N . ALA A 1 723 ? -29.066 -0.692 -8.224 1.00 30.44 723 ALA A N 1
ATOM 5646 C CA . ALA A 1 723 ? -29.362 -0.651 -9.657 1.00 30.44 723 ALA A CA 1
ATOM 5647 C C . ALA A 1 723 ? -28.393 -1.450 -10.556 1.00 30.44 723 ALA A C 1
ATOM 5649 O O . ALA A 1 723 ? -28.624 -1.489 -11.765 1.00 30.44 723 ALA A O 1
ATOM 5650 N N . HIS A 1 724 ? -27.356 -2.108 -10.014 1.00 32.25 724 HIS A N 1
ATOM 5651 C CA . HIS A 1 724 ? -26.419 -2.927 -10.801 1.00 32.25 724 HIS A CA 1
ATOM 5652 C C . HIS A 1 724 ? -26.011 -4.235 -10.129 1.00 32.25 724 HIS A C 1
ATOM 5654 O O . HIS A 1 724 ? -25.578 -4.192 -8.954 1.00 32.25 724 HIS A O 1
#

InterPro domains:
  IPR002208 SecY/SEC61-alpha family [PF00344] (321-703)
  IPR002208 SecY/SEC61-alpha family [PTHR10906] (262-713)
  IPR002208 SecY/SEC61-alpha family [TIGR00967] (276-711)
  IPR002523 Mg2+ transporter protein, CorA-like/Zinc transport protein ZntB [PF01544] (11-95)
  IPR002523 Mg2+ transporter protein, CorA-like/Zinc transport protein ZntB [PF01544] (104-250)
  IPR019561 Translocon Sec61/SecY, plug domain [PF10559] (286-320)
  IPR023201 SecY domain superfamily [G3DSA:1.10.3370.10] (254-723)
  IPR023201 SecY domain superfamily [SSF103491] (254-710)
  IPR030659 SecY conserved site [PS00755] (321-340)
  IPR044089 Magnesium transporter Alr1-like [cd12829] (1-250)
  IPR045861 CorA, cytoplasmic domain [SSF143865] (9-180)
  IPR045863 CorA, transmembrane region [SSF144083] (190-251)